Protein AF-A0A937NV45-F1 (afdb_monomer)

Solvent-accessible surface area (backbone atoms only — not comparable to full-atom values): 35050 Å² total; per-residue (Å²): 140,85,90,85,84,88,77,82,82,77,82,77,79,79,74,77,79,69,68,67,71,38,70,65,61,77,52,71,58,62,73,57,49,50,53,56,88,88,49,64,51,61,54,98,52,27,46,31,34,67,29,38,90,92,50,62,34,83,58,57,40,26,40,32,46,66,88,54,58,59,49,38,27,37,41,35,30,33,37,31,38,44,71,76,24,75,77,23,52,34,33,39,32,47,37,16,44,85,45,76,88,37,34,70,49,37,36,28,46,33,38,31,29,73,44,86,41,44,46,23,32,34,25,75,92,70,45,78,68,34,48,42,20,21,38,26,44,26,39,56,91,56,54,75,47,78,41,82,66,52,63,42,72,67,58,46,68,56,62,53,72,61,38,82,38,40,40,41,37,40,32,51,75,54,33,40,37,38,26,38,61,88,40,80,21,26,34,36,35,43,48,20,74,85,76,55,57,66,42,19,31,44,29,41,46,47,48,49,52,72,43,28,40,42,37,38,36,76,36,32,41,31,56,49,67,86,52,88,79,52,55,68,65,60,52,43,46,49,45,62,73,48,91,61,52,73,68,59,38,42,54,37,27,57,52,48,24,73,69,31,55,66,86,49,37,68,63,36,52,72,30,40,78,38,89,87,43,18,66,40,24,49,60,18,41,67,52,26,83,43,68,62,36,57,51,48,47,55,66,44,56,83,76,45,60,67,69,42,28,21,51,43,39,36,48,43,13,76,69,40,46,72,92,42,41,70,67,36,53,64,32,57,78,43,92,50,66,65,34,19,54,26,19,42,48,12,37,17,56,38,44,44,76,68,31,49,53,49,50,53,61,58,49,78,82,42,53,75,72,53,34,48,49,40,49,52,16,48,52,49,19,23,52,55,24,48,79,69,68,39,49,71,64,16,42,59,43,18,60,52,40,45,70,38,85,77,42,52,57,72,54,20,13,52,16,40,22,50,39,23,52,77,46,47,68,78,13,49,66,58,28,53,49,26,46,60,50,84,53,66,37,31,22,55,20,20,56,52,30,41,62,77,29,43,91,65,54,37,45,46,56,51,28,70,44,38,87,80,36,56,66,79,46,29,27,55,51,28,43,52,46,21,77,57,60,46,74,73,21,48,70,34,36,52,51,32,42,74,72,46,55,75,69,24,16,49,31,15,38,52,19,55,27,66,56,30,54,37,83,49,43,67,61,32,58,54,37,40,66,40,90,52,64,66,50,12,50,48,21,45,48,22,66,44,62,44,50,64,69,60,31,50,52,41,48,43,58,48,51,77,73,46,61,69,73,62,26,44,55,46,37,49,33,40,30,74,61,50,48,70,87,36,50,70,59,36,56,54,35,49,71,44,92,51,67,69,51,14,44,39,23,36,50,24,50,24,69,61,33,29,40,88,45,43,64,64,50,43,60,52,32,23,71,33,76,51,69,67,51,35,54,39,37,41,52,19,48,52,39,8,37,73,40,81,43,47,44,84,71,48,36,60,57,45,53,60,37,39,78,70,26,33,85,73,19,32,69,45,41,54,52,42,38,47,68,50,62,52,88,126

Secondary structure (DSSP, 8-state):
---------------------EES--SSS-TTEE--TTSEEEETTEEEEEE-SSS---S-EEEEETT---SSEEEEEEEEE-TT-TT-EEEEEEEEEEETTTEEEEEEEEEETTSTTTTEEEETTTEEEE-TTEEEEE-TT--EEEEE-S-HHHHHTT--TTS-EEEEEEEETTEEEEEETTEEEEEEEE--TTT--SS-EEEEEE-SSSSEEEEEEEEEEEE----TTS-HHHHHHHHHHSS--HHHHHHHHHHHHHH--GGGHHHHHTTTT-TTTHHHHHHHHHT--SHHHHHHHHHHTTT--HHHHHHHHHHHHHHT-GGGHHHHHGGGG-S-HHHHHHHHHHHHHH--HHHHHHHHHHHTT--HHHHHHHHHHHHHHHHHHHHTT-HHHHHHHHHHHHH-TTS-HHHHHHHHHHHHHHHGGGGHHHHHHHHHSS-HHHHHHHHHHHHHTTTTTHHHHHHHHGGGS-HHHHHHHHHHHHHTT-GGGHHHHHHHHHHS-HHHHHHHHHHHHHH--GGGHHHHHHHTT-SSHHHHHHHHHHHHH--SHHHHHHHHHHHHH--HHHHHHHHHHHHHHT-GGGHHHHHHHHTSS-HHHHHHHHHHHHTT--GGGHHHHHHHHHH---HHHHHHHHHHHHHHHHTT--HHHHHHHHHHHHHT--TTTHHHHHHHHHHHH---

Radius of gyration: 41.54 Å; Cα contacts (8 Å, |Δi|>4): 1283; chains: 1; bounding box: 93×58×132 Å

Structure (mmCIF, N/CA/C/O backbone):
data_AF-A0A937NV45-F1
#
_entry.id   AF-A0A937NV45-F1
#
loop_
_atom_site.group_PDB
_atom_site.id
_atom_site.type_symbol
_atom_site.label_atom_id
_atom_site.label_alt_id
_atom_site.label_comp_id
_atom_site.label_asym_id
_atom_site.label_entity_id
_atom_site.label_seq_id
_atom_site.pdbx_PDB_ins_code
_atom_site.Cartn_x
_atom_site.Cartn_y
_atom_site.Cartn_z
_atom_site.occupancy
_atom_site.B_iso_or_equiv
_atom_site.auth_seq_id
_atom_site.auth_comp_id
_atom_site.auth_asym_id
_atom_site.auth_atom_id
_atom_site.pdbx_PDB_model_num
ATOM 1 N N . MET A 1 1 ? 46.941 19.314 -79.290 1.00 38.50 1 MET A N 1
ATOM 2 C CA . MET A 1 1 ? 46.191 20.513 -79.716 1.00 38.50 1 MET A CA 1
ATOM 3 C C . MET A 1 1 ? 44.727 20.285 -79.404 1.00 38.50 1 MET A C 1
ATOM 5 O O . MET A 1 1 ? 44.080 19.471 -80.043 1.00 38.50 1 MET A O 1
ATOM 9 N N . THR A 1 2 ? 44.287 20.922 -78.331 1.00 39.81 2 THR A N 1
ATOM 10 C CA . THR A 1 2 ? 42.918 21.039 -77.816 1.00 39.81 2 THR A CA 1
ATOM 11 C C . THR A 1 2 ? 42.297 22.358 -78.305 1.00 39.81 2 THR A C 1
ATOM 13 O O . THR A 1 2 ? 43.050 23.188 -78.813 1.00 39.81 2 THR A O 1
ATOM 16 N N . ILE A 1 3 ? 40.977 22.536 -78.073 1.00 33.41 3 ILE A N 1
ATOM 17 C CA . ILE A 1 3 ? 40.109 23.755 -78.149 1.00 33.41 3 ILE A CA 1
ATOM 18 C C . ILE A 1 3 ? 38.933 23.569 -79.157 1.00 33.41 3 ILE A C 1
ATOM 20 O O . ILE A 1 3 ? 39.179 23.128 -80.275 1.00 33.41 3 ILE A O 1
ATOM 24 N N . PRO A 1 4 ? 37.656 23.880 -78.812 1.00 42.38 4 PRO A N 1
ATOM 25 C CA . PRO A 1 4 ? 36.816 23.183 -77.827 1.00 42.38 4 PRO A CA 1
ATOM 26 C C . PRO A 1 4 ? 35.386 22.893 -78.375 1.00 42.38 4 PRO A C 1
ATOM 28 O O . PRO A 1 4 ? 34.925 23.508 -79.333 1.00 42.38 4 PRO A O 1
ATOM 31 N N . ALA A 1 5 ? 34.625 22.000 -77.739 1.00 33.62 5 ALA A N 1
ATOM 32 C CA . ALA A 1 5 ? 33.181 21.897 -77.978 1.00 33.62 5 ALA A CA 1
ATOM 33 C C . ALA A 1 5 ? 32.435 22.617 -76.848 1.00 33.62 5 ALA A C 1
ATOM 35 O O . ALA A 1 5 ? 32.556 22.258 -75.678 1.00 33.62 5 ALA A O 1
ATOM 36 N N . LEU A 1 6 ? 31.708 23.666 -77.225 1.00 35.84 6 LEU A N 1
ATOM 37 C CA . LEU A 1 6 ? 30.815 24.458 -76.387 1.00 35.84 6 LEU A CA 1
ATOM 38 C C . LEU A 1 6 ? 29.710 23.539 -75.827 1.00 35.84 6 LEU A C 1
ATOM 40 O O . LEU A 1 6 ? 28.844 23.093 -76.577 1.00 35.84 6 LEU A O 1
ATOM 44 N N . ILE A 1 7 ? 29.732 23.242 -74.525 1.00 37.12 7 ILE A N 1
ATOM 45 C CA . ILE A 1 7 ? 28.600 22.611 -73.833 1.00 37.12 7 ILE A CA 1
ATOM 46 C C . ILE A 1 7 ? 27.781 23.727 -73.192 1.00 37.12 7 ILE A C 1
ATOM 48 O O . ILE A 1 7 ? 28.234 24.433 -72.293 1.00 37.12 7 ILE A O 1
ATOM 52 N N . LEU A 1 8 ? 26.572 23.890 -73.719 1.00 34.38 8 LEU A N 1
ATOM 53 C CA . LEU A 1 8 ? 25.529 24.769 -73.219 1.00 34.38 8 LEU A CA 1
ATOM 54 C C . LEU A 1 8 ? 25.114 24.287 -71.818 1.00 34.38 8 LEU A C 1
ATOM 56 O O . LEU A 1 8 ? 24.594 23.183 -71.664 1.00 34.38 8 LEU A O 1
ATOM 60 N N . ILE A 1 9 ? 25.360 25.103 -70.793 1.00 37.47 9 ILE A N 1
ATOM 61 C CA . ILE A 1 9 ? 24.863 24.867 -69.435 1.00 37.47 9 ILE A CA 1
ATOM 62 C C . ILE A 1 9 ? 23.345 25.080 -69.462 1.00 37.47 9 ILE A C 1
ATOM 64 O O . ILE A 1 9 ? 22.864 26.211 -69.435 1.00 37.47 9 ILE A O 1
ATOM 68 N N . ALA A 1 10 ? 22.584 23.988 -69.518 1.00 35.03 10 ALA A N 1
ATOM 69 C CA . ALA A 1 10 ? 21.172 23.997 -69.167 1.00 35.03 10 ALA A CA 1
ATOM 70 C C . ALA A 1 10 ? 21.068 23.918 -67.639 1.00 35.03 10 ALA A C 1
ATOM 72 O O . ALA A 1 10 ? 21.163 22.842 -67.049 1.00 35.03 10 ALA A O 1
ATOM 73 N N . ILE A 1 11 ? 20.896 25.072 -66.991 1.00 38.00 11 ILE A N 1
ATOM 74 C CA . ILE A 1 11 ? 20.454 25.142 -65.596 1.00 38.00 11 ILE A CA 1
ATOM 75 C C . ILE A 1 11 ? 19.027 24.587 -65.568 1.00 38.00 11 ILE A C 1
ATOM 77 O O . ILE A 1 11 ? 18.068 25.301 -65.851 1.00 38.00 11 ILE A O 1
ATOM 81 N N . SER A 1 12 ? 18.879 23.300 -65.257 1.00 34.56 12 SER A N 1
ATOM 82 C CA . SER A 1 12 ? 17.592 22.772 -64.810 1.00 34.56 12 SER A CA 1
ATOM 83 C C . SER A 1 12 ? 17.391 23.241 -63.376 1.00 34.56 12 SER A C 1
ATOM 85 O O . SER A 1 12 ? 17.920 22.646 -62.439 1.00 34.56 12 SER A O 1
ATOM 87 N N . LEU A 1 13 ? 16.656 24.344 -63.208 1.00 34.12 13 LEU A N 1
ATOM 88 C CA . LEU A 1 13 ? 16.006 24.641 -61.939 1.00 34.12 13 LEU A CA 1
ATOM 89 C C . LEU A 1 13 ? 15.092 23.457 -61.612 1.00 34.12 13 LEU A C 1
ATOM 91 O O . LEU A 1 13 ? 14.036 23.291 -62.218 1.00 34.12 13 LEU A O 1
ATOM 95 N N . VAL A 1 14 ? 15.493 22.638 -60.644 1.00 34.69 14 VAL A N 1
ATOM 96 C CA . VAL A 1 14 ? 14.555 21.772 -59.936 1.00 34.69 14 VAL A CA 1
ATOM 97 C C . VAL A 1 14 ? 13.762 22.696 -59.020 1.00 34.69 14 VAL A C 1
ATOM 99 O O . VAL A 1 14 ? 14.174 22.996 -57.904 1.00 34.69 14 VAL A O 1
ATOM 102 N N . THR A 1 15 ? 12.640 23.213 -59.513 1.00 33.22 15 THR A N 1
ATOM 103 C CA . THR A 1 15 ? 11.601 23.736 -58.629 1.00 33.22 15 THR A CA 1
ATOM 104 C C . THR A 1 15 ? 11.071 22.555 -57.834 1.00 33.22 15 THR A C 1
ATOM 106 O O . THR A 1 15 ? 10.410 21.678 -58.392 1.00 33.22 15 THR A O 1
ATOM 109 N N . SER A 1 16 ? 11.389 22.507 -56.542 1.00 36.28 16 SER A N 1
ATOM 110 C CA . SER A 1 16 ? 10.660 21.671 -55.602 1.00 36.28 16 SER A CA 1
ATOM 111 C C . SER A 1 16 ? 9.192 22.090 -55.668 1.00 36.28 16 SER A C 1
ATOM 113 O O . SER A 1 16 ? 8.834 23.224 -55.349 1.00 36.28 16 SER A O 1
ATOM 115 N N . ALA A 1 17 ? 8.330 21.197 -56.144 1.00 36.34 17 ALA A N 1
ATOM 116 C CA . ALA A 1 17 ? 6.901 21.379 -55.980 1.00 36.34 17 ALA A CA 1
ATOM 117 C C . ALA A 1 17 ? 6.625 21.299 -54.473 1.00 36.34 17 ALA A C 1
ATOM 119 O O . ALA A 1 17 ? 6.673 20.221 -53.885 1.00 36.34 17 ALA A O 1
ATOM 120 N N . MET A 1 18 ? 6.422 22.445 -53.821 1.00 40.16 18 MET A N 1
ATOM 121 C CA . MET A 1 18 ? 5.828 22.463 -52.488 1.00 40.16 18 MET A CA 1
ATOM 122 C C . MET A 1 18 ? 4.468 21.763 -52.595 1.00 40.16 18 MET A C 1
ATOM 124 O O . MET A 1 18 ? 3.689 22.129 -53.476 1.00 40.16 18 MET A O 1
ATOM 128 N N . ALA A 1 19 ? 4.178 20.765 -51.747 1.00 53.56 19 ALA A N 1
ATOM 129 C CA . ALA A 1 19 ? 2.813 20.252 -51.628 1.00 53.56 19 ALA A CA 1
ATOM 130 C C . ALA A 1 19 ? 1.886 21.436 -51.370 1.00 53.56 19 ALA A C 1
ATOM 132 O O . ALA A 1 19 ? 2.032 22.162 -50.385 1.00 53.56 19 ALA A O 1
ATOM 133 N N . GLN A 1 20 ? 0.997 21.673 -52.325 1.00 63.66 20 GLN A N 1
ATOM 134 C CA . GLN A 1 20 ? 0.189 22.873 -52.354 1.00 63.66 20 GLN A CA 1
ATOM 135 C C . GLN A 1 20 ? -0.978 22.695 -51.383 1.00 63.66 20 GLN A C 1
ATOM 137 O O . GLN A 1 20 ? -1.730 21.727 -51.480 1.00 63.66 20 GLN A O 1
ATOM 142 N N . GLU A 1 21 ? -1.105 23.615 -50.428 1.00 82.31 21 GLU A N 1
ATOM 143 C CA . GLU A 1 21 ? -2.266 23.692 -49.541 1.00 82.31 21 GLU A CA 1
ATOM 144 C C . GLU A 1 21 ? -3.544 23.826 -50.381 1.00 82.31 21 GLU A C 1
ATOM 146 O O . GLU A 1 21 ? -3.629 24.662 -51.286 1.00 82.31 21 GLU A O 1
ATOM 151 N N . GLN A 1 22 ? -4.533 22.978 -50.104 1.00 90.88 22 GLN A N 1
ATOM 152 C CA . GLN A 1 22 ? -5.785 22.917 -50.842 1.00 90.88 22 GLN A CA 1
ATOM 153 C C . GLN A 1 22 ? -6.931 23.444 -49.983 1.00 90.88 22 GLN A C 1
ATOM 155 O O . GLN A 1 22 ? -7.310 22.846 -48.980 1.00 90.88 22 GLN A O 1
ATOM 160 N N . HIS A 1 23 ? -7.553 24.534 -50.422 1.00 93.06 23 HIS A N 1
ATOM 161 C CA . HIS A 1 23 ? -8.817 24.985 -49.849 1.00 93.06 23 HIS A CA 1
ATOM 162 C C . HIS A 1 23 ? -9.949 24.064 -50.323 1.00 93.06 23 HIS A C 1
ATOM 164 O O . HIS A 1 23 ? -10.230 23.985 -51.520 1.00 93.06 23 HIS A O 1
ATOM 170 N N . LEU A 1 24 ? -10.599 23.360 -49.393 1.00 94.69 24 LEU A N 1
ATOM 171 C CA . LEU A 1 24 ? -11.646 22.384 -49.718 1.00 94.69 24 LEU A CA 1
ATOM 172 C C . LEU A 1 24 ? -13.003 23.036 -50.010 1.00 94.69 24 LEU A C 1
ATOM 174 O O . LEU A 1 24 ? -13.838 22.451 -50.697 1.00 94.69 24 LEU A O 1
ATOM 178 N N . PHE A 1 25 ? -13.243 24.239 -49.487 1.00 95.25 25 PHE A N 1
ATOM 179 C CA . PHE A 1 25 ? -14.480 24.987 -49.697 1.00 95.25 25 PHE A CA 1
ATOM 180 C C . PHE A 1 25 ? -14.220 26.259 -50.505 1.00 95.25 25 PHE A C 1
ATOM 182 O O . PHE A 1 25 ? -13.325 27.038 -50.185 1.00 95.25 25 PHE A O 1
ATOM 189 N N . ASN A 1 26 ? -15.024 26.477 -51.547 1.00 90.56 26 ASN A N 1
ATOM 190 C CA . ASN A 1 26 ? -14.837 27.571 -52.503 1.00 90.56 26 ASN A CA 1
ATOM 191 C C . ASN A 1 26 ? -15.436 28.920 -52.050 1.00 90.56 26 ASN A C 1
ATOM 193 O O . ASN A 1 26 ? -15.303 29.913 -52.766 1.00 90.56 26 ASN A O 1
ATOM 197 N N . GLY A 1 27 ? -16.122 28.960 -50.900 1.00 91.00 27 GLY A N 1
ATOM 198 C CA . GLY A 1 27 ? -16.747 30.169 -50.353 1.00 91.00 27 GLY A CA 1
ATOM 199 C C . GLY A 1 27 ? -18.042 30.611 -51.044 1.00 91.00 27 GLY A C 1
ATOM 200 O O . GLY A 1 27 ? -18.579 31.654 -50.684 1.00 91.00 27 GLY A O 1
ATOM 201 N N . LYS A 1 28 ? -18.544 29.870 -52.041 1.00 93.31 28 LYS A N 1
ATOM 202 C CA . LYS A 1 28 ? -19.675 30.281 -52.893 1.00 93.31 28 LYS A CA 1
ATOM 203 C C . LYS A 1 28 ? -20.815 29.270 -52.920 1.00 93.31 28 LYS A C 1
ATOM 205 O O . LYS A 1 28 ? -21.966 29.655 -52.751 1.00 93.31 28 LYS A O 1
ATOM 210 N N . ASP A 1 29 ? -20.511 27.996 -53.140 1.00 95.19 29 ASP A N 1
ATOM 211 C CA . ASP A 1 29 ? -21.501 26.932 -53.316 1.00 95.19 29 ASP A CA 1
ATOM 212 C C . ASP A 1 29 ? -20.945 25.568 -52.865 1.00 95.19 29 ASP A C 1
ATOM 214 O O . ASP A 1 29 ? -19.832 25.465 -52.356 1.00 95.19 29 ASP A O 1
ATOM 218 N N . LEU A 1 30 ? -21.737 24.505 -53.019 1.00 96.62 30 LEU A N 1
ATOM 219 C CA . LEU A 1 30 ? -21.356 23.148 -52.614 1.00 96.62 30 LEU A CA 1
ATOM 220 C C . LEU A 1 30 ? -20.551 22.392 -53.686 1.00 96.62 30 LEU A C 1
ATOM 222 O O . LEU A 1 30 ? -20.432 21.172 -53.609 1.00 96.62 30 LEU A O 1
ATOM 226 N N . THR A 1 31 ? -19.999 23.066 -54.700 1.00 94.75 31 THR A N 1
ATOM 227 C CA . THR A 1 31 ? -19.137 22.400 -55.687 1.00 94.75 31 THR A CA 1
ATOM 228 C C . THR A 1 31 ? -17.950 21.743 -54.980 1.00 94.75 31 THR A C 1
ATOM 230 O O . THR A 1 31 ? -17.253 22.381 -54.192 1.00 94.75 31 THR A O 1
ATOM 233 N N . GLY A 1 32 ? -17.714 20.459 -55.265 1.00 92.88 32 GLY A N 1
ATOM 234 C CA . GLY A 1 32 ? -16.701 19.649 -54.576 1.00 92.88 32 GLY A CA 1
ATOM 235 C C . GLY A 1 32 ? -17.196 18.968 -53.295 1.00 92.88 32 GLY A C 1
ATOM 236 O O . GLY A 1 32 ? -16.401 18.337 -52.598 1.00 92.88 32 GLY A O 1
ATOM 237 N N . TRP A 1 33 ? -18.491 19.073 -52.987 1.00 97.44 33 TRP A N 1
ATOM 238 C CA . TRP A 1 33 ? -19.125 18.451 -51.830 1.00 97.44 33 TRP A CA 1
ATOM 239 C C . TRP A 1 33 ? -20.386 17.686 -52.233 1.00 97.44 33 TRP A C 1
ATOM 241 O O . TRP A 1 33 ? -21.170 18.126 -53.071 1.00 97.44 33 TRP A O 1
ATOM 251 N N . ASP A 1 34 ? -20.597 16.538 -51.601 1.00 96.56 34 ASP A N 1
ATOM 252 C CA . ASP A 1 34 ? -21.749 15.669 -51.812 1.00 96.56 34 ASP A CA 1
ATOM 253 C C . ASP A 1 34 ? -22.461 15.428 -50.481 1.00 96.56 34 ASP A C 1
ATOM 255 O O . ASP A 1 34 ? -21.893 14.885 -49.531 1.00 96.56 34 ASP A O 1
ATOM 259 N N . GLY A 1 35 ? -23.710 15.870 -50.396 1.00 96.31 35 GLY A N 1
ATOM 260 C CA . GLY A 1 35 ? -24.512 15.826 -49.183 1.00 96.31 35 GLY A CA 1
ATOM 261 C C . GLY A 1 35 ? -25.981 15.634 -49.505 1.00 96.31 35 GLY A C 1
ATOM 262 O O . GLY A 1 35 ? -26.440 15.897 -50.620 1.00 96.31 35 GLY A O 1
ATOM 263 N N . LYS A 1 36 ? -26.740 15.193 -48.502 1.00 95.25 36 LYS A N 1
ATOM 264 C CA . LYS A 1 36 ? -28.177 14.970 -48.649 1.00 95.25 36 LYS A CA 1
ATOM 265 C C . LYS A 1 36 ? -28.872 16.252 -49.146 1.00 95.25 36 LYS A C 1
ATOM 267 O O . LYS A 1 36 ? -28.721 17.297 -48.499 1.00 95.25 36 LYS A O 1
ATOM 272 N N . PRO A 1 37 ? -29.668 16.194 -50.234 1.00 94.56 37 PRO A N 1
ATOM 273 C CA . PRO A 1 37 ? -30.315 17.373 -50.797 1.00 94.56 37 PRO A CA 1
ATOM 274 C C . PRO A 1 37 ? -31.094 18.181 -49.757 1.00 94.56 37 PRO A C 1
ATOM 276 O O . PRO A 1 37 ? -31.855 17.635 -48.953 1.00 94.56 37 PRO A O 1
ATOM 279 N N . GLY A 1 38 ? -30.879 19.496 -49.770 1.00 93.38 38 GLY A N 1
ATOM 280 C CA . GLY A 1 38 ? -31.544 20.446 -48.885 1.00 93.38 38 GLY A CA 1
ATOM 281 C C . GLY A 1 38 ? -31.000 20.512 -47.457 1.00 93.38 38 GLY A C 1
ATOM 282 O O . GLY A 1 38 ? -31.541 21.287 -46.679 1.00 93.38 38 GLY A O 1
ATOM 283 N N . TRP A 1 39 ? -29.979 19.741 -47.066 1.00 95.44 39 TRP A N 1
ATOM 284 C CA . TRP A 1 39 ? -29.427 19.780 -45.697 1.00 95.44 39 TRP A CA 1
ATOM 285 C C . TRP A 1 39 ? -28.239 20.718 -45.509 1.00 95.44 39 TRP A C 1
ATOM 287 O O . TRP A 1 39 ? -27.981 21.134 -44.383 1.00 95.44 39 TRP A O 1
ATOM 297 N N . TRP A 1 40 ? -27.561 21.080 -46.591 1.00 97.75 40 TRP A N 1
ATOM 298 C C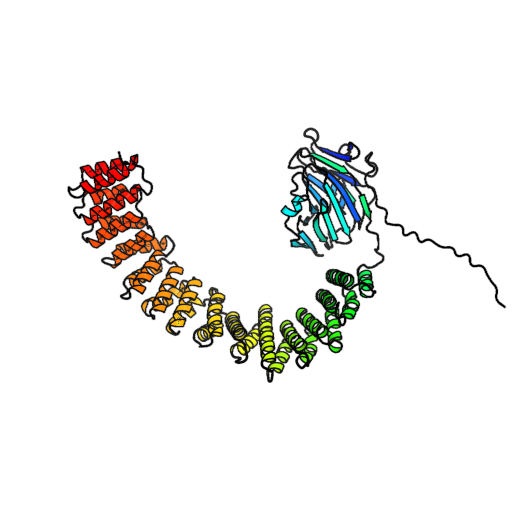A . TRP A 1 40 ? -26.395 21.955 -46.573 1.00 97.75 40 TRP A CA 1
ATOM 299 C C . TRP A 1 40 ? -26.607 23.118 -47.532 1.00 97.75 40 TRP A C 1
ATOM 301 O O . TRP A 1 40 ? -27.249 22.961 -48.571 1.00 97.75 40 TRP A O 1
ATOM 311 N N . TYR A 1 41 ? -26.093 24.285 -47.165 1.00 97.38 41 TYR A N 1
ATOM 312 C CA . TYR A 1 41 ? -26.162 25.504 -47.962 1.00 97.38 41 TYR A CA 1
ATOM 313 C C . TYR A 1 41 ? -25.007 26.439 -47.595 1.00 97.38 41 TYR A C 1
ATOM 315 O O . TYR A 1 41 ? -24.320 26.234 -46.594 1.00 97.38 41 TYR A O 1
ATOM 323 N N . VAL A 1 42 ? -24.779 27.459 -48.421 1.00 97.44 42 VAL A N 1
ATOM 324 C CA . VAL A 1 42 ? -23.800 28.514 -48.143 1.00 97.44 42 VAL A CA 1
ATOM 325 C C . VAL A 1 42 ? -24.545 29.758 -47.676 1.00 97.44 42 VAL A C 1
ATOM 327 O O . VAL A 1 42 ? -25.473 30.214 -48.339 1.00 97.44 42 VAL A O 1
ATOM 330 N N . GLU A 1 43 ? -24.146 30.292 -46.528 1.00 94.69 43 GLU A N 1
ATOM 331 C CA . GLU A 1 43 ? -24.681 31.512 -45.917 1.00 94.69 43 GLU A CA 1
ATOM 332 C C . GLU A 1 43 ? -23.491 32.429 -45.642 1.00 94.69 43 GLU A C 1
ATOM 334 O O . GLU A 1 43 ? -22.540 31.987 -45.014 1.00 94.69 43 GLU A O 1
ATOM 339 N N . ASP A 1 44 ? -23.482 33.660 -46.159 1.00 93.50 44 ASP A N 1
ATOM 340 C CA . ASP A 1 44 ? -22.391 34.633 -45.954 1.00 93.50 44 ASP A CA 1
ATOM 341 C C . ASP A 1 44 ? -20.972 34.085 -46.213 1.00 93.50 44 ASP A C 1
ATOM 343 O O . ASP A 1 44 ? -20.011 34.390 -45.505 1.00 93.50 44 ASP A O 1
ATOM 347 N N . GLY A 1 45 ? -20.837 33.235 -47.234 1.00 94.56 45 GLY A N 1
ATOM 348 C CA . GLY A 1 45 ? -19.565 32.601 -47.584 1.00 94.56 45 GLY A CA 1
ATOM 349 C C . GLY A 1 45 ? -19.089 31.547 -46.581 1.00 94.56 45 GLY A C 1
ATOM 350 O O . GLY A 1 45 ? -17.911 31.191 -46.597 1.00 94.56 45 GLY A O 1
ATOM 351 N N . VAL A 1 46 ? -19.977 31.035 -45.720 1.00 97.25 46 VAL A N 1
ATOM 352 C CA . VAL A 1 46 ? -19.717 29.920 -44.804 1.00 97.25 46 VAL A CA 1
ATOM 353 C C . VAL A 1 46 ? -20.637 28.736 -45.089 1.00 97.25 46 VAL A C 1
ATOM 355 O O . VAL A 1 46 ? -21.825 28.880 -45.388 1.00 97.25 46 VAL A O 1
ATOM 358 N N . LEU A 1 47 ? -20.079 27.537 -44.994 1.00 98.06 47 LEU A N 1
ATOM 359 C CA . LEU A 1 47 ? -20.790 26.291 -45.239 1.00 98.06 47 LEU A CA 1
ATOM 360 C C . LEU A 1 47 ? -21.619 25.945 -44.001 1.00 98.06 47 LEU A C 1
ATOM 362 O O . LEU A 1 47 ? -21.084 25.832 -42.901 1.00 98.06 47 LEU A O 1
ATOM 366 N N . THR A 1 48 ? -22.929 25.810 -44.179 1.00 97.69 48 THR A N 1
ATOM 367 C CA . THR A 1 48 ? -23.904 25.782 -43.086 1.00 97.69 48 THR A CA 1
ATOM 368 C C . THR A 1 48 ? -24.848 24.593 -43.213 1.00 97.69 48 THR A C 1
ATOM 370 O O . THR A 1 48 ? -25.296 24.241 -44.307 1.00 97.69 48 THR A O 1
ATOM 373 N N . SER A 1 49 ? -25.186 23.995 -42.072 1.00 97.31 49 SER A N 1
ATOM 374 C CA . SER A 1 49 ? -26.304 23.066 -41.943 1.00 97.31 49 SER A CA 1
ATOM 375 C C . SER A 1 49 ? -27.137 23.423 -40.720 1.00 97.31 49 SER A C 1
ATOM 377 O O . SER A 1 49 ? -26.599 23.763 -39.664 1.00 97.31 49 SER A O 1
ATOM 379 N N . GLU A 1 50 ? -28.458 23.338 -40.862 1.00 95.62 50 GLU A N 1
ATOM 380 C CA . GLU A 1 50 ? -29.411 23.687 -39.812 1.00 95.62 50 GLU A CA 1
ATOM 381 C C . GLU A 1 50 ? -30.563 22.678 -39.758 1.00 95.62 50 GLU A C 1
ATOM 383 O O . GLU A 1 50 ? -31.127 22.278 -40.785 1.00 95.62 50 GLU A O 1
ATOM 388 N N . SER A 1 51 ? -30.901 22.269 -38.538 1.00 94.62 51 SER A N 1
ATOM 389 C CA . SER A 1 51 ? -32.126 21.545 -38.217 1.00 94.62 51 SER A CA 1
ATOM 390 C C . SER A 1 51 ? -33.028 22.435 -37.370 1.00 94.62 51 SER A C 1
ATOM 392 O O . SER A 1 51 ? -32.562 23.128 -36.467 1.00 94.62 51 SER A O 1
ATOM 394 N N . THR A 1 52 ? -34.326 22.407 -37.658 1.00 93.44 52 THR A N 1
ATOM 395 C CA . THR A 1 52 ? -35.346 23.203 -36.960 1.00 93.44 52 THR A CA 1
ATOM 396 C C . THR A 1 52 ? -36.429 22.275 -36.403 1.00 93.44 52 THR A C 1
ATOM 398 O O . THR A 1 52 ? -36.461 21.095 -36.770 1.00 93.44 52 THR A O 1
ATOM 401 N N . PRO A 1 53 ? -37.340 22.749 -35.535 1.00 92.31 53 PRO A N 1
ATOM 402 C CA . PRO A 1 53 ? -38.488 21.945 -35.113 1.00 92.31 53 PRO A CA 1
ATOM 403 C C . PRO A 1 53 ? -39.323 21.413 -36.292 1.00 92.31 53 PRO A C 1
ATOM 405 O O . PRO A 1 53 ? -39.798 20.279 -36.254 1.00 92.31 53 PRO A O 1
ATOM 408 N N . GLU A 1 54 ? -39.454 22.202 -37.360 1.00 94.38 54 GLU A N 1
ATOM 409 C CA . GLU A 1 54 ? -40.205 21.875 -38.579 1.00 94.38 54 GLU A CA 1
ATOM 410 C C . GLU A 1 54 ? -39.421 20.938 -39.509 1.00 94.38 54 GLU A C 1
ATOM 412 O O . GLU A 1 54 ? -40.008 20.199 -40.301 1.00 94.38 54 GLU A O 1
ATOM 417 N N . LYS A 1 55 ? -38.088 20.934 -39.394 1.00 93.56 55 LYS A N 1
ATOM 418 C CA . LYS A 1 55 ? -37.172 20.081 -40.156 1.00 93.56 55 LYS A CA 1
ATOM 419 C C . LYS A 1 55 ? -36.170 19.381 -39.220 1.00 93.56 55 LYS A C 1
ATOM 421 O O . LYS A 1 55 ? -34.979 19.711 -39.221 1.00 93.56 55 LYS A O 1
ATOM 426 N N . PRO A 1 56 ? -36.628 18.404 -38.414 1.00 92.69 56 PRO A N 1
ATOM 427 C CA . PRO A 1 56 ? -35.778 17.747 -37.430 1.00 92.69 56 PRO A CA 1
ATOM 428 C C . PRO A 1 56 ? -34.795 16.775 -38.091 1.00 92.69 56 PRO A C 1
ATOM 430 O O . PRO A 1 56 ? -35.169 15.973 -38.955 1.00 92.69 56 PRO A O 1
ATOM 433 N N . CYS A 1 57 ? -33.540 16.787 -37.638 1.00 94.00 57 CYS A N 1
ATOM 434 C CA . CYS A 1 57 ? -32.552 15.784 -38.024 1.00 94.00 57 CYS A CA 1
ATOM 435 C C . CYS A 1 57 ? -32.778 14.504 -37.202 1.00 94.00 57 CYS A C 1
ATOM 437 O O . CYS A 1 57 ? -32.502 14.467 -36.006 1.00 94.00 57 CYS A O 1
ATOM 439 N N . ARG A 1 58 ? -33.332 13.455 -37.826 1.00 92.62 58 ARG A N 1
ATOM 440 C CA . ARG A 1 58 ? -33.628 12.168 -37.153 1.00 92.62 58 ARG A CA 1
ATOM 441 C C . ARG A 1 58 ? -32.527 11.120 -37.301 1.00 92.62 58 ARG A C 1
ATOM 443 O O . ARG A 1 58 ? -32.458 10.192 -36.506 1.00 92.62 58 ARG A O 1
ATOM 450 N N . ARG A 1 59 ? -31.691 11.256 -38.327 1.00 92.62 59 ARG A N 1
ATOM 451 C CA . ARG A 1 59 ? -30.531 10.403 -38.602 1.00 92.62 59 ARG A CA 1
ATOM 452 C C . ARG A 1 59 ? -29.387 11.314 -39.016 1.00 92.62 59 ARG A C 1
ATOM 454 O O . ARG A 1 59 ? -29.648 12.280 -39.728 1.00 92.62 59 ARG A O 1
ATOM 461 N N . ALA A 1 60 ? -28.170 10.996 -38.580 1.00 93.62 60 ALA A N 1
ATOM 462 C CA . ALA A 1 60 ? -26.985 11.735 -38.993 1.00 93.62 60 ALA A CA 1
ATOM 463 C C . ALA A 1 60 ? -26.891 11.780 -40.519 1.00 93.62 60 ALA A C 1
ATOM 465 O O . ALA A 1 60 ? -27.186 10.796 -41.199 1.00 93.62 60 ALA A O 1
ATOM 466 N N . THR A 1 61 ? -26.495 12.932 -41.042 1.00 95.81 61 THR A N 1
ATOM 467 C CA . THR A 1 61 ? -26.199 13.100 -42.465 1.00 95.81 61 THR A CA 1
ATOM 468 C C . THR A 1 61 ? -24.893 13.846 -42.595 1.00 95.81 61 THR A C 1
ATOM 470 O O . THR A 1 61 ? -24.678 14.828 -41.877 1.00 95.81 61 THR A O 1
ATOM 473 N N . TYR A 1 62 ? -24.056 13.421 -43.529 1.00 98.25 62 TYR A N 1
ATOM 474 C CA . TYR A 1 62 ? -22.738 13.996 -43.724 1.00 98.25 62 TYR A CA 1
ATOM 475 C C . TYR A 1 62 ? -22.638 14.702 -45.074 1.00 98.25 62 TYR A C 1
ATOM 477 O O . TYR A 1 62 ? -23.225 14.270 -46.068 1.00 98.25 62 TYR A O 1
ATOM 485 N N . LEU A 1 63 ? -21.892 15.801 -45.097 1.00 98.44 63 LEU A N 1
ATOM 486 C CA . LEU A 1 63 ? -21.428 16.442 -46.319 1.00 98.44 63 LEU A CA 1
ATOM 487 C C . LEU A 1 63 ? -20.006 15.963 -46.588 1.00 98.44 63 LEU A C 1
ATOM 489 O O . LEU A 1 63 ? -19.088 16.295 -45.841 1.00 98.44 63 LEU A O 1
ATOM 493 N N . VAL A 1 64 ? -19.839 15.146 -47.622 1.00 98.31 64 VAL A N 1
ATOM 494 C CA . VAL A 1 64 ? -18.581 14.477 -47.960 1.00 98.31 64 VAL A CA 1
ATOM 495 C C . VAL A 1 64 ? -17.846 15.288 -49.016 1.00 98.31 64 VAL A C 1
ATOM 497 O O . VAL A 1 64 ? -18.418 15.618 -50.054 1.00 98.31 64 VAL A O 1
ATOM 500 N N . TRP A 1 65 ? -16.575 15.593 -48.778 1.00 97.75 65 TRP A N 1
ATOM 501 C CA . TRP A 1 65 ? -15.731 16.218 -49.790 1.00 97.75 65 TRP A CA 1
ATOM 502 C C . TRP A 1 65 ? -15.414 15.216 -50.907 1.00 97.75 65 TRP A C 1
ATOM 504 O O . TRP A 1 65 ? -15.023 14.079 -50.643 1.00 97.75 65 TRP A O 1
ATOM 514 N N . THR A 1 66 ? -15.576 15.617 -52.168 1.00 94.00 66 THR A N 1
ATOM 515 C CA . THR A 1 66 ? -15.467 14.706 -53.322 1.00 94.00 66 THR A CA 1
ATOM 516 C C . THR A 1 66 ? -14.070 14.654 -53.937 1.00 94.00 66 THR A C 1
ATOM 518 O O . THR A 1 66 ? -13.885 13.993 -54.955 1.00 94.00 66 THR A O 1
ATOM 521 N N . GLY A 1 67 ? -13.091 15.366 -53.372 1.00 86.62 67 GLY A N 1
ATOM 522 C CA . GLY A 1 67 ? -11.744 15.460 -53.944 1.00 86.62 67 GLY A CA 1
ATOM 523 C C . GLY A 1 67 ? -10.803 14.296 -53.614 1.00 86.62 67 GLY A C 1
ATOM 524 O O . GLY A 1 67 ? -9.663 14.313 -54.068 1.00 86.62 67 GLY A O 1
ATOM 525 N N . GLY A 1 68 ? -11.267 13.275 -52.884 1.00 88.94 68 GLY A N 1
ATOM 526 C CA . GLY A 1 68 ? -10.560 12.002 -52.719 1.00 88.94 68 GLY A CA 1
ATOM 527 C C . GLY A 1 68 ? -10.482 11.498 -51.278 1.00 88.94 68 GLY A C 1
ATOM 528 O O . GLY A 1 68 ? -11.227 11.931 -50.401 1.00 88.94 68 GLY A O 1
ATOM 529 N N . GLU A 1 69 ? -9.564 10.557 -51.056 1.00 94.19 69 GLU A N 1
ATOM 530 C CA . GLU A 1 69 ? -9.299 9.915 -49.764 1.00 94.19 69 GLU A CA 1
ATOM 531 C C . GLU A 1 69 ? -7.858 10.212 -49.317 1.00 94.19 69 GLU A C 1
ATOM 533 O O . GLU A 1 69 ? -6.949 9.442 -49.649 1.00 94.19 69 GLU A O 1
ATOM 538 N N . PRO A 1 70 ? -7.607 11.331 -48.615 1.00 91.88 70 PRO A N 1
ATOM 539 C CA . PRO A 1 70 ? -6.259 11.675 -48.182 1.00 91.88 70 PRO A CA 1
ATOM 540 C C . PRO A 1 70 ? -5.725 10.676 -47.143 1.00 91.88 70 PRO A C 1
ATOM 542 O O . PRO A 1 70 ? -6.476 10.151 -46.313 1.00 91.88 70 PRO A O 1
ATOM 545 N N . SER A 1 71 ? -4.417 10.408 -47.211 1.00 90.69 71 SER A N 1
ATOM 546 C CA . SER A 1 71 ? -3.682 9.556 -46.270 1.00 90.69 71 SER A CA 1
ATOM 547 C C . SER A 1 71 ? -3.070 10.380 -45.139 1.00 90.69 71 SER A C 1
ATOM 549 O O . SER A 1 71 ? -3.678 10.507 -44.074 1.00 90.69 71 SER A O 1
ATOM 551 N N . ASP A 1 72 ? -1.908 10.982 -45.390 1.00 90.69 72 ASP A N 1
ATOM 552 C CA . ASP A 1 72 ? -1.162 11.817 -44.455 1.00 90.69 72 ASP A CA 1
ATOM 553 C C . ASP A 1 72 ? -1.372 13.291 -44.794 1.00 90.69 72 ASP A C 1
ATOM 555 O O . ASP A 1 72 ? -1.098 13.764 -45.900 1.00 90.69 72 ASP A O 1
ATOM 559 N N . PHE A 1 73 ? -1.942 14.024 -43.848 1.00 94.44 73 PHE A N 1
ATOM 560 C CA . PHE A 1 73 ? -2.387 15.390 -44.063 1.00 94.44 73 PHE A CA 1
ATOM 561 C C . PHE A 1 73 ? -2.514 16.153 -42.750 1.00 94.44 73 PHE A C 1
ATOM 563 O O . PHE A 1 73 ? -2.784 15.588 -41.693 1.00 94.44 73 PHE A O 1
ATOM 570 N N . GLU A 1 74 ? -2.380 17.468 -42.839 1.00 95.75 74 GLU A N 1
ATOM 571 C CA . GLU A 1 74 ? -2.911 18.392 -41.852 1.00 95.75 74 GLU A CA 1
ATOM 572 C C . GLU A 1 74 ? -4.215 18.979 -42.405 1.00 95.75 74 GLU A C 1
ATOM 574 O O . GLU A 1 74 ? -4.248 19.521 -43.509 1.00 95.75 74 GLU A O 1
ATOM 579 N N . LEU A 1 75 ? -5.305 18.830 -41.656 1.00 98.12 75 LEU A N 1
ATOM 580 C CA . LEU A 1 75 ? -6.597 19.443 -41.939 1.00 98.12 75 LEU A CA 1
ATOM 581 C C . LEU A 1 75 ? -6.831 20.556 -40.927 1.00 98.12 75 LEU A C 1
ATOM 583 O O . LEU A 1 75 ? -6.888 20.298 -39.724 1.00 98.12 75 LEU A O 1
ATOM 587 N N . THR A 1 76 ? -7.019 21.775 -41.416 1.00 98.06 76 THR A N 1
ATOM 588 C CA . THR A 1 76 ? -7.447 22.907 -40.598 1.00 98.06 76 THR A CA 1
ATOM 589 C C . THR A 1 76 ? -8.821 23.391 -41.031 1.00 98.06 76 THR A C 1
ATOM 591 O O . THR A 1 76 ? -9.190 23.287 -42.201 1.00 98.06 76 THR A O 1
ATOM 594 N N . LEU A 1 77 ? -9.624 23.854 -40.076 1.00 98.50 77 LEU A N 1
ATOM 595 C CA . LEU A 1 77 ? -10.941 24.435 -40.333 1.00 98.50 77 LEU A CA 1
ATOM 596 C C . LEU A 1 77 ? -11.408 25.270 -39.149 1.00 98.50 77 LEU A C 1
ATOM 598 O O . LEU A 1 77 ? -11.128 24.947 -37.997 1.00 98.50 77 LEU A O 1
ATOM 602 N N . ASP A 1 78 ? -12.207 26.289 -39.439 1.00 98.44 78 ASP A N 1
ATOM 603 C CA . ASP A 1 78 ? -12.936 27.022 -38.417 1.00 98.44 78 ASP A CA 1
ATOM 604 C C . ASP A 1 78 ? -14.370 26.512 -38.348 1.00 98.44 78 ASP A C 1
ATOM 606 O O . ASP A 1 78 ? -15.052 26.406 -39.372 1.00 98.44 78 ASP A O 1
ATOM 610 N N . PHE A 1 79 ? -14.853 26.255 -37.138 1.00 98.06 79 PHE A N 1
ATOM 611 C CA . PHE A 1 79 ? -16.221 25.821 -36.891 1.00 98.06 79 PHE A CA 1
ATOM 612 C C . PHE A 1 79 ? -16.917 26.712 -35.862 1.00 98.06 79 PHE A C 1
ATOM 614 O O . PHE A 1 79 ? -16.286 27.345 -35.010 1.00 98.06 79 PHE A O 1
ATOM 621 N N . LYS A 1 80 ? -18.247 26.751 -35.943 1.00 96.44 80 LYS A N 1
ATOM 622 C CA . LYS A 1 80 ? -19.115 27.411 -34.967 1.00 96.44 80 LYS A CA 1
ATOM 623 C C . LYS A 1 80 ? -20.425 26.639 -34.847 1.00 96.44 80 LYS A C 1
ATOM 625 O O . LYS A 1 80 ? -21.121 26.443 -35.843 1.00 96.44 80 LYS A O 1
ATOM 630 N N . LEU A 1 81 ? -20.785 26.246 -33.626 1.00 93.88 81 LEU A N 1
ATOM 631 C CA . LEU A 1 81 ? -22.130 25.763 -33.307 1.00 93.88 81 LEU A CA 1
ATOM 632 C C . LEU A 1 81 ? -22.938 26.909 -32.710 1.00 93.88 81 LEU A C 1
ATOM 634 O O . LEU A 1 81 ? -22.497 27.561 -31.765 1.00 93.88 81 LEU A O 1
ATOM 638 N N . SER A 1 82 ? -24.133 27.152 -33.242 1.00 81.62 82 SER A N 1
ATOM 639 C CA . SER A 1 82 ? -25.042 28.115 -32.632 1.00 81.62 82 SER A CA 1
ATOM 640 C C . SER A 1 82 ? -25.532 27.602 -31.272 1.00 81.62 82 SER A C 1
ATOM 642 O O . SER A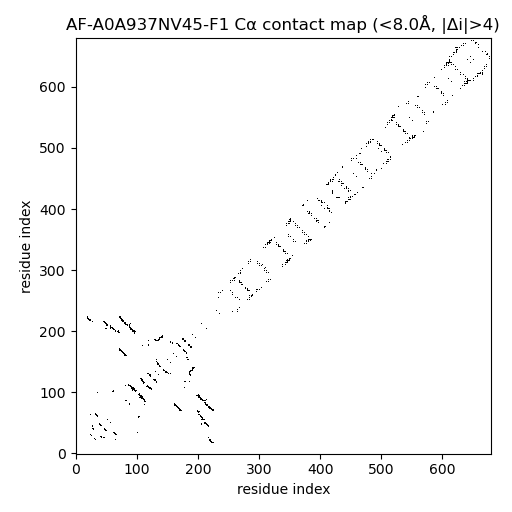 1 82 ? -25.868 26.422 -31.150 1.00 81.62 82 SER A O 1
ATOM 644 N N . PRO A 1 83 ? -25.670 28.472 -30.256 1.00 70.25 83 PRO A N 1
ATOM 645 C CA . PRO A 1 83 ? -26.090 28.080 -28.909 1.00 70.25 83 PRO A CA 1
ATOM 646 C C . PRO A 1 83 ? -27.603 27.793 -28.808 1.00 70.25 83 PRO A C 1
ATOM 648 O O . PRO A 1 83 ? -28.174 27.888 -27.727 1.00 70.25 83 PRO A O 1
ATOM 651 N N . GLN A 1 84 ? -28.264 27.442 -29.921 1.00 79.50 84 GLN A N 1
ATOM 652 C CA . GLN A 1 84 ? -29.708 27.167 -29.983 1.00 79.50 84 GLN A CA 1
ATOM 653 C C . GLN A 1 84 ? -30.114 26.046 -29.012 1.00 79.50 84 GLN A C 1
ATOM 655 O O . GLN A 1 84 ? -31.200 26.074 -28.437 1.00 79.50 84 GLN A O 1
ATOM 660 N N . SER A 1 85 ? -29.218 25.080 -28.789 1.00 83.31 85 SER A N 1
ATOM 661 C CA . SER A 1 85 ? -29.379 24.034 -27.784 1.00 83.31 85 SER A CA 1
ATOM 662 C C . SER A 1 85 ? -28.041 23.684 -27.127 1.00 83.31 85 SER A C 1
ATOM 664 O O . SER A 1 85 ? -27.053 23.496 -27.845 1.00 83.31 85 SER A O 1
ATOM 666 N N . PRO A 1 86 ? -27.990 23.464 -25.796 1.00 82.56 86 PRO A N 1
ATOM 667 C CA . PRO A 1 86 ? -26.806 22.900 -25.139 1.00 82.56 86 PRO A CA 1
ATOM 668 C C . PRO A 1 86 ? -26.507 21.463 -25.599 1.00 82.56 86 PRO A C 1
ATOM 670 O O . PRO A 1 86 ? -25.414 20.960 -25.368 1.00 82.56 86 PRO A O 1
ATOM 673 N N . LYS A 1 87 ? -27.460 20.797 -26.267 1.00 84.81 87 LYS A N 1
ATOM 674 C CA . LYS A 1 87 ? -27.296 19.454 -26.839 1.00 84.81 87 LYS A CA 1
ATOM 675 C C . LYS A 1 87 ? -26.838 19.464 -28.303 1.00 84.81 87 LYS A C 1
ATOM 677 O O . LYS A 1 87 ? -26.809 18.402 -28.916 1.00 84.81 87 LYS A O 1
ATOM 682 N N . SER A 1 88 ? -26.524 20.630 -28.876 1.00 91.62 88 SER A N 1
ATOM 683 C CA . SER A 1 88 ? -26.027 20.701 -30.255 1.00 91.62 88 SER A CA 1
ATOM 684 C C . SER A 1 88 ? -24.710 19.936 -30.363 1.00 91.62 88 SER A C 1
ATOM 686 O O . SER A 1 88 ? -23.801 20.164 -29.560 1.00 91.62 88 SER A O 1
ATOM 688 N N . ASN A 1 89 ? -24.625 19.049 -31.351 1.00 93.31 89 ASN A N 1
ATOM 689 C CA . ASN A 1 89 ? -23.495 18.157 -31.579 1.00 93.31 89 ASN A CA 1
ATOM 690 C C . ASN A 1 89 ? -23.165 18.113 -33.074 1.00 93.31 89 ASN A C 1
ATOM 692 O O . ASN A 1 89 ? -24.052 18.189 -33.915 1.00 93.31 89 ASN A O 1
ATOM 696 N N . SER A 1 90 ? -21.899 18.005 -33.422 1.00 96.19 90 SER A N 1
ATOM 697 C CA . SER A 1 90 ? -21.426 17.813 -34.786 1.00 96.19 90 SER A CA 1
ATOM 698 C C . SER A 1 90 ? -20.036 17.177 -34.718 1.00 96.19 90 SER A C 1
ATOM 700 O O . SER A 1 90 ? -19.526 16.859 -33.644 1.00 96.19 90 SER A O 1
ATOM 702 N N . GLY A 1 91 ? -19.397 17.010 -35.863 1.00 97.25 91 GLY A N 1
ATOM 703 C CA . GLY A 1 91 ? -18.053 16.485 -35.937 1.00 97.25 91 GLY A CA 1
ATOM 704 C C . GLY A 1 91 ? -17.504 16.508 -37.349 1.00 97.25 91 GLY A C 1
ATOM 705 O O . GLY A 1 91 ? -18.221 16.749 -38.329 1.00 97.25 91 GLY A O 1
ATOM 706 N N . VAL A 1 92 ? -16.207 16.244 -37.425 1.00 98.44 92 VAL A N 1
ATOM 707 C CA . VAL A 1 92 ? -15.452 16.136 -38.670 1.00 98.44 92 VAL A CA 1
ATOM 708 C C . VAL A 1 92 ? -14.944 14.710 -38.789 1.00 98.44 92 VAL A C 1
ATOM 710 O O . VAL A 1 92 ? -14.189 14.242 -37.938 1.00 98.44 92 VAL A O 1
ATOM 713 N N . GLN A 1 93 ? -15.368 14.016 -39.839 1.00 98.31 93 GLN A N 1
ATOM 714 C CA . GLN A 1 93 ? -14.845 12.703 -40.190 1.00 98.31 93 GLN A CA 1
ATOM 715 C C . GLN A 1 93 ? -13.449 12.841 -40.783 1.00 98.31 93 GLN A C 1
ATOM 717 O O . GLN A 1 93 ? -13.244 13.659 -41.683 1.00 98.31 93 GLN A O 1
ATOM 722 N N . ILE A 1 94 ? -12.523 12.003 -40.324 1.00 97.06 94 ILE A N 1
ATOM 723 C CA . ILE A 1 94 ? -11.155 11.915 -40.837 1.00 97.06 94 ILE A CA 1
ATOM 724 C C . ILE A 1 94 ? -10.808 10.454 -41.098 1.00 97.06 94 ILE A C 1
ATOM 726 O O . ILE A 1 94 ? -11.074 9.582 -40.275 1.00 97.06 94 ILE A O 1
ATOM 730 N N . ARG A 1 95 ? -10.236 10.163 -42.271 1.00 96.12 95 ARG A N 1
ATOM 731 C CA . ARG A 1 95 ? -9.908 8.791 -42.701 1.00 96.12 95 ARG A CA 1
ATOM 732 C C . ARG A 1 95 ? -11.081 7.800 -42.560 1.00 96.12 95 ARG A C 1
ATOM 734 O O . ARG A 1 95 ? -10.876 6.602 -42.366 1.00 96.12 95 ARG A O 1
ATOM 741 N N . SER A 1 96 ? -12.313 8.294 -42.669 1.00 96.25 96 SER A N 1
ATOM 742 C CA . SER A 1 96 ? -13.528 7.487 -42.524 1.00 96.25 96 SER A CA 1
ATOM 743 C C . SER A 1 96 ? -13.903 6.803 -43.837 1.00 96.25 96 SER A C 1
ATOM 745 O O . SER A 1 96 ? -13.413 7.145 -44.913 1.00 96.25 96 SER A O 1
ATOM 747 N N . GLU A 1 97 ? -14.781 5.813 -43.756 1.00 95.25 97 GLU A N 1
ATOM 748 C CA . GLU A 1 97 ? -15.411 5.174 -44.904 1.00 95.25 97 GLU A CA 1
ATOM 749 C C . GLU A 1 97 ? -16.713 5.887 -45.264 1.00 95.25 97 GLU A C 1
ATOM 751 O O . GLU A 1 97 ? -17.531 6.195 -44.392 1.00 95.25 97 GLU A O 1
ATOM 756 N N . ARG A 1 98 ? -16.944 6.084 -46.562 1.00 94.62 98 ARG A N 1
ATOM 757 C CA . ARG A 1 98 ? -18.244 6.513 -47.072 1.00 94.62 98 ARG A CA 1
ATOM 758 C C . ARG A 1 98 ? -19.243 5.351 -47.032 1.00 94.62 98 ARG A C 1
ATOM 760 O O . ARG A 1 98 ? -18.960 4.276 -47.551 1.00 94.62 98 ARG A O 1
ATOM 767 N N . ARG A 1 99 ? -20.436 5.575 -46.481 1.00 94.62 99 ARG A N 1
ATOM 768 C CA . ARG A 1 99 ? -21.551 4.613 -46.485 1.00 94.62 99 ARG A CA 1
ATOM 769 C C . ARG A 1 99 ? -22.723 5.140 -47.339 1.00 94.62 99 ARG A C 1
ATOM 771 O O . ARG A 1 99 ? -22.742 6.321 -47.699 1.00 94.62 99 ARG A O 1
ATOM 778 N N . PRO A 1 100 ? -23.689 4.277 -47.715 1.00 93.38 100 PRO A N 1
ATOM 779 C CA . PRO A 1 100 ? -24.926 4.710 -48.370 1.00 93.38 100 PRO A CA 1
ATOM 780 C C . PRO A 1 100 ? -25.703 5.750 -47.547 1.00 93.38 100 PRO A C 1
ATOM 782 O O . PRO A 1 100 ? -25.451 5.926 -46.359 1.00 93.38 100 PRO A O 1
ATOM 785 N N . ASP A 1 101 ? -26.667 6.425 -48.177 1.00 92.81 101 ASP A N 1
ATOM 786 C CA . ASP A 1 101 ? -27.554 7.414 -47.538 1.00 92.81 101 ASP A CA 1
ATOM 787 C C . ASP A 1 101 ? -26.845 8.612 -46.878 1.00 92.81 101 ASP A C 1
ATOM 789 O O . ASP A 1 101 ? -27.350 9.175 -45.904 1.00 92.81 101 ASP A O 1
ATOM 793 N N . TRP A 1 102 ? -25.702 9.034 -47.435 1.00 95.38 102 TRP A N 1
ATOM 794 C CA . TRP A 1 102 ? -24.849 10.100 -46.879 1.00 95.38 102 TRP A CA 1
ATOM 795 C C . TRP A 1 102 ? -24.453 9.835 -45.428 1.00 95.38 102 TRP A C 1
ATOM 797 O O . TRP A 1 102 ? -24.403 10.763 -44.623 1.00 95.38 102 TRP A O 1
ATOM 807 N N . ASP A 1 103 ? -24.203 8.566 -45.115 1.00 95.88 103 ASP A N 1
ATOM 808 C CA . ASP A 1 103 ? -23.683 8.095 -43.840 1.00 95.88 103 ASP A CA 1
ATOM 809 C C . ASP A 1 103 ? -22.166 7.847 -43.943 1.00 95.88 103 ASP A C 1
ATOM 811 O O . ASP A 1 103 ? -21.598 7.757 -45.040 1.00 95.88 103 ASP A O 1
ATOM 815 N N . THR A 1 104 ? -21.488 7.719 -42.807 1.00 96.62 104 THR A N 1
ATOM 816 C CA . THR A 1 104 ? -20.041 7.464 -42.748 1.00 96.62 104 THR A CA 1
ATOM 817 C C . THR A 1 104 ? -19.693 6.515 -41.613 1.00 96.62 104 THR A C 1
ATOM 819 O O . THR A 1 104 ? -20.430 6.403 -40.639 1.00 96.62 104 THR A O 1
ATOM 822 N N . PHE A 1 105 ? -18.547 5.844 -41.708 1.00 96.06 105 PHE A N 1
ATOM 823 C CA . PHE A 1 105 ? -18.065 4.952 -40.658 1.00 96.06 105 PHE A CA 1
ATOM 824 C C . PHE A 1 105 ? -16.556 5.103 -40.469 1.00 96.06 105 PHE A C 1
ATOM 826 O O . PHE A 1 105 ? -15.787 4.781 -41.370 1.00 96.06 105 PHE A O 1
ATOM 833 N N . GLY A 1 106 ? -16.122 5.581 -39.308 1.00 96.50 106 GLY A N 1
ATOM 834 C CA . GLY A 1 106 ? -14.700 5.764 -39.015 1.00 96.50 106 GLY A CA 1
ATOM 835 C C . GLY A 1 106 ? -14.458 6.778 -37.905 1.00 96.50 106 GLY A C 1
ATOM 836 O O . GLY A 1 106 ? -15.317 6.915 -37.024 1.00 96.50 106 GLY A O 1
ATOM 837 N N . TYR A 1 107 ? -13.292 7.432 -37.939 1.00 98.06 107 TYR A N 1
ATOM 838 C CA . TYR A 1 107 ? -12.872 8.409 -36.937 1.00 98.06 107 TYR A CA 1
ATOM 839 C C . TYR A 1 107 ? -13.592 9.745 -37.102 1.00 98.06 107 TYR A C 1
ATOM 841 O O . TYR A 1 107 ? -13.614 10.318 -38.190 1.00 98.06 107 TYR A O 1
ATOM 849 N N . GLN A 1 108 ? -14.086 10.281 -35.993 1.00 98.31 108 GLN A N 1
ATOM 850 C CA . GLN A 1 108 ? -14.720 11.586 -35.915 1.00 98.31 108 GLN A CA 1
ATOM 851 C C . GLN A 1 108 ? -14.056 12.423 -34.821 1.00 98.31 108 GLN A C 1
ATOM 853 O O . GLN A 1 108 ? -13.964 11.978 -33.678 1.00 98.31 108 GLN A O 1
ATOM 858 N N . ALA A 1 109 ? -13.613 13.631 -35.171 1.00 98.12 109 ALA A N 1
ATOM 859 C CA . ALA A 1 109 ? -13.294 14.674 -34.203 1.00 98.12 109 ALA A CA 1
ATOM 860 C C . ALA A 1 109 ? -14.598 15.384 -33.810 1.00 98.12 109 ALA A C 1
ATOM 862 O O . ALA A 1 109 ? -15.239 16.014 -34.659 1.00 98.12 109 ALA A O 1
ATOM 863 N N . ASP A 1 110 ? -15.002 15.238 -32.550 1.00 95.44 110 ASP A N 1
ATOM 864 C CA . ASP A 1 110 ? -16.319 15.655 -32.060 1.00 95.44 110 ASP A CA 1
ATOM 865 C C . ASP A 1 110 ? -16.351 17.100 -31.573 1.00 95.44 110 ASP A C 1
ATOM 867 O O . ASP A 1 110 ? -15.399 17.602 -30.978 1.00 95.44 110 ASP A O 1
ATOM 871 N N . MET A 1 111 ? -17.502 17.751 -31.756 1.00 94.62 111 MET A N 1
ATOM 872 C CA . MET A 1 111 ? -17.765 19.103 -31.271 1.00 94.62 111 MET A CA 1
ATOM 873 C C . MET A 1 111 ? -19.185 19.239 -30.718 1.00 94.62 111 MET A C 1
ATOM 875 O O . MET A 1 111 ? -20.172 18.921 -31.369 1.00 94.62 111 MET A O 1
ATOM 879 N N . THR A 1 112 ? -19.305 19.804 -29.520 1.00 93.88 112 THR A N 1
ATOM 880 C CA . THR A 1 112 ? -20.595 20.071 -28.864 1.00 93.88 112 THR A CA 1
ATOM 881 C C . THR A 1 112 ? -20.682 21.518 -28.419 1.00 93.88 112 THR A C 1
ATOM 883 O O . THR A 1 112 ? -19.673 22.069 -27.982 1.00 93.88 112 THR A O 1
ATOM 886 N N . ALA A 1 113 ? -21.882 22.105 -28.418 1.00 91.50 113 ALA A N 1
ATOM 887 C CA . ALA A 1 113 ? -22.076 23.503 -28.018 1.00 91.50 113 ALA A CA 1
ATOM 888 C C . ALA A 1 113 ? -21.487 23.828 -26.632 1.00 91.50 113 ALA A C 1
ATOM 890 O O . ALA A 1 113 ? -20.865 24.876 -26.478 1.00 91.50 113 ALA A O 1
ATOM 891 N N . THR A 1 114 ? -21.611 22.924 -25.652 1.00 89.50 114 THR A N 1
ATOM 892 C CA . THR A 1 114 ? -21.091 23.109 -24.282 1.00 89.50 114 THR A CA 1
ATOM 893 C C . THR A 1 114 ? -19.603 22.796 -24.111 1.00 89.50 114 THR A C 1
ATOM 895 O O . THR A 1 114 ? -19.066 23.006 -23.030 1.00 89.50 114 THR A O 1
ATOM 898 N N . GLY A 1 115 ? -18.925 22.280 -25.141 1.00 90.69 115 GLY A N 1
ATOM 899 C CA . GLY A 1 115 ? -17.507 21.902 -25.068 1.00 90.69 115 GLY A CA 1
ATOM 900 C C . GLY A 1 115 ? -17.220 20.514 -24.483 1.00 90.69 115 GLY A C 1
ATOM 901 O O . GLY A 1 115 ? -16.079 20.065 -24.525 1.00 90.69 115 GLY A O 1
ATOM 902 N N . ASN A 1 116 ? -18.229 19.787 -23.989 1.00 88.88 116 ASN A N 1
ATOM 903 C CA . ASN A 1 116 ? -18.024 18.503 -23.302 1.00 88.88 116 ASN A CA 1
ATOM 904 C C . ASN A 1 116 ? -17.324 17.435 -24.159 1.00 88.88 116 ASN A C 1
ATOM 906 O O . ASN A 1 116 ? -16.567 16.645 -23.606 1.00 88.88 116 ASN A O 1
ATOM 910 N N . LEU A 1 117 ? -17.544 17.427 -25.480 1.00 93.25 117 LEU A N 1
ATOM 911 C CA . LEU A 1 117 ? -16.863 16.517 -26.415 1.00 93.25 117 LEU A CA 1
ATOM 912 C C . LEU A 1 117 ? -15.848 17.219 -27.328 1.00 93.25 117 LEU A C 1
ATOM 914 O O . LEU A 1 117 ? -15.206 16.565 -28.141 1.00 93.25 117 LEU A O 1
ATOM 918 N N . VAL A 1 118 ? -15.663 18.537 -27.199 1.00 95.88 118 VAL A N 1
ATOM 919 C CA . VAL A 1 118 ? -14.676 19.259 -28.016 1.00 95.88 118 VAL A CA 1
ATOM 920 C C . VAL A 1 118 ? -13.273 18.773 -27.657 1.00 95.88 118 VAL A C 1
ATOM 922 O O . VAL A 1 118 ? -12.880 18.806 -26.490 1.00 95.88 118 VAL A O 1
ATOM 925 N N . GLY A 1 119 ? -12.510 18.337 -28.660 1.00 95.25 119 GLY A N 1
ATOM 926 C CA . GLY A 1 119 ? -11.179 17.766 -28.442 1.00 95.25 119 GLY A CA 1
ATOM 927 C C . GLY A 1 119 ? -11.178 16.257 -28.176 1.00 95.25 119 GLY A C 1
ATOM 928 O O . GLY A 1 119 ? -10.156 15.732 -27.750 1.00 95.25 119 GLY A O 1
ATOM 929 N N . TYR A 1 120 ? -12.303 15.572 -28.402 1.00 97.81 120 TYR A N 1
ATOM 930 C CA . TYR A 1 120 ? -12.404 14.114 -28.346 1.00 97.81 120 TYR A CA 1
ATOM 931 C C . TYR A 1 120 ? -12.377 13.531 -29.758 1.00 97.81 120 TYR A C 1
ATOM 933 O O . TYR A 1 120 ? -12.886 14.137 -30.706 1.00 97.81 120 TYR A O 1
ATOM 941 N N . VAL A 1 121 ? -11.834 12.321 -29.881 1.00 98.25 121 VAL A N 1
ATOM 942 C CA . VAL A 1 121 ? -11.904 11.523 -31.105 1.00 98.25 121 VAL A CA 1
ATOM 943 C C . VAL A 1 121 ? -12.627 10.212 -30.826 1.00 98.25 121 VAL A C 1
ATOM 945 O O . VAL A 1 121 ? -12.219 9.425 -29.967 1.00 98.25 121 VAL A O 1
ATOM 948 N N . TYR A 1 122 ? -13.693 9.968 -31.583 1.00 96.38 122 TYR A N 1
ATOM 949 C CA . TYR A 1 122 ? -14.500 8.751 -31.545 1.00 96.38 122 TYR A CA 1
ATOM 950 C C . TYR A 1 122 ? -14.341 7.945 -32.827 1.00 96.38 122 TYR A C 1
ATOM 952 O O . TYR A 1 122 ? -13.963 8.468 -33.869 1.00 96.38 122 TYR A O 1
ATOM 960 N N . HIS A 1 123 ? -14.671 6.659 -32.767 1.00 96.69 123 HIS A N 1
ATOM 961 C CA . HIS A 1 123 ? -14.775 5.786 -33.924 1.00 96.69 123 HIS A CA 1
ATOM 962 C C . HIS A 1 123 ? -16.090 5.008 -33.881 1.00 96.69 123 HIS A C 1
ATOM 964 O O . HIS A 1 123 ? -16.400 4.358 -32.883 1.00 96.69 123 HIS A O 1
ATOM 970 N N . HIS A 1 124 ? -16.840 5.000 -34.983 1.00 93.25 124 HIS A N 1
ATOM 971 C CA . HIS A 1 124 ? -18.201 4.441 -35.046 1.00 93.25 124 HIS A CA 1
ATOM 972 C C . HIS A 1 124 ? -18.310 2.975 -34.587 1.00 93.25 124 HIS A C 1
ATOM 974 O O . HIS A 1 124 ? -19.311 2.590 -33.992 1.00 93.25 124 HIS A O 1
ATOM 980 N N . GLY A 1 125 ? -17.280 2.159 -34.834 1.00 91.12 125 GLY A N 1
ATOM 981 C CA . GLY A 1 125 ? -17.232 0.758 -34.392 1.00 91.12 125 GLY A CA 1
ATOM 982 C C . GLY A 1 125 ? -16.555 0.508 -33.042 1.00 91.12 125 GLY A C 1
ATOM 983 O O . GLY A 1 125 ? -16.647 -0.601 -32.526 1.00 91.12 125 GLY A O 1
ATOM 984 N N . ARG A 1 126 ? -15.837 1.495 -32.487 1.00 93.94 126 ARG A N 1
ATOM 985 C CA . ARG A 1 126 ? -14.957 1.300 -31.313 1.00 93.94 126 ARG A CA 1
ATOM 986 C C . ARG A 1 126 ? -15.281 2.214 -30.130 1.00 93.94 126 ARG A C 1
ATOM 988 O O . ARG A 1 126 ? -14.756 1.998 -29.045 1.00 93.94 126 ARG A O 1
ATOM 995 N N . GLY A 1 127 ? -16.157 3.201 -30.307 1.00 95.19 127 GLY A N 1
ATOM 996 C CA . GLY A 1 127 ? -16.436 4.205 -29.286 1.00 95.19 127 GLY A CA 1
ATOM 997 C C . GLY A 1 127 ? -15.285 5.201 -29.155 1.00 95.19 127 GLY A C 1
ATOM 998 O O . GLY A 1 127 ? -14.716 5.628 -30.159 1.00 95.19 127 GLY A O 1
ATOM 999 N N . LEU A 1 128 ? -14.973 5.600 -27.924 1.00 96.56 128 LEU A N 1
ATOM 1000 C CA . LEU A 1 128 ? -13.942 6.594 -27.632 1.00 96.56 128 LEU A CA 1
ATOM 1001 C C . LEU A 1 128 ? -12.545 6.079 -28.014 1.00 96.56 128 LEU A C 1
ATOM 1003 O O . LEU A 1 128 ? -12.074 5.085 -27.461 1.00 96.56 128 LEU A O 1
ATOM 1007 N N . ILE A 1 129 ? -11.858 6.791 -28.910 1.00 97.75 129 ILE A N 1
ATOM 1008 C CA . ILE A 1 129 ? -10.452 6.531 -29.246 1.00 97.75 129 ILE A CA 1
ATOM 1009 C C . ILE A 1 129 ? -9.553 7.331 -28.310 1.00 97.75 129 ILE A C 1
ATOM 1011 O O . ILE A 1 129 ? -8.745 6.735 -27.600 1.00 97.75 129 ILE A O 1
ATOM 1015 N N . ALA A 1 130 ? -9.732 8.648 -28.235 1.00 97.69 130 ALA A N 1
ATOM 1016 C CA . ALA A 1 130 ? -8.949 9.522 -27.367 1.00 97.69 130 ALA A CA 1
ATOM 1017 C C . ALA A 1 130 ? -9.829 10.631 -26.788 1.00 97.69 130 ALA A C 1
ATOM 1019 O O . ALA A 1 130 ? -10.546 11.308 -27.528 1.00 97.69 130 ALA A O 1
ATOM 1020 N N . ALA A 1 131 ? -9.794 10.796 -25.467 1.00 97.81 131 ALA A N 1
ATOM 1021 C CA . ALA A 1 131 ? -10.404 11.938 -24.804 1.00 97.81 131 ALA A CA 1
ATOM 1022 C C . ALA A 1 131 ? -9.448 13.132 -24.785 1.00 97.81 131 ALA A C 1
ATOM 1024 O O . ALA A 1 131 ? -8.226 12.989 -24.866 1.00 97.81 131 ALA A O 1
ATOM 1025 N N . ARG A 1 132 ? -10.017 14.325 -24.601 1.00 96.50 132 ARG A N 1
ATOM 1026 C CA . ARG A 1 132 ? -9.242 15.524 -24.283 1.00 96.50 132 ARG A CA 1
ATOM 1027 C C . ARG A 1 132 ? -8.385 15.278 -23.034 1.00 96.50 132 ARG A C 1
ATOM 1029 O O . ARG A 1 132 ? -8.904 14.854 -22.005 1.00 96.50 132 ARG A O 1
ATOM 1036 N N . GLY A 1 133 ? -7.097 15.590 -23.111 1.00 96.19 133 GLY A N 1
ATOM 1037 C CA . GLY A 1 133 ? -6.123 15.350 -22.049 1.00 96.19 133 GLY A CA 1
ATOM 1038 C C . GLY A 1 133 ? -5.522 13.945 -22.056 1.00 96.19 133 GLY A C 1
ATOM 1039 O O . GLY A 1 133 ? -4.915 13.568 -21.055 1.00 96.19 133 GLY A O 1
ATOM 1040 N N . GLU A 1 134 ? -5.649 13.181 -23.146 1.00 97.44 134 GLU A N 1
ATOM 1041 C CA . GLU A 1 134 ? -5.041 11.852 -23.282 1.00 97.44 134 GLU A CA 1
ATOM 1042 C C . GLU A 1 134 ? -4.006 11.753 -24.415 1.00 97.44 134 GLU A C 1
ATOM 1044 O O . GLU A 1 134 ? -4.175 12.317 -25.499 1.00 97.44 134 GLU A O 1
ATOM 1049 N N . THR A 1 135 ? -2.983 10.934 -24.159 1.00 95.12 135 THR A N 1
ATOM 1050 C CA . THR A 1 135 ? -2.144 10.275 -25.168 1.00 95.12 135 THR A CA 1
ATOM 1051 C C . THR A 1 135 ? -2.532 8.798 -25.206 1.00 95.12 135 THR A C 1
ATOM 1053 O O . THR A 1 135 ? -2.509 8.132 -24.167 1.00 95.12 135 THR A O 1
ATOM 1056 N N . VAL A 1 136 ? -2.886 8.260 -26.374 1.00 96.81 136 VAL A N 1
ATOM 1057 C CA . VAL A 1 136 ? -3.379 6.876 -26.504 1.00 96.81 136 VAL A CA 1
ATOM 1058 C C . VAL A 1 136 ? -2.518 6.051 -27.459 1.00 96.81 136 VAL A C 1
ATOM 1060 O O . VAL A 1 136 ? -2.101 6.516 -28.514 1.00 96.81 136 VAL A O 1
ATOM 1063 N N . THR A 1 137 ? -2.266 4.791 -27.120 1.00 95.19 137 THR A N 1
ATOM 1064 C CA . THR A 1 137 ? -1.713 3.792 -28.043 1.00 95.19 137 THR A CA 1
ATOM 1065 C C . THR A 1 137 ? -2.705 2.647 -28.181 1.00 95.19 137 THR A C 1
ATOM 1067 O O . THR A 1 137 ? -3.160 2.092 -27.181 1.00 95.19 137 THR A O 1
ATOM 1070 N N . ILE A 1 138 ? -3.063 2.304 -29.416 1.00 93.56 138 ILE A N 1
ATOM 1071 C CA . ILE A 1 138 ? -3.890 1.138 -29.730 1.00 93.56 138 ILE A CA 1
ATOM 1072 C C . ILE A 1 138 ? -2.987 0.119 -30.420 1.00 93.56 138 ILE A C 1
ATOM 1074 O O . ILE A 1 138 ? -2.418 0.403 -31.473 1.00 93.56 138 ILE A O 1
ATOM 1078 N N . ALA A 1 139 ? -2.816 -1.045 -29.797 1.00 90.31 139 ALA A N 1
ATOM 1079 C CA . ALA A 1 139 ? -1.972 -2.119 -30.308 1.00 90.31 139 ALA A CA 1
ATOM 1080 C C . ALA A 1 139 ? -2.617 -2.842 -31.505 1.00 90.31 139 ALA A C 1
ATOM 1082 O O . ALA A 1 139 ? -3.801 -2.673 -31.798 1.00 90.31 139 ALA A O 1
ATOM 1083 N N . ALA A 1 140 ? -1.842 -3.693 -32.185 1.00 86.62 140 ALA A N 1
ATOM 1084 C CA . ALA A 1 140 ? -2.292 -4.420 -33.377 1.00 86.62 140 ALA A CA 1
ATOM 1085 C C . ALA A 1 140 ? -3.518 -5.322 -33.147 1.00 86.62 140 ALA A C 1
ATOM 1087 O O . ALA A 1 140 ? -4.312 -5.535 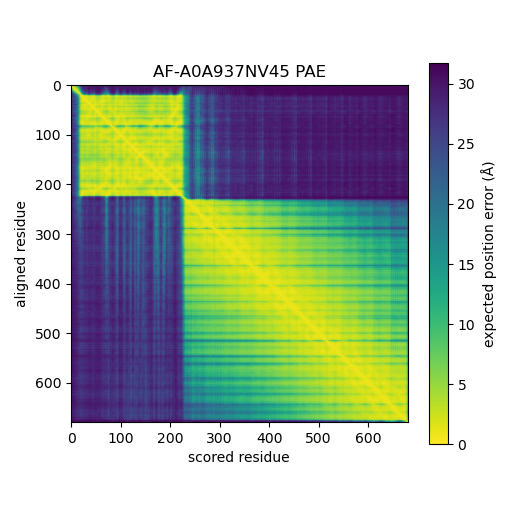-34.064 1.00 86.62 140 ALA A O 1
ATOM 1088 N N . ASP A 1 141 ? -3.700 -5.815 -31.921 1.00 89.62 141 ASP A N 1
ATOM 1089 C CA . ASP A 1 141 ? -4.855 -6.609 -31.490 1.00 89.62 141 ASP A CA 1
ATOM 1090 C C . ASP A 1 141 ? -6.080 -5.758 -31.092 1.00 89.62 141 ASP A C 1
ATOM 1092 O O . ASP A 1 141 ? -7.136 -6.305 -30.761 1.00 89.62 141 ASP A O 1
ATOM 1096 N N . GLY A 1 142 ? -5.970 -4.428 -31.163 1.00 88.88 142 GLY A N 1
ATOM 1097 C CA . GLY A 1 142 ? -7.002 -3.464 -30.786 1.00 88.88 142 GLY A CA 1
ATOM 1098 C C . GLY A 1 142 ? -7.002 -3.082 -29.303 1.00 88.88 142 GLY A C 1
ATOM 1099 O O . GLY A 1 142 ? -7.889 -2.339 -28.874 1.00 88.88 142 GLY A O 1
ATOM 1100 N N . LYS A 1 143 ? -6.044 -3.560 -28.494 1.00 93.81 143 LYS A N 1
ATOM 1101 C CA . LYS A 1 143 ? -5.942 -3.177 -27.081 1.00 93.81 143 LYS A CA 1
ATOM 1102 C C . LYS A 1 143 ? -5.572 -1.696 -26.959 1.00 93.81 143 LYS A C 1
ATOM 1104 O 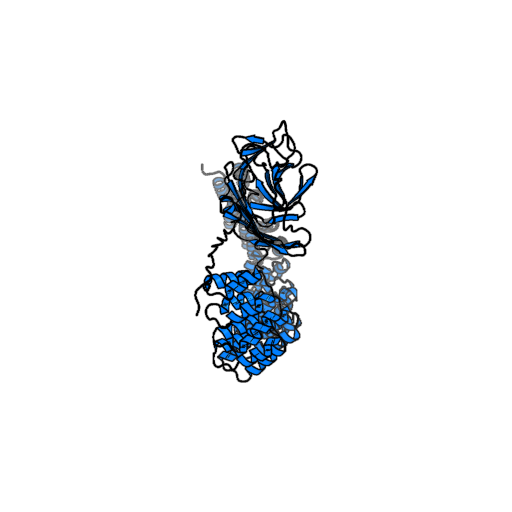O . LYS A 1 143 ? -4.537 -1.262 -27.458 1.00 93.81 143 LYS A O 1
ATOM 1109 N N . ARG A 1 144 ? -6.421 -0.934 -26.267 1.00 95.12 144 ARG A N 1
ATOM 1110 C CA . ARG A 1 144 ? -6.271 0.507 -26.025 1.00 95.12 144 ARG A CA 1
ATOM 1111 C C . ARG A 1 144 ? -5.570 0.772 -24.695 1.00 95.12 144 ARG A C 1
ATOM 1113 O O . ARG A 1 144 ? -6.054 0.341 -23.651 1.00 95.12 144 ARG A O 1
ATOM 1120 N N . GLU A 1 145 ? -4.507 1.564 -24.724 1.00 95.25 145 GLU A N 1
ATOM 1121 C CA . GLU A 1 145 ? -3.805 2.060 -23.540 1.00 95.25 145 GLU A CA 1
ATOM 1122 C C . GLU A 1 145 ? -3.770 3.588 -23.563 1.00 95.25 145 GLU A C 1
ATOM 1124 O O . GLU A 1 145 ? -3.223 4.191 -24.484 1.00 95.25 145 GLU A O 1
ATOM 1129 N N . ALA A 1 146 ? -4.371 4.218 -22.554 1.00 94.88 146 ALA A N 1
ATOM 1130 C CA . ALA A 1 146 ? -4.428 5.669 -22.427 1.00 94.88 146 ALA A CA 1
ATOM 1131 C C . ALA A 1 146 ? -3.530 6.150 -21.288 1.00 94.88 146 ALA A C 1
ATOM 1133 O O . ALA A 1 146 ? -3.450 5.530 -20.226 1.00 94.88 146 ALA A O 1
ATOM 1134 N N . ARG A 1 147 ? -2.872 7.283 -21.513 1.00 93.75 147 ARG A N 1
ATOM 1135 C CA . ARG A 1 147 ? -2.074 8.009 -20.530 1.00 93.75 147 ARG A CA 1
ATOM 1136 C C . ARG A 1 147 ? -2.583 9.432 -20.443 1.00 93.75 147 ARG A C 1
ATOM 1138 O O . ARG A 1 147 ? -3.023 10.003 -21.437 1.00 93.75 147 ARG A O 1
ATOM 1145 N N . LYS A 1 148 ? -2.490 10.012 -19.253 1.00 95.56 148 LYS A N 1
ATOM 1146 C CA . LYS A 1 148 ? -2.829 11.416 -19.048 1.00 95.56 148 LYS A CA 1
ATOM 1147 C C . LYS A 1 148 ? -1.773 12.296 -19.720 1.00 95.56 148 LYS A C 1
ATOM 1149 O O . LYS A 1 148 ? -0.599 12.193 -19.377 1.00 95.56 148 LYS A O 1
ATOM 1154 N N . LEU A 1 149 ? -2.218 13.141 -20.641 1.00 83.38 149 LEU A N 1
ATOM 1155 C CA . LEU A 1 149 ? -1.445 14.226 -21.234 1.00 83.38 149 LEU A CA 1
ATOM 1156 C C . LEU A 1 149 ? -1.516 15.463 -20.334 1.00 83.38 149 LEU A C 1
ATOM 1158 O O . LEU A 1 149 ? -0.484 15.952 -19.906 1.00 83.38 149 LEU A O 1
ATOM 1162 N N . GLU A 1 150 ? -2.729 15.930 -20.013 1.00 89.94 150 GLU A N 1
ATOM 1163 C CA . GLU A 1 150 ? -2.952 17.128 -19.193 1.00 89.94 150 GLU A CA 1
ATOM 1164 C C . GLU A 1 150 ? -4.353 17.109 -18.550 1.00 89.94 150 GLU A C 1
ATOM 1166 O O . GLU A 1 150 ? -5.141 16.182 -18.761 1.00 89.94 150 GLU A O 1
ATOM 1171 N N . ASN A 1 151 ? -4.691 18.095 -17.715 1.00 93.56 151 ASN A N 1
ATOM 1172 C CA . ASN A 1 151 ? -6.038 18.202 -17.151 1.00 93.56 151 ASN A CA 1
ATOM 1173 C C . ASN A 1 151 ? -7.086 18.582 -18.225 1.00 93.56 151 ASN A C 1
ATOM 1175 O O . ASN A 1 151 ? -7.025 19.652 -18.828 1.00 93.56 151 ASN A O 1
ATOM 1179 N N . ALA A 1 152 ? -8.094 17.725 -18.417 1.00 91.00 152 ALA A N 1
ATOM 1180 C CA . ALA A 1 152 ? -9.125 17.913 -19.436 1.00 91.00 152 ALA A CA 1
ATOM 1181 C C . ALA A 1 152 ? -9.959 19.197 -19.259 1.00 91.00 152 ALA A C 1
ATOM 1183 O O . ALA A 1 152 ? -10.359 19.792 -20.259 1.00 91.00 152 ALA A O 1
ATOM 1184 N N . ASP A 1 153 ? -10.227 19.644 -18.032 1.00 89.19 153 ASP A N 1
ATOM 1185 C CA . ASP A 1 153 ? -10.997 20.870 -17.783 1.00 89.19 153 ASP A CA 1
ATOM 1186 C C . ASP A 1 153 ? -10.176 22.119 -18.111 1.00 89.19 153 ASP A C 1
ATOM 1188 O O . ASP A 1 153 ? -10.699 23.067 -18.696 1.00 89.19 153 ASP A O 1
ATOM 1192 N N . GLN A 1 154 ? -8.873 22.096 -17.815 1.00 90.06 154 GLN A N 1
ATOM 1193 C CA . GLN A 1 154 ? -7.955 23.173 -18.191 1.00 90.06 154 GLN A CA 1
ATOM 1194 C C . GLN A 1 154 ? -7.835 23.300 -19.710 1.00 90.06 154 GLN A C 1
ATOM 1196 O O . GLN A 1 154 ? -7.932 24.404 -20.241 1.00 90.06 154 GLN A O 1
ATOM 1201 N N . LEU A 1 155 ? -7.705 22.179 -20.425 1.00 91.88 155 LEU A N 1
ATOM 1202 C CA . LEU A 1 155 ? -7.675 22.186 -21.890 1.00 91.88 155 LEU A CA 1
ATOM 1203 C C . LEU A 1 155 ? -8.996 22.688 -22.496 1.00 91.88 155 LEU A C 1
ATOM 1205 O O . LEU A 1 155 ? -8.989 23.365 -23.523 1.00 91.88 155 LEU A O 1
ATOM 1209 N N . ASN A 1 156 ? -10.136 22.421 -21.846 1.00 93.88 156 ASN A N 1
ATOM 1210 C CA . ASN A 1 156 ? -11.436 22.915 -22.307 1.00 93.88 156 ASN A CA 1
ATOM 1211 C C . ASN A 1 156 ? -11.529 24.446 -22.309 1.00 93.88 156 ASN A C 1
ATOM 1213 O O . ASN A 1 156 ? -12.322 24.996 -23.069 1.00 93.88 156 ASN A O 1
ATOM 1217 N N . ALA A 1 157 ? -10.723 25.142 -21.500 1.00 93.19 157 ALA A N 1
ATOM 1218 C CA . ALA A 1 157 ? -10.694 26.604 -21.472 1.00 93.19 157 ALA A CA 1
ATOM 1219 C C . ALA A 1 157 ? -10.256 27.221 -22.814 1.00 93.19 157 ALA A C 1
ATOM 1221 O O . ALA A 1 157 ? -10.531 28.392 -23.067 1.00 93.19 157 ALA A O 1
ATOM 1222 N N . ALA A 1 158 ? -9.607 26.443 -23.689 1.00 92.88 158 ALA A N 1
ATOM 1223 C CA . ALA A 1 158 ? -9.273 26.882 -25.037 1.00 92.88 158 ALA A CA 1
ATOM 1224 C C . ALA A 1 158 ? -10.505 26.984 -25.951 1.00 92.88 158 ALA A C 1
ATOM 1226 O O . ALA A 1 158 ? -10.474 27.742 -26.917 1.00 92.88 158 ALA A O 1
ATOM 1227 N N . TYR A 1 159 ? -11.584 26.242 -25.684 1.00 96.31 159 TYR A N 1
ATOM 1228 C CA . TYR A 1 159 ? -12.813 26.291 -26.475 1.00 96.31 159 TYR A CA 1
ATOM 1229 C C . TYR A 1 159 ? -13.646 27.532 -26.126 1.00 96.31 159 TYR A C 1
ATOM 1231 O O . TYR A 1 159 ? -13.844 27.856 -24.958 1.00 96.31 159 TYR A O 1
ATOM 1239 N N . ARG A 1 160 ? -14.175 28.208 -27.152 1.00 95.81 160 ARG A N 1
ATOM 1240 C CA . ARG A 1 160 ? -15.008 29.414 -27.033 1.00 95.81 160 ARG A CA 1
ATOM 1241 C C . ARG A 1 160 ? -16.454 29.111 -27.464 1.00 95.81 160 ARG A C 1
ATOM 1243 O O . ARG A 1 160 ? -16.740 29.138 -28.665 1.00 95.81 160 ARG A O 1
ATOM 1250 N N . PRO A 1 161 ? -17.376 28.781 -26.537 1.00 94.06 161 PRO A N 1
ATOM 1251 C CA . PRO A 1 161 ? -18.756 28.428 -26.875 1.00 94.06 161 PRO A CA 1
ATOM 1252 C C . PRO A 1 161 ? -19.483 29.520 -27.670 1.00 94.06 161 PRO A C 1
ATOM 1254 O O . PRO A 1 161 ? -19.464 30.686 -27.293 1.00 94.06 161 PRO A O 1
ATOM 1257 N N . GLY A 1 162 ? -20.161 29.140 -28.758 1.00 93.00 162 GLY A N 1
ATOM 1258 C CA . GLY A 1 162 ? -20.927 30.066 -29.606 1.00 93.00 162 GLY A CA 1
ATOM 1259 C C . GLY A 1 162 ? -20.086 30.955 -30.533 1.00 93.00 162 GLY A C 1
ATOM 1260 O O . GLY A 1 162 ? -20.648 31.642 -31.389 1.00 93.00 162 GLY A O 1
ATOM 1261 N N . GLU A 1 163 ? -18.758 30.911 -30.415 1.00 95.88 163 GLU A N 1
ATOM 1262 C CA . GLU A 1 163 ? -17.817 31.658 -31.249 1.00 95.88 163 GLU A CA 1
ATOM 1263 C C . GLU A 1 163 ? -17.135 30.764 -32.296 1.00 95.88 163 GLU A C 1
ATOM 1265 O O . GLU A 1 163 ? -17.304 29.542 -32.328 1.00 95.88 163 GLU A O 1
ATOM 1270 N N . TRP A 1 164 ? -16.351 31.387 -33.179 1.00 97.50 164 TRP A N 1
ATOM 1271 C CA . TRP A 1 164 ? -15.485 30.659 -34.101 1.00 97.50 164 TRP A CA 1
ATOM 1272 C C . TRP A 1 164 ? -14.307 30.029 -33.354 1.00 97.50 164 TRP A C 1
ATOM 1274 O O . TRP A 1 164 ? -13.565 30.697 -32.623 1.00 97.50 164 TRP A O 1
ATOM 1284 N N . ASN A 1 165 ? -14.129 28.734 -33.580 1.00 98.25 165 ASN A N 1
ATOM 1285 C CA . ASN A 1 165 ? -13.050 27.932 -33.027 1.00 98.25 165 ASN A CA 1
ATOM 1286 C C . ASN A 1 165 ? -12.273 27.273 -34.159 1.00 98.25 165 ASN A C 1
ATOM 1288 O O . ASN A 1 165 ? -12.868 26.854 -35.148 1.00 98.25 165 ASN A O 1
ATOM 1292 N N . HIS A 1 166 ? -10.961 27.170 -33.984 1.00 98.44 166 HIS A N 1
ATOM 1293 C CA . HIS A 1 166 ? -10.055 26.598 -34.965 1.00 98.44 166 HIS A CA 1
ATOM 1294 C C . HIS A 1 166 ? -9.740 25.145 -34.612 1.00 98.44 166 HIS A C 1
ATOM 1296 O O . HIS A 1 166 ? -9.250 24.877 -33.515 1.00 98.44 166 HIS A O 1
ATOM 1302 N N . TYR A 1 167 ? -10.011 24.213 -35.523 1.00 98.38 167 TYR A N 1
ATOM 1303 C CA . TYR A 1 167 ? -9.499 22.845 -35.473 1.00 98.38 167 TYR A CA 1
ATOM 1304 C C . TYR A 1 167 ? -8.262 22.729 -36.342 1.00 98.38 167 TYR A C 1
ATOM 1306 O O . TYR A 1 167 ? -8.278 23.144 -37.498 1.00 98.38 167 TYR A O 1
ATOM 1314 N N . ARG A 1 168 ? -7.236 22.075 -35.796 1.00 98.31 168 ARG A N 1
ATOM 1315 C CA . ARG A 1 168 ? -6.102 21.550 -36.555 1.00 98.31 168 ARG A CA 1
ATOM 1316 C C . ARG A 1 168 ? -5.955 20.071 -36.235 1.00 98.31 168 ARG A C 1
ATOM 1318 O O . ARG A 1 168 ? -5.779 19.696 -35.079 1.00 98.31 168 ARG A O 1
ATOM 1325 N N . ILE A 1 169 ? -6.073 19.239 -37.259 1.00 98.31 169 ILE A N 1
ATOM 1326 C CA . ILE A 1 169 ? -6.029 17.783 -37.169 1.00 98.31 169 ILE A CA 1
ATOM 1327 C C . ILE A 1 169 ? -4.862 17.305 -38.017 1.00 98.31 169 ILE A C 1
ATOM 1329 O O . ILE A 1 169 ? -4.859 17.497 -39.229 1.00 98.31 169 ILE A O 1
ATOM 1333 N N . VAL A 1 170 ? -3.882 16.668 -37.388 1.00 95.94 170 VAL A N 1
ATOM 1334 C CA . VAL A 1 170 ? -2.695 16.141 -38.063 1.00 95.94 170 VAL A CA 1
ATOM 1335 C C . VAL A 1 170 ? -2.820 14.628 -38.126 1.00 95.94 170 VAL A C 1
ATOM 1337 O O . VAL A 1 170 ? -2.890 13.976 -37.092 1.00 95.94 170 VAL A O 1
ATOM 1340 N N . CYS A 1 171 ? -2.861 14.080 -39.332 1.00 94.31 171 CYS A N 1
ATOM 1341 C CA . CYS A 1 171 ? -2.876 12.651 -39.617 1.00 94.31 171 CYS A CA 1
ATOM 1342 C C . CYS A 1 171 ? -1.537 12.282 -40.270 1.00 94.31 171 CYS A C 1
ATOM 1344 O O . CYS A 1 171 ? -1.276 12.722 -41.385 1.00 94.31 171 CYS A O 1
ATOM 1346 N N . ASN A 1 172 ? -0.683 11.512 -39.591 1.00 88.94 172 ASN A N 1
ATOM 1347 C CA . ASN A 1 172 ? 0.663 11.166 -40.062 1.00 88.94 172 ASN A CA 1
ATOM 1348 C C . ASN A 1 172 ? 0.992 9.703 -39.730 1.00 88.94 172 ASN A C 1
ATOM 1350 O O . ASN A 1 172 ? 1.223 9.354 -38.569 1.00 88.94 172 ASN A O 1
ATOM 1354 N N . GLY A 1 173 ? 0.976 8.829 -40.736 1.00 88.19 173 GLY A N 1
ATOM 1355 C CA . GLY A 1 173 ? 1.067 7.389 -40.526 1.00 88.19 173 GLY A CA 1
ATOM 1356 C C . GLY A 1 173 ? -0.041 6.910 -39.572 1.00 88.19 173 GLY A C 1
ATOM 1357 O O . GLY A 1 173 ? -1.188 7.331 -39.726 1.00 88.19 173 GLY A O 1
ATOM 1358 N N . PRO A 1 174 ? 0.248 6.055 -38.574 1.00 88.19 174 PRO A N 1
ATOM 1359 C CA . PRO A 1 174 ? -0.739 5.623 -37.579 1.00 88.19 174 PRO A CA 1
ATOM 1360 C C . PRO A 1 174 ? -1.053 6.686 -36.510 1.00 88.19 174 PRO A C 1
ATOM 1362 O O . PRO A 1 174 ? -1.956 6.470 -35.702 1.00 88.19 174 PRO A O 1
ATOM 1365 N N . ALA A 1 175 ? -0.320 7.805 -36.472 1.00 91.56 175 ALA A N 1
ATOM 1366 C CA . ALA A 1 175 ? -0.498 8.852 -35.474 1.00 91.56 175 ALA A CA 1
ATOM 1367 C C . ALA A 1 175 ? -1.520 9.904 -35.929 1.00 91.56 175 ALA A C 1
ATOM 1369 O O . ALA A 1 175 ? -1.487 10.381 -37.068 1.00 91.56 175 ALA A O 1
ATOM 1370 N N . ILE A 1 176 ? -2.417 10.285 -35.021 1.00 96.88 176 ILE A N 1
ATOM 1371 C CA . ILE A 1 176 ? -3.400 11.349 -35.216 1.00 96.88 176 ILE A CA 1
ATOM 1372 C C . ILE A 1 176 ? -3.373 12.283 -34.005 1.00 96.88 176 ILE A C 1
ATOM 1374 O O . ILE A 1 176 ? -3.457 11.847 -32.855 1.00 96.88 176 ILE A O 1
ATOM 1378 N N . THR A 1 177 ? -3.296 13.582 -34.272 1.00 96.06 177 THR A N 1
ATOM 1379 C CA . THR A 1 177 ? -3.224 14.632 -33.254 1.00 96.06 177 THR A CA 1
ATOM 1380 C C . THR A 1 177 ? -4.298 15.681 -33.506 1.00 96.06 177 THR A C 1
ATOM 1382 O O . THR A 1 177 ? -4.465 16.140 -34.636 1.00 96.06 177 THR A O 1
ATOM 1385 N N . LEU A 1 178 ? -5.016 16.083 -32.456 1.00 98.12 178 LEU A N 1
ATOM 1386 C CA . LEU A 1 178 ? -6.093 17.070 -32.526 1.00 98.12 178 LEU A CA 1
ATOM 1387 C C . LEU A 1 178 ? -5.766 18.287 -31.658 1.00 98.12 178 LEU A C 1
ATOM 1389 O O . LEU A 1 178 ? -5.493 18.159 -30.464 1.00 98.12 178 LEU A O 1
ATOM 1393 N N . TYR A 1 179 ? -5.866 19.471 -32.257 1.00 97.88 179 TYR A N 1
ATOM 1394 C CA . TYR A 1 179 ? -5.716 20.764 -31.600 1.00 97.88 179 TYR A CA 1
ATOM 1395 C C . TYR A 1 179 ? -6.999 21.581 -31.725 1.00 97.88 179 TYR A C 1
ATOM 1397 O O . TYR A 1 179 ? -7.679 21.535 -32.755 1.00 97.88 179 TYR A O 1
ATOM 1405 N N . VAL A 1 180 ? -7.283 22.384 -30.701 1.00 98.00 180 VAL A N 1
ATOM 1406 C CA . VAL A 1 180 ? -8.365 23.374 -30.718 1.00 98.00 180 VAL A CA 1
ATOM 1407 C C . VAL A 1 180 ? -7.814 24.716 -30.263 1.00 98.00 180 VAL A C 1
ATOM 1409 O O . VAL A 1 180 ? -7.279 24.809 -29.162 1.00 98.00 180 VAL A O 1
ATOM 1412 N N . ASN A 1 181 ? -7.940 25.745 -31.107 1.00 95.56 181 ASN A N 1
ATOM 1413 C CA . ASN A 1 181 ? -7.355 27.075 -30.884 1.00 95.56 181 ASN A CA 1
ATOM 1414 C C . ASN A 1 181 ? -5.873 26.984 -30.461 1.00 95.56 181 ASN A C 1
ATOM 1416 O O . ASN A 1 181 ? -5.479 27.527 -29.433 1.00 95.56 181 ASN A O 1
ATOM 1420 N N . ASP A 1 182 ? -5.093 26.224 -31.237 1.00 91.12 182 ASP A N 1
ATOM 1421 C CA . ASP A 1 182 ? -3.657 25.942 -31.055 1.00 91.12 182 ASP A CA 1
ATOM 1422 C C . ASP A 1 182 ? -3.263 25.158 -29.792 1.00 91.12 182 ASP A C 1
ATOM 1424 O O . ASP A 1 182 ? -2.095 24.807 -29.618 1.00 91.12 182 ASP A O 1
ATOM 1428 N N . VAL A 1 183 ? -4.226 24.779 -28.948 1.00 93.00 183 VAL A N 1
ATOM 1429 C CA . VAL A 1 183 ? -3.993 23.935 -27.771 1.00 93.00 183 VAL A CA 1
ATOM 1430 C C . VAL A 1 183 ? -4.148 22.460 -28.142 1.00 93.00 183 VAL A C 1
ATOM 1432 O O . VAL A 1 183 ? -5.168 22.058 -28.704 1.00 93.00 183 VAL A O 1
ATOM 1435 N N . LEU A 1 184 ? -3.133 21.649 -27.822 1.00 95.69 184 LEU A N 1
ATOM 1436 C CA . LEU A 1 184 ? -3.153 20.196 -28.012 1.00 95.69 184 LEU A CA 1
ATOM 1437 C C . LEU A 1 184 ? -4.229 19.568 -27.121 1.00 95.69 184 LEU A C 1
ATOM 1439 O O . LEU A 1 184 ? -4.143 19.647 -25.897 1.00 95.69 184 LEU A O 1
ATOM 1443 N N . MET A 1 185 ? -5.229 18.937 -27.735 1.00 96.62 185 MET A N 1
ATOM 1444 C CA . MET A 1 185 ? -6.327 18.302 -27.007 1.00 96.62 185 MET A CA 1
ATOM 1445 C C . MET A 1 185 ? -6.054 16.837 -26.736 1.00 96.62 185 MET A C 1
ATOM 1447 O O . MET A 1 185 ? -6.211 16.390 -25.605 1.00 96.62 185 MET A O 1
ATOM 1451 N N . CYS A 1 186 ? -5.654 16.091 -27.758 1.00 97.19 186 CYS A N 1
ATOM 1452 C CA . CYS A 1 186 ? -5.306 14.688 -27.617 1.00 97.19 186 CYS A CA 1
ATOM 1453 C C . CYS A 1 186 ? -4.385 14.247 -28.750 1.00 97.19 186 CYS A C 1
ATOM 1455 O O . CYS A 1 186 ? -4.389 14.818 -29.847 1.00 97.19 186 CYS A O 1
ATOM 1457 N N . GLU A 1 187 ? -3.656 13.170 -28.500 1.00 95.25 187 GLU A N 1
ATOM 1458 C CA . GLU A 1 187 ? -2.879 12.467 -29.511 1.00 95.25 187 GLU A CA 1
ATOM 1459 C C . GLU A 1 187 ? -3.071 10.962 -29.358 1.00 95.25 187 GLU A C 1
ATOM 1461 O O . GLU A 1 187 ? -3.223 10.439 -28.252 1.00 95.25 187 GLU A O 1
ATOM 1466 N N . PHE A 1 188 ? -3.083 10.241 -30.471 1.00 96.25 188 PHE A N 1
ATOM 1467 C CA . PHE A 1 188 ? -3.116 8.792 -30.421 1.00 96.25 188 PHE A CA 1
ATOM 1468 C C . PHE A 1 188 ? -2.369 8.159 -31.581 1.00 96.25 188 PHE A C 1
ATOM 1470 O O . PHE A 1 188 ? -2.301 8.720 -32.669 1.00 96.25 188 PHE A O 1
ATOM 1477 N N . THR A 1 189 ? -1.827 6.969 -31.338 1.00 94.75 189 THR A N 1
ATOM 1478 C CA . THR A 1 189 ? -1.250 6.108 -32.373 1.00 94.75 189 THR A CA 1
ATOM 1479 C C . THR A 1 189 ? -2.065 4.828 -32.455 1.00 94.75 189 THR A C 1
ATOM 1481 O O . THR A 1 189 ? -2.222 4.131 -31.452 1.00 94.75 189 THR A O 1
ATOM 1484 N N . ASP A 1 190 ? -2.611 4.533 -33.632 1.00 93.75 190 ASP A N 1
ATOM 1485 C CA . ASP A 1 190 ? -3.518 3.409 -33.843 1.00 93.75 190 ASP A CA 1
ATOM 1486 C C . ASP A 1 190 ? -2.919 2.373 -34.792 1.00 93.75 190 ASP A C 1
ATOM 1488 O O . ASP A 1 190 ? -2.846 2.579 -36.004 1.00 93.75 190 ASP A O 1
ATOM 1492 N N . HIS A 1 191 ? -2.479 1.255 -34.218 1.00 91.25 191 HIS A N 1
ATOM 1493 C CA . HIS A 1 191 ? -1.906 0.132 -34.949 1.00 91.25 191 HIS A CA 1
ATOM 1494 C C . HIS A 1 191 ? -2.904 -1.010 -35.175 1.00 91.25 191 HIS A C 1
ATOM 1496 O O . HIS A 1 191 ? -2.484 -2.049 -35.682 1.00 91.25 191 HIS A O 1
ATOM 1502 N N . ASP A 1 192 ? -4.185 -0.860 -34.804 1.00 92.38 192 ASP A N 1
ATOM 1503 C CA . ASP A 1 192 ? -5.194 -1.923 -34.924 1.00 92.38 192 ASP A CA 1
ATOM 1504 C C . ASP A 1 192 ? -5.227 -2.484 -36.352 1.00 92.38 192 ASP A C 1
ATOM 1506 O O . ASP A 1 192 ? -5.632 -1.807 -37.300 1.00 92.38 192 ASP A O 1
ATOM 1510 N N . ALA A 1 193 ? -4.840 -3.752 -36.506 1.00 84.75 193 ALA A N 1
ATOM 1511 C CA . ALA A 1 193 ? -4.646 -4.362 -37.818 1.00 84.75 193 ALA A CA 1
ATOM 1512 C C . ALA A 1 193 ? -5.956 -4.562 -38.606 1.00 84.75 193 ALA A C 1
ATOM 1514 O O . ALA A 1 193 ? -5.922 -4.910 -39.785 1.00 84.75 193 ALA A O 1
ATOM 1515 N N . ARG A 1 194 ? -7.114 -4.399 -37.955 1.00 88.75 194 ARG A N 1
ATOM 1516 C CA . ARG A 1 194 ? -8.442 -4.664 -38.526 1.00 88.75 194 ARG A CA 1
ATOM 1517 C C . ARG A 1 194 ? -9.216 -3.386 -38.807 1.00 88.75 194 ARG A C 1
ATOM 1519 O O . ARG A 1 194 ? -9.959 -3.337 -39.783 1.00 88.75 194 ARG A O 1
ATOM 1526 N N . GLN A 1 195 ? -9.110 -2.400 -37.919 1.00 89.31 195 GLN A N 1
ATOM 1527 C CA . GLN A 1 195 ? -9.966 -1.212 -37.944 1.00 89.31 195 GLN A CA 1
ATOM 1528 C C . GLN A 1 195 ? -9.212 0.095 -38.182 1.00 89.31 195 GLN A C 1
ATOM 1530 O O . GLN A 1 195 ? -9.858 1.074 -38.562 1.00 89.31 195 GLN A O 1
ATOM 1535 N N . ALA A 1 196 ? -7.887 0.138 -37.992 1.00 92.12 196 ALA A N 1
ATOM 1536 C CA . ALA A 1 196 ? -7.130 1.342 -38.300 1.00 92.12 196 ALA A CA 1
ATOM 1537 C C . ALA A 1 196 ? -7.134 1.603 -39.811 1.00 92.12 196 ALA A C 1
ATOM 1539 O O . ALA A 1 196 ? -6.961 0.697 -40.630 1.00 92.12 196 ALA A O 1
ATOM 1540 N N . ARG A 1 197 ? -7.338 2.865 -40.189 1.00 90.44 197 ARG A N 1
ATOM 1541 C CA . ARG A 1 197 ? -7.330 3.301 -41.589 1.00 90.44 197 ARG A CA 1
ATOM 1542 C C . ARG A 1 197 ? -6.186 4.275 -41.819 1.00 90.44 197 ARG A C 1
ATOM 1544 O O . ARG A 1 197 ? -6.058 5.267 -41.108 1.00 90.44 197 ARG A O 1
ATOM 1551 N N . SER A 1 198 ? -5.385 4.005 -42.848 1.00 88.69 198 SER A N 1
ATOM 1552 C CA . SER A 1 198 ? -4.290 4.879 -43.289 1.00 88.69 198 SER A CA 1
ATOM 1553 C C . SER A 1 198 ? -4.749 6.001 -44.223 1.00 88.69 198 SER A C 1
ATOM 1555 O O . SER A 1 198 ? -4.020 6.966 -44.411 1.00 88.69 198 SER A O 1
ATOM 1557 N N . LYS A 1 199 ? -5.957 5.893 -44.794 1.00 94.50 199 LYS A N 1
ATOM 1558 C CA . LYS A 1 199 ? -6.605 6.910 -45.635 1.00 94.50 199 LYS A CA 1
ATOM 1559 C C . LYS A 1 199 ? -8.128 6.778 -45.603 1.00 94.50 199 LYS A C 1
ATOM 1561 O O . LYS A 1 199 ? -8.657 5.721 -45.248 1.00 94.50 199 LYS A O 1
ATOM 1566 N N . GLY A 1 200 ? -8.835 7.823 -46.016 1.00 95.56 200 GLY A N 1
ATOM 1567 C CA . GLY A 1 200 ? -10.293 7.802 -46.160 1.00 95.56 200 GLY A CA 1
ATOM 1568 C C . GLY A 1 200 ? -10.866 9.197 -46.370 1.00 95.56 200 GLY A C 1
ATOM 1569 O O . GLY A 1 200 ? -10.116 10.153 -46.528 1.00 95.56 200 GLY A O 1
ATOM 1570 N N . ILE A 1 201 ? -12.189 9.318 -46.376 1.00 97.56 201 ILE A N 1
ATOM 1571 C CA . ILE A 1 201 ? -12.871 10.575 -46.699 1.00 97.56 201 ILE A CA 1
ATOM 1572 C C . ILE A 1 201 ? -12.766 11.619 -45.579 1.00 97.56 201 ILE A C 1
ATOM 1574 O O . ILE A 1 201 ? -12.601 11.284 -44.401 1.00 97.56 201 ILE A O 1
ATOM 1578 N N . ILE A 1 202 ? -12.952 12.883 -45.969 1.00 98.50 202 ILE A N 1
ATOM 1579 C CA . ILE A 1 202 ? -13.250 14.005 -45.072 1.00 98.50 202 ILE A CA 1
ATOM 1580 C C . ILE A 1 202 ? -14.733 14.342 -45.214 1.00 98.50 202 ILE A C 1
ATOM 1582 O O . ILE A 1 202 ? -15.232 14.507 -46.332 1.00 98.50 202 ILE A O 1
ATOM 1586 N N . ALA A 1 203 ? -15.446 14.445 -44.094 1.00 98.38 203 ALA A N 1
ATOM 1587 C CA . ALA A 1 203 ? -16.863 14.795 -44.110 1.00 98.38 203 ALA A CA 1
ATOM 1588 C C . ALA A 1 203 ? -17.295 15.598 -42.883 1.00 98.38 203 ALA A C 1
ATOM 1590 O O . ALA A 1 203 ? -16.742 15.441 -41.799 1.00 98.38 203 ALA A O 1
ATOM 1591 N N . LEU A 1 204 ? -18.312 16.439 -43.052 1.00 98.50 204 LEU A N 1
ATOM 1592 C CA . LEU A 1 204 ? -18.856 17.308 -42.008 1.00 98.50 204 LEU A CA 1
ATOM 1593 C C . LEU A 1 204 ? -20.230 16.801 -41.575 1.00 98.50 204 LEU A C 1
ATOM 1595 O O . LEU A 1 204 ? -21.045 16.439 -42.424 1.00 98.50 204 LEU A O 1
ATOM 1599 N N . GLN A 1 205 ? -20.498 16.759 -40.271 1.00 98.00 205 GLN A N 1
ATOM 1600 C CA . GLN A 1 205 ? -21.710 16.139 -39.731 1.00 98.00 205 GLN A CA 1
ATOM 1601 C C . GLN A 1 205 ? -22.832 17.148 -39.442 1.00 98.00 205 GLN A C 1
ATOM 1603 O O . GLN A 1 205 ? -22.632 18.145 -38.751 1.00 98.00 205 GLN A O 1
ATOM 1608 N N . MET A 1 206 ? -24.056 16.809 -39.847 1.00 96.56 206 MET A N 1
ATOM 1609 C CA . MET A 1 206 ? -25.282 17.264 -39.185 1.00 96.56 206 MET A CA 1
ATOM 1610 C C . MET A 1 206 ? -25.802 16.116 -38.307 1.00 96.56 206 MET A C 1
ATOM 1612 O O . MET A 1 206 ? -26.208 15.069 -38.819 1.00 96.56 206 MET A O 1
ATOM 1616 N N . HIS A 1 207 ? -25.726 16.288 -36.985 1.00 94.88 207 HIS A N 1
ATOM 1617 C CA . HIS A 1 207 ? -26.050 15.255 -35.997 1.00 94.88 207 HIS A CA 1
ATOM 1618 C C . HIS A 1 207 ? -27.569 15.174 -35.753 1.00 94.88 207 HIS A C 1
ATOM 1620 O O . HIS A 1 207 ? -28.259 16.194 -35.819 1.00 94.88 207 HIS A O 1
ATOM 1626 N N . PRO A 1 208 ? -28.127 13.988 -35.448 1.00 93.12 208 PRO A N 1
ATOM 1627 C CA . PRO A 1 208 ? -29.529 13.870 -35.072 1.00 93.12 208 PRO A CA 1
ATOM 1628 C C . PRO A 1 208 ? -29.776 14.424 -33.666 1.00 93.12 208 PRO A C 1
ATOM 1630 O O . PRO A 1 208 ? -29.036 14.123 -32.732 1.00 93.12 208 PRO A O 1
ATOM 1633 N N . GLY A 1 209 ? -30.831 15.205 -33.461 1.00 89.94 209 GLY A N 1
ATOM 1634 C CA . GLY A 1 209 ? -31.082 15.774 -32.139 1.00 89.94 209 GLY A CA 1
ATOM 1635 C C . GLY A 1 209 ? -31.984 17.001 -32.139 1.00 89.94 209 GLY A C 1
ATOM 1636 O O . GLY A 1 209 ? -32.714 17.232 -33.106 1.00 89.94 209 GLY A O 1
ATOM 1637 N N . PRO A 1 210 ? -31.972 17.765 -31.030 1.00 90.44 210 PRO A N 1
ATOM 1638 C CA . PRO A 1 210 ? -32.657 19.048 -30.947 1.00 90.44 210 PRO A CA 1
ATOM 1639 C C . PRO A 1 210 ? -32.202 20.013 -32.051 1.00 90.44 210 PRO A C 1
ATOM 1641 O O . PRO A 1 210 ? -31.086 19.862 -32.549 1.00 90.44 210 PRO A O 1
ATOM 1644 N N . PRO A 1 211 ? -33.029 21.020 -32.389 1.00 93.50 211 PRO A N 1
ATOM 1645 C CA . PRO A 1 211 ? -32.671 22.058 -33.347 1.00 93.50 211 PRO A CA 1
ATOM 1646 C C . PRO A 1 211 ? -31.282 22.633 -33.085 1.00 93.50 211 PRO A C 1
ATOM 1648 O O . PRO A 1 211 ? -30.934 22.973 -31.948 1.00 93.50 211 PRO A O 1
ATOM 1651 N N . MET A 1 212 ? -30.492 22.703 -34.148 1.00 94.69 212 MET A N 1
ATOM 1652 C CA . MET A 1 212 ? -29.120 23.175 -34.099 1.00 94.69 212 MET A CA 1
ATOM 1653 C C . MET A 1 212 ? -28.675 23.686 -35.459 1.00 94.69 212 MET A C 1
ATOM 1655 O O . MET A 1 212 ? -29.102 23.184 -36.502 1.00 94.69 212 MET A O 1
ATOM 1659 N N . LYS A 1 213 ? -27.728 24.619 -35.421 1.00 95.62 213 LYS A N 1
ATOM 1660 C CA . LYS A 1 213 ? -27.034 25.151 -36.587 1.00 95.62 213 LYS A CA 1
ATOM 1661 C C . LYS A 1 213 ? -25.533 24.990 -36.396 1.00 95.62 213 LYS A C 1
ATOM 1663 O O . LYS A 1 213 ? -24.997 25.356 -35.347 1.00 95.62 213 LYS A O 1
ATOM 1668 N N . VAL A 1 214 ? -24.870 24.434 -37.404 1.00 97.19 214 VAL A N 1
ATOM 1669 C CA . VAL A 1 214 ? -23.414 24.277 -37.459 1.00 97.19 214 VAL A CA 1
ATOM 1670 C C . VAL A 1 214 ? -22.879 24.952 -38.714 1.00 97.19 214 VAL A C 1
ATOM 1672 O O . VAL A 1 214 ? -23.490 24.874 -39.782 1.00 97.19 214 VAL A O 1
ATOM 1675 N N . GLN A 1 215 ? -21.757 25.650 -38.565 1.00 98.00 215 GLN A N 1
ATOM 1676 C CA . GLN A 1 215 ? -21.117 26.405 -39.634 1.00 98.00 215 GLN A CA 1
ATOM 1677 C C . GLN A 1 215 ? -19.628 26.089 -39.696 1.00 98.00 215 GLN A C 1
ATOM 1679 O O . GLN A 1 215 ? -18.983 25.956 -38.655 1.00 98.00 215 GLN A O 1
ATOM 1684 N N . PHE A 1 216 ? -19.094 26.031 -40.914 1.00 98.50 216 PHE A N 1
ATOM 1685 C CA . PHE A 1 216 ? -17.695 25.750 -41.209 1.00 98.50 216 PHE A CA 1
ATOM 1686 C C . PHE A 1 216 ? -17.143 26.743 -42.235 1.00 98.50 216 PHE A C 1
ATOM 1688 O O . PHE A 1 216 ? -17.831 27.123 -43.187 1.00 98.50 216 PHE A O 1
ATOM 1695 N N . LYS A 1 217 ? -15.886 27.149 -42.067 1.00 97.06 217 LYS A N 1
ATOM 1696 C CA . LYS A 1 217 ? -15.136 27.950 -43.045 1.00 97.06 217 LYS A CA 1
ATOM 1697 C C . LYS A 1 217 ? -13.642 27.662 -42.935 1.00 97.06 217 LYS A C 1
ATOM 1699 O O . LYS A 1 217 ? -13.221 26.936 -42.041 1.00 97.06 217 LYS A O 1
ATOM 1704 N N . ASN A 1 218 ? -12.849 28.240 -43.838 1.00 97.00 218 ASN A N 1
ATOM 1705 C CA . ASN A 1 218 ? -11.388 28.110 -43.829 1.00 97.00 218 ASN A CA 1
ATOM 1706 C C . ASN A 1 218 ? -10.918 26.645 -43.785 1.00 97.00 218 ASN A C 1
ATOM 1708 O O . ASN A 1 218 ? -9.968 26.320 -43.088 1.00 97.00 218 ASN A O 1
ATOM 1712 N N . ILE A 1 219 ? -11.613 25.763 -44.515 1.00 98.06 219 ILE A N 1
ATOM 1713 C CA . ILE A 1 219 ? -11.294 24.334 -44.562 1.00 98.06 219 ILE A CA 1
ATOM 1714 C C . ILE A 1 219 ? -10.108 24.146 -45.506 1.00 98.06 219 ILE A C 1
ATOM 1716 O O . ILE A 1 219 ? -10.270 24.255 -46.726 1.00 98.06 219 ILE A O 1
ATOM 1720 N N . VAL A 1 220 ? -8.933 23.887 -44.947 1.00 97.19 220 VAL A N 1
ATOM 1721 C CA . VAL A 1 220 ? -7.679 23.726 -45.682 1.00 97.19 220 VAL A CA 1
ATOM 1722 C C . VAL A 1 220 ? -7.116 22.342 -45.415 1.00 97.19 220 VAL A C 1
ATOM 1724 O O . VAL A 1 220 ? -6.952 21.924 -44.273 1.00 97.19 220 VAL A O 1
ATOM 1727 N N . LEU A 1 221 ? -6.812 21.631 -46.493 1.00 96.00 221 LEU A N 1
ATOM 1728 C CA . LEU A 1 221 ? -6.106 20.366 -46.472 1.00 96.00 221 LEU A CA 1
ATOM 1729 C C . LEU A 1 221 ? -4.692 20.595 -46.983 1.00 96.00 221 LEU A C 1
ATOM 1731 O O . LEU A 1 221 ? -4.486 20.972 -48.136 1.00 96.00 221 LEU A O 1
ATOM 1735 N N . LYS A 1 222 ? -3.711 20.329 -46.135 1.00 93.06 222 LYS A N 1
ATOM 1736 C CA . LYS A 1 222 ? -2.305 20.321 -46.501 1.00 93.06 222 LYS A CA 1
ATOM 1737 C C . LYS A 1 222 ? -1.827 18.877 -46.536 1.00 93.06 222 LYS A C 1
ATOM 1739 O O . LYS A 1 222 ? -1.699 18.274 -45.469 1.00 93.06 222 LYS A O 1
ATOM 1744 N N . PRO A 1 223 ? -1.555 18.303 -47.719 1.00 86.25 223 PRO A N 1
ATOM 1745 C CA . PRO A 1 223 ? -0.873 17.021 -47.789 1.00 86.25 223 PRO A CA 1
ATOM 1746 C C . PRO A 1 223 ? 0.441 17.126 -47.015 1.00 86.25 223 PRO A C 1
ATOM 1748 O O . PRO A 1 223 ? 1.256 18.017 -47.276 1.00 86.25 223 PRO A O 1
ATOM 1751 N N . LEU A 1 224 ? 0.641 16.244 -46.041 1.00 78.38 224 LEU A N 1
ATOM 1752 C CA . LEU A 1 224 ? 1.963 16.073 -45.463 1.00 78.38 224 LEU A CA 1
ATOM 1753 C C . LEU A 1 224 ? 2.696 15.262 -46.517 1.00 78.38 224 LEU A C 1
ATOM 1755 O O . LEU A 1 224 ? 2.285 14.135 -46.771 1.00 78.38 224 LEU A O 1
ATOM 1759 N N . ASN A 1 225 ? 3.634 15.912 -47.225 1.00 55.72 225 ASN A N 1
ATOM 1760 C CA . ASN A 1 225 ? 4.334 15.368 -48.392 1.00 55.72 225 ASN A CA 1
ATOM 1761 C C . ASN A 1 225 ? 4.457 13.851 -48.303 1.00 55.72 225 ASN A C 1
ATOM 1763 O O . ASN A 1 225 ? 4.933 13.336 -47.292 1.00 55.72 225 ASN A O 1
ATOM 1767 N N . ASP A 1 226 ? 4.094 13.184 -49.396 1.00 45.69 226 ASP A N 1
ATOM 1768 C CA . ASP A 1 226 ? 4.364 11.776 -49.645 1.00 45.69 226 ASP A CA 1
ATOM 1769 C C . ASP A 1 226 ? 5.892 11.589 -49.770 1.00 45.69 226 ASP A C 1
ATOM 1771 O O . ASP A 1 226 ? 6.445 11.280 -50.818 1.00 45.69 226 ASP A O 1
ATOM 1775 N N . THR A 1 227 ? 6.622 11.820 -48.677 1.00 43.19 227 THR A N 1
ATOM 1776 C CA . THR A 1 227 ? 7.973 11.314 -48.452 1.00 43.19 227 THR A CA 1
ATOM 1777 C C . THR A 1 227 ? 7.904 9.852 -48.019 1.00 43.19 227 THR A C 1
ATOM 1779 O O . THR A 1 227 ? 8.813 9.357 -47.360 1.00 43.19 227 THR A O 1
ATOM 1782 N N . ALA A 1 228 ? 6.896 9.111 -48.489 1.00 41.91 228 ALA A N 1
ATOM 1783 C CA . ALA A 1 228 ? 6.919 7.660 -48.605 1.00 41.91 228 ALA A CA 1
ATOM 1784 C C . ALA A 1 228 ? 7.896 7.181 -49.709 1.00 41.91 228 ALA A C 1
ATOM 1786 O O . ALA A 1 228 ? 7.661 6.186 -50.388 1.00 41.91 228 ALA A O 1
ATOM 1787 N N . THR A 1 229 ? 9.034 7.868 -49.865 1.00 44.12 229 THR A N 1
ATOM 1788 C CA . THR A 1 229 ? 10.265 7.321 -50.457 1.00 44.12 229 THR A CA 1
ATOM 1789 C C . THR A 1 229 ? 11.502 7.547 -49.584 1.00 44.12 229 THR A C 1
ATOM 1791 O O . THR A 1 229 ? 12.596 7.141 -49.970 1.00 44.12 229 THR A O 1
ATOM 1794 N N . SER A 1 230 ? 11.381 8.136 -48.391 1.00 48.25 230 SER A N 1
ATOM 1795 C CA . SER A 1 230 ? 12.403 7.969 -47.358 1.00 48.25 230 SER A CA 1
ATOM 1796 C C . SER A 1 230 ? 11.740 7.345 -46.155 1.00 48.25 230 SER A C 1
ATOM 1798 O O . SER A 1 230 ? 11.069 8.029 -45.390 1.00 48.25 230 SER A O 1
ATOM 1800 N N . ASP A 1 231 ? 11.925 6.040 -46.031 1.00 66.44 231 ASP A N 1
ATOM 1801 C CA . ASP A 1 231 ? 11.808 5.320 -44.775 1.00 66.44 231 ASP A CA 1
ATOM 1802 C C . ASP A 1 231 ? 12.135 6.260 -43.582 1.00 66.44 231 ASP A C 1
ATOM 1804 O O . ASP A 1 231 ? 13.275 6.730 -43.478 1.00 66.44 231 ASP A O 1
ATOM 1808 N N . PRO A 1 232 ? 11.140 6.639 -42.750 1.00 65.94 232 PRO A N 1
ATOM 1809 C CA . PRO A 1 232 ? 11.339 7.545 -41.617 1.00 65.94 232 PRO A CA 1
ATOM 1810 C C . PRO A 1 232 ? 12.427 7.036 -40.669 1.00 65.94 232 PRO A C 1
ATOM 1812 O O . PRO A 1 232 ? 13.140 7.829 -40.053 1.00 65.94 232 PRO A O 1
ATOM 1815 N N . GLU A 1 233 ? 12.592 5.713 -40.614 1.00 74.12 233 GLU A N 1
ATOM 1816 C CA . GLU A 1 233 ? 13.690 5.041 -39.941 1.00 74.12 233 GLU A CA 1
ATOM 1817 C C . GLU A 1 233 ? 15.033 5.431 -40.578 1.00 74.12 233 GLU A C 1
ATOM 1819 O O . GLU A 1 233 ? 15.901 5.993 -39.908 1.00 74.12 233 GLU A O 1
ATOM 1824 N N . ALA A 1 234 ? 15.177 5.254 -41.895 1.00 76.69 234 ALA A N 1
ATOM 1825 C CA . ALA A 1 234 ? 16.366 5.660 -42.643 1.00 76.69 234 ALA A CA 1
ATOM 1826 C C . ALA A 1 234 ? 16.665 7.168 -42.554 1.00 76.69 234 ALA A C 1
ATOM 1828 O O . ALA A 1 234 ? 17.833 7.559 -42.559 1.00 76.69 234 ALA A O 1
ATOM 1829 N N . ALA A 1 235 ? 15.651 8.032 -42.469 1.00 76.56 235 ALA A N 1
ATOM 1830 C CA . ALA A 1 235 ? 15.848 9.473 -42.300 1.00 76.56 235 ALA A CA 1
ATOM 1831 C C . ALA A 1 235 ? 16.442 9.810 -40.923 1.00 76.56 235 ALA A C 1
ATOM 1833 O O . ALA A 1 235 ? 17.388 10.594 -40.833 1.00 76.56 235 ALA A O 1
ATOM 1834 N N . LEU A 1 236 ? 15.938 9.179 -39.859 1.00 83.62 236 LEU A N 1
ATOM 1835 C CA . LEU A 1 236 ? 16.479 9.337 -38.508 1.00 83.62 236 LEU A CA 1
ATOM 1836 C C . LEU A 1 236 ? 17.878 8.718 -38.384 1.00 83.62 236 LEU A C 1
ATOM 1838 O O . LEU A 1 236 ? 18.748 9.317 -37.759 1.00 83.62 236 LEU A O 1
ATOM 1842 N N . VAL A 1 237 ? 18.138 7.584 -39.042 1.00 86.88 237 VAL A N 1
ATOM 1843 C CA . VAL A 1 237 ? 19.486 6.995 -39.127 1.00 86.88 237 VAL A CA 1
ATOM 1844 C C . VAL A 1 237 ? 20.461 7.949 -39.820 1.00 86.88 237 VAL A C 1
ATOM 1846 O O . VAL A 1 237 ? 21.544 8.197 -39.292 1.00 86.88 237 VAL A O 1
ATOM 1849 N N . ARG A 1 238 ? 20.075 8.549 -40.955 1.00 86.69 238 ARG A N 1
ATOM 1850 C CA . ARG A 1 238 ? 20.902 9.563 -41.636 1.00 86.69 238 ARG A CA 1
ATOM 1851 C C . ARG A 1 238 ? 21.149 10.786 -40.755 1.00 86.69 238 ARG A C 1
ATOM 1853 O O . ARG A 1 238 ? 22.251 11.318 -40.784 1.00 86.69 238 ARG A O 1
ATOM 1860 N N . LEU A 1 239 ? 20.161 11.205 -39.962 1.00 86.56 239 LEU A N 1
ATOM 1861 C CA . LEU A 1 239 ? 20.301 12.316 -39.017 1.00 86.56 239 LEU A CA 1
ATOM 1862 C C . LEU A 1 239 ? 21.287 11.990 -37.882 1.00 86.56 239 LEU A C 1
ATOM 1864 O O . LEU A 1 239 ? 22.081 12.841 -37.493 1.00 86.56 239 LEU A O 1
ATOM 1868 N N . LEU A 1 240 ? 21.296 10.754 -37.370 1.00 91.12 240 LEU A N 1
ATOM 1869 C CA . LEU A 1 240 ? 22.313 10.330 -36.400 1.00 91.12 240 LEU A CA 1
ATOM 1870 C C . LEU A 1 240 ? 23.726 10.333 -37.006 1.00 91.12 240 LEU A C 1
ATOM 1872 O O . LEU A 1 240 ? 24.690 10.682 -36.320 1.00 91.12 240 LEU A O 1
ATOM 1876 N N . GLN A 1 241 ? 23.834 9.975 -38.288 1.00 90.00 241 GLN A N 1
ATOM 1877 C CA . GLN A 1 241 ? 25.088 9.889 -39.042 1.00 90.00 241 GLN A CA 1
ATOM 1878 C C . GLN A 1 241 ? 25.580 11.233 -39.612 1.00 90.00 241 GLN A C 1
ATOM 1880 O O . GLN A 1 241 ? 26.700 11.290 -40.115 1.00 90.00 241 GLN A O 1
ATOM 1885 N N . SER A 1 242 ? 24.779 12.302 -39.556 1.00 89.69 242 SER A N 1
ATOM 1886 C CA . SER A 1 242 ? 25.158 13.622 -40.073 1.00 89.69 242 SER A CA 1
ATOM 1887 C C . SER A 1 242 ? 25.935 14.459 -39.047 1.00 89.69 242 SER A C 1
ATOM 1889 O O . SER A 1 242 ? 26.245 14.012 -37.942 1.00 89.69 242 SER A O 1
ATOM 1891 N N . ASP A 1 243 ? 26.240 15.703 -39.401 1.00 90.00 243 ASP A N 1
ATOM 1892 C CA . ASP A 1 243 ? 26.831 16.741 -38.550 1.00 90.00 243 ASP A CA 1
ATOM 1893 C C . ASP A 1 243 ? 25.798 17.497 -37.686 1.00 90.00 243 ASP A C 1
ATOM 1895 O O . ASP A 1 243 ? 26.112 18.543 -37.120 1.00 90.00 243 ASP A O 1
ATOM 1899 N N . ALA A 1 244 ? 24.577 16.963 -37.553 1.00 87.50 244 ALA A N 1
ATOM 1900 C CA . ALA A 1 244 ? 23.512 17.549 -36.740 1.00 87.50 244 ALA A CA 1
ATOM 1901 C C . ALA A 1 244 ? 23.912 17.726 -35.263 1.00 87.50 244 ALA A C 1
ATOM 1903 O O . ALA A 1 244 ? 24.711 16.962 -34.708 1.00 87.50 244 ALA A O 1
ATOM 1904 N N . GLY A 1 245 ? 23.313 18.722 -34.609 1.00 90.00 245 GLY A N 1
ATOM 1905 C CA . GLY A 1 245 ? 23.612 19.062 -33.223 1.00 90.00 245 GLY A CA 1
ATOM 1906 C C . GLY A 1 245 ? 23.181 17.980 -32.228 1.00 90.00 245 GLY A C 1
ATOM 1907 O O . GLY A 1 245 ? 22.290 17.170 -32.490 1.00 90.00 245 GLY A O 1
ATOM 1908 N N . VAL A 1 246 ? 23.774 18.003 -31.028 1.00 91.00 246 VAL A N 1
ATOM 1909 C CA . VAL A 1 246 ? 23.475 17.042 -29.944 1.00 91.00 246 VAL A CA 1
ATOM 1910 C C . VAL A 1 246 ? 21.977 16.975 -29.637 1.00 91.00 246 VAL A C 1
ATOM 1912 O O . VAL A 1 246 ? 21.441 15.886 -29.437 1.00 91.00 246 VAL A O 1
ATOM 1915 N N . GLN A 1 247 ? 21.283 18.118 -29.637 1.00 85.94 247 GLN A N 1
ATOM 1916 C CA . GLN A 1 247 ? 19.844 18.168 -29.376 1.00 85.94 247 GLN A CA 1
ATOM 1917 C C . GLN A 1 247 ? 19.036 17.460 -30.472 1.00 85.94 247 GLN A C 1
ATOM 1919 O O . GLN A 1 247 ? 18.176 16.642 -30.157 1.00 85.94 247 GLN A O 1
ATOM 1924 N N . GLU A 1 248 ? 19.348 17.709 -31.744 1.00 81.44 248 GLU A N 1
ATOM 1925 C CA . GLU A 1 248 ? 18.651 17.104 -32.885 1.00 81.44 248 GLU A CA 1
ATOM 1926 C C . GLU A 1 248 ? 18.854 15.585 -32.910 1.00 81.44 248 GLU A C 1
ATOM 1928 O O . GLU A 1 248 ? 17.902 14.823 -33.088 1.00 81.44 248 GLU A O 1
ATOM 1933 N N . LYS A 1 249 ? 20.084 15.128 -32.643 1.00 89.88 249 LYS A N 1
ATOM 1934 C CA . LYS A 1 249 ? 20.400 13.699 -32.512 1.00 89.88 249 LYS A CA 1
ATOM 1935 C C . LYS A 1 249 ? 19.742 13.069 -31.283 1.00 89.88 249 LYS A C 1
ATOM 1937 O O . LYS A 1 249 ? 19.274 11.935 -31.346 1.00 89.88 249 LYS A O 1
ATOM 1942 N N . SER A 1 250 ? 19.626 13.806 -30.180 1.00 86.44 250 SER A N 1
ATOM 1943 C CA . SER A 1 250 ? 18.899 13.353 -28.987 1.00 86.44 250 SER A CA 1
ATOM 1944 C C . SER A 1 250 ? 17.402 13.194 -29.261 1.00 86.44 250 SER A C 1
ATOM 1946 O O . SER A 1 250 ? 16.808 12.184 -28.880 1.00 86.44 250 SER A O 1
ATOM 1948 N N . ASP A 1 251 ? 16.788 14.153 -29.956 1.00 77.81 251 ASP A N 1
ATOM 1949 C CA . ASP A 1 251 ? 15.390 14.083 -30.393 1.00 77.81 251 ASP A CA 1
ATOM 1950 C C . ASP A 1 251 ? 15.172 12.903 -31.348 1.00 77.81 251 ASP A C 1
ATOM 1952 O O . ASP A 1 251 ? 14.181 12.175 -31.221 1.00 77.81 251 ASP A O 1
ATOM 1956 N N . ALA A 1 252 ? 16.137 12.650 -32.238 1.00 83.88 252 ALA A N 1
ATOM 1957 C CA . ALA A 1 252 ? 16.140 11.478 -33.100 1.00 83.88 252 ALA A CA 1
ATOM 1958 C C . ALA A 1 252 ? 16.158 10.178 -32.283 1.00 83.88 252 ALA A C 1
ATOM 1960 O O . ALA A 1 252 ? 15.279 9.344 -32.476 1.00 83.88 252 ALA A O 1
ATOM 1961 N N . CYS A 1 253 ? 17.056 10.027 -31.302 1.00 87.06 253 CYS A N 1
ATOM 1962 C CA . CYS A 1 253 ? 17.085 8.861 -30.410 1.00 87.06 253 CYS A CA 1
ATOM 1963 C C . CYS A 1 253 ? 15.751 8.635 -29.671 1.00 87.06 253 CYS A C 1
ATOM 1965 O O . CYS A 1 253 ? 15.312 7.491 -29.537 1.00 87.06 253 CYS A O 1
ATOM 1967 N N . ARG A 1 254 ? 15.055 9.698 -29.229 1.00 85.31 254 ARG A N 1
ATOM 1968 C CA . ARG A 1 254 ? 13.723 9.563 -28.598 1.00 85.31 254 ARG A CA 1
ATOM 1969 C C . ARG A 1 254 ? 12.685 9.003 -29.569 1.00 85.31 254 ARG A C 1
ATOM 1971 O O . ARG A 1 254 ? 11.937 8.103 -29.195 1.00 85.31 254 ARG A O 1
ATOM 1978 N N . ARG A 1 255 ? 12.669 9.496 -30.810 1.00 81.44 255 ARG A N 1
ATOM 1979 C CA . ARG A 1 255 ? 11.782 8.991 -31.872 1.00 81.44 255 ARG A CA 1
ATOM 1980 C C . ARG A 1 255 ? 12.122 7.549 -32.245 1.00 81.44 255 ARG A C 1
ATOM 1982 O O . ARG A 1 255 ? 11.234 6.712 -32.336 1.00 81.44 255 ARG A O 1
ATOM 1989 N N . LEU A 1 256 ? 13.407 7.228 -32.372 1.00 82.88 256 LEU A N 1
ATOM 1990 C CA . LEU A 1 256 ? 13.880 5.877 -32.673 1.00 82.88 256 LEU A CA 1
ATOM 1991 C C . LEU A 1 256 ? 13.478 4.861 -31.596 1.00 82.88 256 LEU A C 1
ATOM 1993 O O . LEU A 1 256 ? 13.103 3.740 -31.931 1.00 82.88 256 LEU A O 1
ATOM 1997 N N . ARG A 1 257 ? 13.470 5.256 -30.315 1.00 84.31 257 ARG A N 1
ATOM 1998 C CA . ARG A 1 257 ? 12.942 4.412 -29.231 1.00 84.31 257 ARG A CA 1
ATOM 1999 C C . ARG A 1 257 ? 11.467 4.060 -29.436 1.00 84.31 257 ARG A C 1
ATOM 2001 O O . ARG A 1 257 ? 11.077 2.936 -29.145 1.00 84.31 257 ARG A O 1
ATOM 2008 N N . GLN A 1 258 ? 10.656 5.015 -29.895 1.00 78.88 258 GLN A N 1
ATOM 2009 C CA . GLN A 1 258 ? 9.233 4.787 -30.170 1.00 78.88 258 GLN A CA 1
ATOM 2010 C C . GLN A 1 258 ? 9.037 3.842 -31.360 1.00 78.88 258 GLN A C 1
ATOM 2012 O O . GLN A 1 258 ? 8.113 3.038 -31.344 1.00 78.88 258 GLN A O 1
ATOM 2017 N N . ILE A 1 259 ? 9.923 3.915 -32.362 1.00 81.00 259 ILE A N 1
ATOM 2018 C CA . ILE A 1 259 ? 9.912 3.009 -33.519 1.00 81.00 259 ILE A CA 1
ATOM 2019 C C . ILE A 1 259 ? 10.297 1.584 -33.097 1.00 81.00 259 ILE A C 1
ATOM 2021 O O . ILE A 1 259 ? 9.642 0.627 -33.496 1.00 81.00 259 ILE A O 1
ATOM 2025 N N . GLY A 1 260 ? 11.357 1.426 -32.297 1.00 78.62 260 GLY A N 1
ATOM 2026 C CA . GLY A 1 260 ? 11.731 0.134 -31.708 1.00 78.62 260 GLY A CA 1
ATOM 2027 C C . GLY A 1 260 ? 12.250 -0.920 -32.701 1.00 78.62 260 GLY A C 1
ATOM 2028 O O . GLY A 1 260 ? 12.312 -2.099 -32.354 1.00 78.62 260 GLY A O 1
ATOM 2029 N N . SER A 1 261 ? 12.622 -0.521 -33.924 1.00 81.88 261 SER A N 1
ATOM 2030 C CA . SER A 1 261 ? 13.112 -1.420 -34.981 1.00 81.88 261 SER A CA 1
ATOM 2031 C C . SER A 1 261 ? 14.526 -1.943 -34.706 1.00 81.88 261 SER A C 1
ATOM 2033 O O . SER A 1 261 ? 15.411 -1.211 -34.262 1.00 81.88 261 SER A O 1
ATOM 2035 N N . ALA A 1 262 ? 14.767 -3.217 -35.028 1.00 84.06 262 ALA A N 1
ATOM 2036 C CA . ALA A 1 262 ? 16.086 -3.841 -34.919 1.00 84.06 262 ALA A CA 1
ATOM 2037 C C . ALA A 1 262 ? 17.108 -3.269 -35.920 1.00 84.06 262 ALA A C 1
ATOM 2039 O O . ALA A 1 262 ? 18.307 -3.282 -35.641 1.00 84.06 262 ALA A O 1
ATOM 2040 N N . ALA A 1 263 ? 16.657 -2.745 -37.065 1.00 82.88 263 ALA A N 1
ATOM 2041 C CA . ALA A 1 263 ? 17.545 -2.190 -38.089 1.00 82.88 263 ALA A CA 1
ATOM 2042 C C . ALA A 1 263 ? 18.215 -0.868 -37.655 1.00 82.88 263 ALA A C 1
ATOM 2044 O O . ALA A 1 263 ? 19.233 -0.472 -38.223 1.00 82.88 263 ALA A O 1
ATOM 2045 N N . LEU A 1 264 ? 17.735 -0.255 -36.569 1.00 88.56 264 LEU A N 1
ATOM 2046 C CA . LEU A 1 264 ? 18.311 0.934 -35.935 1.00 88.56 264 LEU A CA 1
ATOM 2047 C C . LEU A 1 264 ? 19.548 0.660 -35.087 1.00 88.56 264 LEU A C 1
ATOM 2049 O O . LEU A 1 264 ? 20.318 1.580 -34.796 1.00 88.56 264 LEU A O 1
ATOM 2053 N N . VAL A 1 265 ? 19.729 -0.590 -34.660 1.00 92.75 265 VAL A N 1
ATOM 2054 C CA . VAL A 1 265 ? 20.754 -0.963 -33.684 1.00 92.75 265 VAL A CA 1
ATOM 2055 C C . VAL A 1 265 ? 22.159 -0.526 -34.114 1.00 92.75 265 VAL A C 1
ATOM 2057 O O . VAL A 1 265 ? 22.826 0.092 -33.287 1.00 92.75 265 VAL A O 1
ATOM 2060 N N . PRO A 1 266 ? 22.621 -0.738 -35.366 1.00 94.38 266 PRO A N 1
ATOM 2061 C CA . PRO A 1 266 ? 23.964 -0.316 -35.767 1.00 94.38 266 PRO A CA 1
ATOM 2062 C C . PRO A 1 266 ? 24.188 1.198 -35.658 1.00 94.38 266 PRO A C 1
ATOM 2064 O O . PRO A 1 266 ? 25.246 1.635 -35.211 1.00 94.38 266 PRO A O 1
ATOM 2067 N N . ALA A 1 267 ? 23.188 2.006 -36.027 1.00 93.25 267 ALA A N 1
ATOM 2068 C CA . ALA A 1 267 ? 23.288 3.464 -35.986 1.00 93.25 267 ALA A CA 1
ATOM 2069 C C . ALA A 1 267 ? 23.332 3.997 -34.548 1.00 93.25 267 ALA A C 1
ATOM 2071 O O . ALA A 1 267 ? 24.096 4.910 -34.251 1.00 93.25 267 ALA A O 1
ATOM 2072 N N . LEU A 1 268 ? 22.545 3.401 -33.649 1.00 95.75 268 LEU A N 1
ATOM 2073 C CA . LEU A 1 268 ? 22.561 3.739 -32.227 1.00 95.75 268 LEU A CA 1
ATOM 2074 C C . LEU A 1 268 ? 23.839 3.243 -31.539 1.00 95.75 268 LEU A C 1
ATOM 2076 O O . LEU A 1 268 ? 24.410 3.958 -30.721 1.00 95.75 268 LEU A O 1
ATOM 2080 N N . ALA A 1 269 ? 24.321 2.048 -31.889 1.00 96.06 269 ALA A N 1
ATOM 2081 C CA . ALA A 1 269 ? 25.546 1.477 -31.335 1.00 96.06 269 ALA A CA 1
ATOM 2082 C C . ALA A 1 269 ? 26.783 2.339 -31.638 1.00 96.06 269 ALA A C 1
ATOM 2084 O O . ALA A 1 269 ? 27.651 2.488 -30.782 1.00 96.06 269 ALA A O 1
ATOM 2085 N N . ALA A 1 270 ? 26.829 2.970 -32.816 1.00 96.00 270 ALA A N 1
ATOM 2086 C CA . ALA A 1 270 ? 27.907 3.881 -33.203 1.00 96.00 270 ALA A CA 1
ATOM 2087 C C . ALA A 1 270 ? 28.024 5.129 -32.303 1.00 96.00 270 ALA A C 1
ATOM 2089 O O . ALA A 1 270 ? 29.067 5.774 -32.294 1.00 96.00 270 ALA A O 1
ATOM 2090 N N . LEU A 1 271 ? 26.979 5.465 -31.540 1.00 96.69 271 LEU A N 1
ATOM 2091 C CA . LEU A 1 271 ? 26.955 6.613 -30.628 1.00 96.69 271 LEU A CA 1
ATOM 2092 C C . LEU A 1 271 ? 27.323 6.247 -29.182 1.00 96.69 271 LEU A C 1
ATOM 2094 O O . LEU A 1 271 ? 27.309 7.117 -28.315 1.00 96.69 271 LEU A O 1
ATOM 2098 N N . LEU A 1 272 ? 27.619 4.977 -28.885 1.00 97.44 272 LEU A N 1
ATOM 2099 C CA . LEU A 1 272 ? 27.854 4.523 -27.508 1.00 97.44 272 LEU A CA 1
ATOM 2100 C C . LEU A 1 272 ? 29.136 5.083 -26.879 1.00 97.44 272 LEU A C 1
ATOM 2102 O O . LEU A 1 272 ? 29.174 5.219 -25.657 1.00 97.44 272 LEU A O 1
ATOM 2106 N N . ASP A 1 273 ? 30.139 5.423 -27.691 1.00 96.56 273 ASP A N 1
ATOM 2107 C CA . ASP A 1 273 ? 31.404 6.030 -27.243 1.00 96.56 273 ASP A CA 1
ATOM 2108 C C . ASP A 1 273 ? 31.330 7.567 -27.141 1.00 96.56 273 ASP A C 1
ATOM 2110 O O . ASP A 1 273 ? 32.145 8.205 -26.478 1.00 96.56 273 ASP A O 1
ATOM 2114 N N . ASP A 1 274 ? 30.303 8.184 -27.734 1.00 95.75 274 ASP A N 1
ATOM 2115 C CA . ASP A 1 274 ? 30.129 9.638 -27.731 1.00 95.75 274 ASP A CA 1
ATOM 2116 C C . ASP A 1 274 ? 29.721 10.142 -26.327 1.00 95.75 274 ASP A C 1
ATOM 2118 O O . ASP A 1 274 ? 28.645 9.775 -25.841 1.00 95.75 274 ASP A O 1
ATOM 2122 N N . PRO A 1 275 ? 30.513 11.011 -25.665 1.00 94.06 275 PRO A N 1
ATOM 2123 C CA . PRO A 1 275 ? 30.206 11.483 -24.311 1.00 94.06 275 PRO A CA 1
ATOM 2124 C C . PRO A 1 275 ? 28.863 12.219 -24.184 1.00 94.06 275 PRO A C 1
ATOM 2126 O O . PRO A 1 275 ? 28.224 12.162 -23.136 1.00 94.06 275 PRO A O 1
ATOM 2129 N N . ALA A 1 276 ? 28.414 12.909 -25.236 1.00 94.75 276 ALA A N 1
ATOM 2130 C CA . ALA A 1 276 ? 27.177 13.686 -25.220 1.00 94.75 276 ALA A CA 1
ATOM 2131 C C . ALA A 1 276 ? 25.950 12.848 -25.616 1.00 94.75 276 ALA A C 1
ATOM 2133 O O . ALA A 1 276 ? 24.837 13.122 -25.161 1.00 94.75 276 ALA A O 1
ATOM 2134 N N . LEU A 1 277 ? 26.133 11.833 -26.466 1.00 95.69 277 LEU A N 1
ATOM 2135 C CA . LEU A 1 277 ? 25.034 11.068 -27.065 1.00 95.69 277 LEU A CA 1
ATOM 2136 C C . LEU A 1 277 ? 24.884 9.644 -26.522 1.00 95.69 277 LEU A C 1
ATOM 2138 O O . LEU A 1 277 ? 23.798 9.075 -26.664 1.00 95.69 277 LEU A O 1
ATOM 2142 N N . SER A 1 278 ? 25.895 9.086 -25.846 1.00 96.88 278 SER A N 1
ATOM 2143 C CA . SER A 1 278 ? 25.884 7.708 -25.329 1.00 96.88 278 SER A CA 1
ATOM 2144 C C . SER A 1 278 ? 24.657 7.416 -24.465 1.00 96.88 278 SER A C 1
ATOM 2146 O O . SER A 1 278 ? 23.978 6.405 -24.652 1.00 96.88 278 SER A O 1
ATOM 2148 N N . HIS A 1 279 ? 24.285 8.334 -23.567 1.00 95.31 279 HIS A N 1
ATOM 2149 C CA . HIS A 1 279 ? 23.073 8.183 -22.758 1.00 95.31 279 HIS A CA 1
ATOM 2150 C C . HIS A 1 279 ? 21.804 8.056 -23.617 1.00 95.31 279 HIS A C 1
ATOM 2152 O O . HIS A 1 279 ? 20.985 7.166 -23.385 1.00 95.31 279 HIS A O 1
ATOM 2158 N N . MET A 1 280 ? 21.645 8.909 -24.633 1.00 96.06 280 MET A N 1
ATOM 2159 C CA . MET A 1 280 ? 20.470 8.893 -25.508 1.00 96.06 280 MET A CA 1
ATOM 2160 C C . MET A 1 280 ? 20.440 7.669 -26.424 1.00 96.06 280 MET A C 1
ATOM 2162 O O . MET A 1 280 ? 19.368 7.110 -26.663 1.00 96.06 280 MET A O 1
ATOM 2166 N N . ALA A 1 281 ? 21.603 7.215 -26.885 1.00 96.88 281 ALA A N 1
ATOM 2167 C CA . ALA A 1 281 ? 21.739 5.983 -27.647 1.00 96.88 281 ALA A CA 1
ATOM 2168 C C . ALA A 1 281 ? 21.318 4.762 -26.819 1.00 96.88 281 ALA A C 1
ATOM 2170 O O . ALA A 1 281 ? 20.487 3.967 -27.258 1.00 96.88 281 ALA A O 1
ATOM 2171 N N . ARG A 1 282 ? 21.807 4.657 -25.577 1.00 97.25 282 ARG A N 1
ATOM 2172 C CA . ARG A 1 282 ? 21.410 3.604 -24.629 1.00 97.25 282 ARG A CA 1
ATOM 2173 C C . ARG A 1 282 ? 19.930 3.673 -24.272 1.00 97.25 282 ARG A C 1
ATOM 2175 O O . ARG A 1 282 ? 19.269 2.640 -24.252 1.00 97.25 282 ARG A O 1
ATOM 2182 N N . TYR A 1 283 ? 19.387 4.874 -24.061 1.00 93.88 283 TYR A N 1
ATOM 2183 C CA . TYR A 1 283 ? 17.956 5.088 -23.838 1.00 93.88 283 TYR A CA 1
ATOM 2184 C C . TYR A 1 283 ? 17.106 4.544 -24.995 1.00 93.88 283 TYR A C 1
ATOM 2186 O O . TYR A 1 283 ? 16.057 3.947 -24.745 1.00 93.88 283 TYR A O 1
ATOM 2194 N N . ALA A 1 284 ? 17.545 4.726 -26.244 1.00 92.06 284 ALA A N 1
ATOM 2195 C CA . ALA A 1 284 ? 16.863 4.181 -27.414 1.00 92.06 284 ALA A CA 1
ATOM 2196 C C . ALA A 1 284 ? 17.024 2.658 -27.521 1.00 92.06 284 ALA A C 1
ATOM 2198 O O . ALA A 1 284 ? 16.022 1.953 -27.635 1.00 92.06 284 ALA A O 1
ATOM 2199 N N . LEU A 1 285 ? 18.255 2.146 -27.395 1.00 95.19 285 LEU A N 1
ATOM 2200 C CA . LEU A 1 285 ? 18.568 0.711 -27.432 1.00 95.19 285 LEU A CA 1
ATOM 2201 C C . LEU A 1 285 ? 17.818 -0.081 -26.356 1.00 95.19 285 LEU A C 1
ATOM 2203 O O . LEU A 1 285 ? 17.349 -1.183 -26.625 1.00 95.19 285 LEU A O 1
ATOM 2207 N N . LEU A 1 286 ? 17.649 0.484 -25.157 1.00 91.38 286 LEU A N 1
ATOM 2208 C CA . LEU A 1 286 ? 16.876 -0.121 -24.073 1.00 91.38 286 LEU A CA 1
ATOM 2209 C C . LEU A 1 286 ? 15.434 -0.436 -24.499 1.00 91.38 286 LEU A C 1
ATOM 2211 O O . LEU A 1 286 ? 14.910 -1.477 -24.118 1.00 91.38 286 LEU A O 1
ATOM 2215 N N . GLY A 1 287 ? 14.814 0.436 -25.301 1.00 85.25 287 GLY A N 1
ATOM 2216 C CA . GLY A 1 287 ? 13.440 0.268 -25.780 1.00 85.25 287 GLY A CA 1
ATOM 2217 C C . GLY A 1 287 ? 13.281 -0.662 -26.985 1.00 85.25 287 GLY A C 1
ATOM 2218 O O . GLY A 1 287 ? 12.147 -0.977 -27.330 1.00 85.25 287 GLY A O 1
ATOM 2219 N N . ILE A 1 288 ? 14.373 -1.111 -27.616 1.00 87.00 288 ILE A N 1
ATOM 2220 C CA . ILE A 1 288 ? 14.319 -2.023 -28.767 1.00 87.00 288 ILE A CA 1
ATOM 2221 C C . ILE A 1 288 ? 14.138 -3.468 -28.259 1.00 87.00 288 ILE A C 1
ATOM 2223 O O . ILE A 1 288 ? 15.026 -3.974 -27.560 1.00 87.00 288 ILE A O 1
ATOM 2227 N N . PRO A 1 289 ? 13.040 -4.172 -28.613 1.00 75.31 289 PRO A N 1
ATOM 2228 C CA . PRO A 1 289 ? 12.778 -5.534 -28.131 1.00 75.31 289 PRO A CA 1
ATOM 2229 C C . PRO A 1 289 ? 13.755 -6.594 -28.660 1.00 75.31 289 PRO A C 1
ATOM 2231 O O . PRO A 1 289 ? 13.831 -7.686 -28.112 1.00 75.31 289 PRO A O 1
ATOM 2234 N N . ALA A 1 290 ? 14.486 -6.296 -29.736 1.00 77.00 290 ALA A N 1
ATOM 2235 C CA . ALA A 1 290 ? 15.346 -7.257 -30.415 1.00 77.00 290 ALA A CA 1
ATOM 2236 C C . 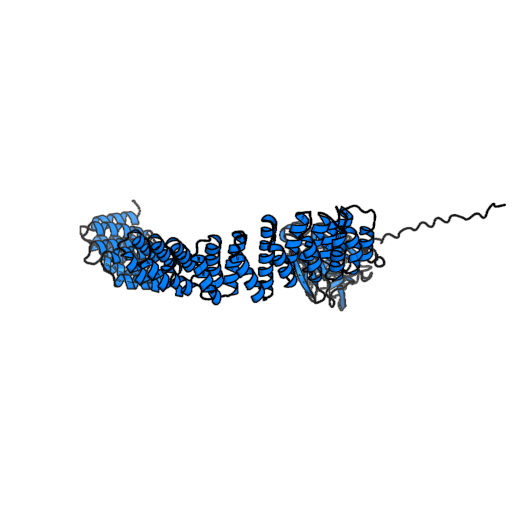ALA A 1 290 ? 16.617 -7.616 -29.622 1.00 77.00 290 ALA A C 1
ATOM 2238 O O . ALA A 1 290 ? 17.285 -6.740 -29.064 1.00 77.00 290 ALA A O 1
ATOM 2239 N N . ASP A 1 291 ? 17.015 -8.892 -29.693 1.00 87.88 291 ASP A N 1
ATOM 2240 C CA . ASP A 1 291 ? 18.284 -9.414 -29.154 1.00 87.88 291 ASP A CA 1
ATOM 2241 C C . ASP A 1 291 ? 19.508 -8.660 -29.693 1.00 87.88 291 ASP A C 1
ATOM 2243 O O . ASP A 1 291 ? 20.488 -8.471 -28.970 1.00 87.88 291 ASP A O 1
ATOM 2247 N N . ALA A 1 292 ? 19.416 -8.155 -30.928 1.00 90.38 292 ALA A N 1
ATOM 2248 C CA . ALA A 1 292 ? 20.456 -7.369 -31.584 1.00 90.38 292 ALA A CA 1
ATOM 2249 C C . ALA A 1 292 ? 20.900 -6.155 -30.747 1.00 90.38 292 ALA A C 1
ATOM 2251 O O . ALA A 1 292 ? 22.086 -5.835 -30.707 1.00 90.38 292 ALA A O 1
ATOM 2252 N N . ALA A 1 293 ? 19.981 -5.493 -30.031 1.00 93.75 293 ALA A N 1
ATOM 2253 C CA . ALA A 1 293 ? 20.338 -4.361 -29.176 1.00 93.75 293 ALA A CA 1
ATOM 2254 C C . ALA A 1 293 ? 21.216 -4.801 -27.992 1.00 93.75 293 ALA A C 1
ATOM 2256 O O . ALA A 1 293 ? 22.202 -4.136 -27.677 1.00 93.75 293 ALA A O 1
ATOM 2257 N N . SER A 1 294 ? 20.910 -5.949 -27.374 1.00 95.94 294 SER A N 1
ATOM 2258 C CA . SER A 1 294 ? 21.761 -6.530 -26.329 1.00 95.94 294 SER A CA 1
ATOM 2259 C C . SER A 1 294 ? 23.106 -6.997 -26.899 1.00 95.94 294 SER A C 1
ATOM 2261 O O . SER A 1 294 ? 24.135 -6.787 -26.268 1.00 95.94 294 SER A O 1
ATOM 2263 N N . GLU A 1 295 ? 23.127 -7.582 -28.102 1.00 96.06 295 GLU A N 1
ATOM 2264 C CA . GLU A 1 295 ? 24.364 -7.971 -28.799 1.00 96.06 295 GLU A CA 1
ATOM 2265 C C . GLU A 1 295 ? 25.294 -6.783 -29.044 1.00 96.06 295 GLU A C 1
ATOM 2267 O O . GLU A 1 295 ? 26.478 -6.860 -28.719 1.00 96.06 295 GLU A O 1
ATOM 2272 N N . ALA A 1 296 ? 24.758 -5.672 -29.551 1.00 96.12 296 ALA A N 1
ATOM 2273 C CA . ALA A 1 296 ? 25.535 -4.464 -29.797 1.00 96.12 296 ALA A CA 1
ATOM 2274 C C . ALA A 1 296 ? 26.080 -3.848 -28.499 1.00 96.12 296 ALA A C 1
ATOM 2276 O O . ALA A 1 296 ? 27.246 -3.460 -28.442 1.00 96.12 296 ALA A O 1
ATOM 2277 N N . LEU A 1 297 ? 25.266 -3.809 -27.438 1.00 97.69 297 LEU A N 1
ATOM 2278 C CA . LEU A 1 297 ? 25.705 -3.354 -26.117 1.00 97.69 297 LEU A CA 1
ATOM 2279 C C . LEU A 1 297 ? 26.817 -4.255 -25.551 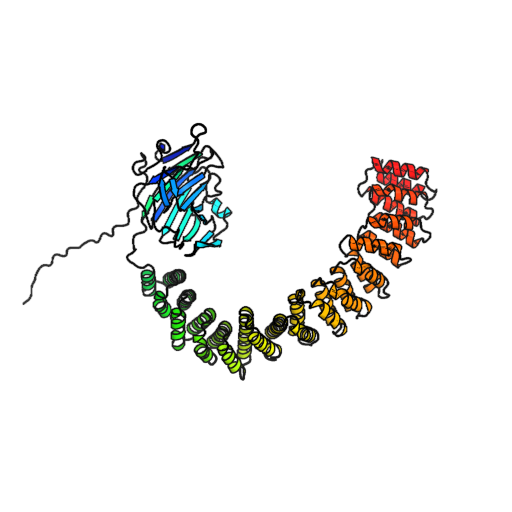1.00 97.69 297 LEU A C 1
ATOM 2281 O O . LEU A 1 297 ? 27.814 -3.741 -25.055 1.00 97.69 297 LEU A O 1
ATOM 2285 N N . ARG A 1 298 ? 26.699 -5.587 -25.671 1.00 97.25 298 ARG A N 1
ATOM 2286 C CA . ARG A 1 298 ? 27.756 -6.526 -25.250 1.00 97.25 298 ARG A CA 1
ATOM 2287 C C . ARG A 1 298 ? 29.054 -6.309 -26.022 1.00 97.25 298 ARG A C 1
ATOM 2289 O O . ARG A 1 298 ? 30.117 -6.281 -25.412 1.00 97.25 298 ARG A O 1
ATOM 2296 N N . ALA A 1 299 ? 28.970 -6.137 -27.341 1.00 96.38 299 ALA A N 1
ATOM 2297 C CA . ALA A 1 299 ? 30.139 -5.900 -28.184 1.00 96.38 299 ALA A CA 1
ATOM 2298 C C . ALA A 1 299 ? 30.886 -4.610 -27.798 1.00 96.38 299 ALA A C 1
ATOM 2300 O O . ALA A 1 299 ? 32.112 -4.571 -27.873 1.00 96.38 299 ALA A O 1
ATOM 2301 N N . ALA A 1 300 ? 30.164 -3.584 -27.337 1.00 96.69 300 ALA A N 1
ATOM 2302 C CA . ALA A 1 300 ? 30.746 -2.309 -26.929 1.00 96.69 300 ALA A CA 1
ATOM 2303 C C . ALA A 1 300 ? 31.478 -2.358 -25.571 1.00 96.69 300 ALA A C 1
ATOM 2305 O O . ALA A 1 300 ? 32.331 -1.512 -25.316 1.00 96.69 300 ALA A O 1
ATOM 2306 N N . LEU A 1 301 ? 31.203 -3.343 -24.701 1.00 95.50 301 LEU A N 1
ATOM 2307 C CA . LEU A 1 301 ? 31.828 -3.424 -23.369 1.00 95.50 301 LEU A CA 1
ATOM 2308 C C . LEU A 1 301 ? 33.363 -3.439 -23.422 1.00 95.50 301 LEU A C 1
ATOM 2310 O O . LEU A 1 301 ? 34.007 -2.863 -22.555 1.00 95.50 301 LEU A O 1
ATOM 2314 N N . GLY A 1 302 ? 33.953 -4.087 -24.431 1.00 91.62 302 GLY A N 1
ATOM 2315 C CA . GLY A 1 302 ? 35.409 -4.219 -24.544 1.00 91.62 302 GLY A CA 1
ATOM 2316 C C . GLY A 1 302 ? 36.130 -2.979 -25.081 1.00 91.62 302 GLY A C 1
ATOM 2317 O O . GLY A 1 302 ? 37.350 -2.901 -24.964 1.00 91.62 302 GLY A O 1
ATOM 2318 N N . SER A 1 303 ? 35.409 -2.031 -25.689 1.00 93.31 303 SER A N 1
ATOM 2319 C CA . SER A 1 303 ? 36.001 -0.842 -26.321 1.00 93.31 303 SER A CA 1
ATOM 2320 C C . SER A 1 303 ? 35.782 0.452 -25.540 1.00 93.31 303 SER A C 1
ATOM 2322 O O . SER A 1 303 ? 36.496 1.420 -25.777 1.00 93.31 303 SER A O 1
ATOM 2324 N N . LEU A 1 304 ? 34.796 0.487 -24.642 1.00 96.44 304 LEU A N 1
ATOM 2325 C CA . LEU A 1 304 ? 34.426 1.684 -23.885 1.00 96.44 304 LEU A CA 1
ATOM 2326 C C . LEU A 1 304 ? 35.211 1.802 -22.574 1.00 96.44 304 LEU A C 1
ATOM 2328 O O . LEU A 1 304 ? 35.743 0.820 -22.062 1.00 96.44 304 LEU A O 1
ATOM 2332 N N . GLN A 1 305 ? 35.243 3.010 -22.008 1.00 94.81 305 GLN A N 1
ATOM 2333 C CA . GLN A 1 305 ? 35.848 3.322 -20.708 1.00 94.81 305 GLN A CA 1
ATOM 2334 C C . GLN A 1 305 ? 34.941 4.273 -19.905 1.00 94.81 305 GLN A C 1
ATOM 2336 O O . GLN A 1 305 ? 33.998 4.846 -20.454 1.00 94.81 305 GLN A O 1
ATOM 2341 N N . GLY A 1 306 ? 35.207 4.425 -18.604 1.00 95.06 306 GLY A N 1
ATOM 2342 C CA . GLY A 1 306 ? 34.565 5.426 -17.741 1.00 95.06 306 GLY A CA 1
ATOM 2343 C C . GLY A 1 306 ? 33.028 5.403 -17.743 1.00 95.06 306 GLY A C 1
ATOM 2344 O O . GLY A 1 306 ? 32.391 4.358 -17.557 1.00 95.06 306 GLY A O 1
ATOM 2345 N N . GLU A 1 307 ? 32.415 6.574 -17.944 1.00 95.56 307 GLU A N 1
ATOM 2346 C CA . GLU A 1 307 ? 30.958 6.762 -17.880 1.00 95.56 307 GLU A CA 1
ATOM 2347 C C . GLU A 1 307 ? 30.201 6.009 -18.984 1.00 95.56 307 GLU A C 1
ATOM 2349 O O . GLU A 1 307 ? 29.119 5.473 -18.731 1.00 95.56 307 GLU A O 1
ATOM 2354 N N . GLN A 1 308 ? 30.755 5.918 -20.196 1.00 96.75 308 GLN A N 1
ATOM 2355 C CA . GLN A 1 308 ? 30.142 5.195 -21.311 1.00 96.75 308 GLN A CA 1
ATOM 2356 C C . GLN A 1 308 ? 30.105 3.689 -21.038 1.00 96.75 308 GLN A C 1
ATOM 2358 O O . GLN A 1 308 ? 29.056 3.062 -21.216 1.00 96.75 308 GLN A O 1
ATOM 2363 N N . LEU A 1 309 ? 31.215 3.121 -20.545 1.00 98.12 309 LEU A N 1
ATOM 2364 C CA . LEU A 1 309 ? 31.283 1.712 -20.144 1.00 98.12 309 LEU A CA 1
ATOM 2365 C C . LEU A 1 309 ? 30.279 1.411 -19.028 1.00 98.12 309 LEU A C 1
ATOM 2367 O O . LEU A 1 309 ? 29.475 0.483 -19.151 1.00 98.12 309 LEU A O 1
ATOM 2371 N N . SER A 1 310 ? 30.268 2.244 -17.983 1.00 97.25 310 SER A N 1
ATOM 2372 C CA . SER A 1 310 ? 29.298 2.150 -16.886 1.00 97.25 310 SER A CA 1
ATOM 2373 C C . SER A 1 310 ? 27.866 2.198 -17.425 1.00 97.25 310 SER A C 1
ATOM 2375 O O . SER A 1 310 ? 27.047 1.322 -17.153 1.00 97.25 310 SER A O 1
ATOM 2377 N N . GLY A 1 311 ? 27.562 3.168 -18.286 1.00 97.12 311 GLY A N 1
ATOM 2378 C CA . GLY A 1 311 ? 26.252 3.311 -18.901 1.00 97.12 311 GLY A CA 1
ATOM 2379 C C . GLY A 1 311 ? 25.803 2.070 -19.677 1.00 97.12 311 GLY A C 1
ATOM 2380 O O . GLY A 1 311 ? 24.652 1.640 -19.538 1.00 97.12 311 GLY A O 1
ATOM 2381 N N . VAL A 1 312 ? 26.679 1.483 -20.496 1.00 98.06 312 VAL A N 1
ATOM 2382 C CA . VAL A 1 312 ? 26.373 0.263 -21.263 1.00 98.06 312 VAL A CA 1
ATOM 2383 C C . VAL A 1 312 ? 26.146 -0.928 -20.333 1.00 98.06 312 VAL A C 1
ATOM 2385 O O . VAL A 1 312 ? 25.140 -1.624 -20.495 1.00 98.06 312 VAL A O 1
ATOM 2388 N N . ALA A 1 313 ? 26.998 -1.115 -19.322 1.00 98.06 313 ALA A N 1
ATOM 2389 C CA . ALA A 1 313 ? 26.835 -2.164 -18.319 1.00 98.06 313 ALA A CA 1
ATOM 2390 C C . ALA A 1 313 ? 25.486 -2.050 -17.584 1.00 98.06 313 ALA A C 1
ATOM 2392 O O . ALA A 1 313 ? 24.748 -3.034 -17.487 1.00 98.06 313 ALA A O 1
ATOM 2393 N N . LEU A 1 314 ? 25.100 -0.838 -17.162 1.00 97.25 314 LEU A N 1
ATOM 2394 C CA . LEU A 1 314 ? 23.793 -0.580 -16.548 1.00 97.25 314 LEU A CA 1
ATOM 2395 C C . LEU A 1 314 ? 22.646 -0.977 -17.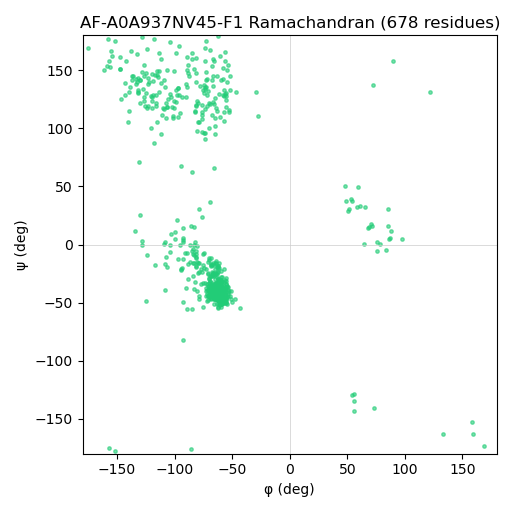481 1.00 97.25 314 LEU A C 1
ATOM 2397 O O . LEU A 1 314 ? 21.693 -1.625 -17.054 1.00 97.25 314 LEU A O 1
ATOM 2401 N N . THR A 1 315 ? 22.753 -0.610 -18.759 1.00 97.38 315 THR A N 1
ATOM 2402 C CA . THR A 1 315 ? 21.704 -0.849 -19.762 1.00 97.38 315 THR A CA 1
ATOM 2403 C C . THR A 1 315 ? 21.513 -2.345 -20.022 1.00 97.38 315 THR A C 1
ATOM 2405 O O . THR A 1 315 ? 20.379 -2.804 -20.132 1.00 97.38 315 THR A O 1
ATOM 2408 N N . LEU A 1 316 ? 22.595 -3.130 -20.063 1.00 97.69 316 LEU A N 1
ATOM 2409 C CA . LEU A 1 316 ? 22.522 -4.597 -20.132 1.00 97.69 316 LEU A CA 1
ATOM 2410 C C . LEU A 1 316 ? 21.841 -5.192 -18.891 1.00 97.69 316 LEU A C 1
ATOM 2412 O O . LEU A 1 316 ? 21.001 -6.087 -19.016 1.00 97.69 316 LEU A O 1
ATOM 2416 N N . GLY A 1 317 ? 22.142 -4.635 -17.714 1.00 96.19 317 GLY A N 1
ATOM 2417 C CA . GLY A 1 317 ? 21.476 -4.964 -16.457 1.00 96.19 317 GLY A CA 1
ATOM 2418 C C . GLY A 1 317 ? 19.964 -4.725 -16.492 1.00 96.19 317 GLY A C 1
ATOM 2419 O O . GLY A 1 317 ? 19.190 -5.614 -16.142 1.00 96.19 317 GLY A O 1
ATOM 2420 N N . GLU A 1 318 ? 19.528 -3.547 -16.950 1.00 94.88 318 GLU A N 1
ATOM 2421 C CA . GLU A 1 318 ? 18.102 -3.200 -17.078 1.00 94.88 318 GLU A CA 1
ATOM 2422 C C . GLU A 1 318 ? 17.366 -4.071 -18.098 1.00 94.88 318 GLU A C 1
ATOM 2424 O O . GLU A 1 318 ? 16.211 -4.437 -17.880 1.00 94.88 318 GLU A O 1
ATOM 2429 N N . ARG A 1 319 ? 18.047 -4.461 -19.180 1.00 93.88 319 ARG A N 1
ATOM 2430 C CA . ARG A 1 319 ? 17.514 -5.409 -20.167 1.00 93.88 319 ARG A CA 1
ATOM 2431 C C . ARG A 1 319 ? 17.430 -6.842 -19.636 1.00 93.88 319 ARG A C 1
ATOM 2433 O O . ARG A 1 319 ? 16.758 -7.665 -20.250 1.00 93.88 319 ARG A O 1
ATOM 2440 N N . GLY A 1 320 ? 18.089 -7.155 -18.517 1.00 93.38 320 GLY A N 1
ATOM 2441 C CA . GLY A 1 320 ? 18.134 -8.505 -17.955 1.00 93.38 320 GLY A CA 1
ATOM 2442 C C . GLY A 1 320 ? 18.858 -9.506 -18.860 1.00 93.38 320 GLY A C 1
ATOM 2443 O O . GLY A 1 320 ? 18.480 -10.675 -18.910 1.00 93.38 320 GLY A O 1
ATOM 2444 N N . ASP A 1 321 ? 19.863 -9.048 -19.609 1.00 95.81 321 ASP A N 1
ATOM 2445 C CA . ASP A 1 321 ? 20.536 -9.846 -20.632 1.00 95.81 321 ASP A CA 1
ATOM 2446 C C . ASP A 1 321 ? 21.463 -10.917 -20.029 1.00 95.81 321 ASP A C 1
ATOM 2448 O O . ASP A 1 321 ? 22.631 -10.661 -19.742 1.00 95.81 321 ASP A O 1
ATOM 2452 N N . ALA A 1 322 ? 20.967 -12.149 -19.891 1.00 95.38 322 ALA A N 1
ATOM 2453 C CA . ALA A 1 322 ? 21.720 -13.276 -19.324 1.00 95.38 322 ALA A CA 1
ATOM 2454 C C . ALA A 1 322 ? 23.051 -13.562 -20.051 1.00 95.38 322 ALA A C 1
ATOM 2456 O O . ALA A 1 322 ? 24.022 -13.980 -19.427 1.00 95.38 322 ALA A O 1
ATOM 2457 N N . LYS A 1 323 ? 23.133 -13.284 -21.360 1.00 97.12 323 LYS A N 1
ATOM 2458 C CA . LYS A 1 323 ? 24.352 -13.492 -22.165 1.00 97.12 323 LYS A CA 1
ATOM 2459 C C . LYS A 1 323 ? 25.483 -12.509 -21.820 1.00 97.12 323 LYS A C 1
ATOM 2461 O O . LYS A 1 323 ? 26.600 -12.698 -22.289 1.00 97.12 323 LYS A O 1
ATOM 2466 N N . SER A 1 324 ? 25.207 -11.455 -21.049 1.00 97.56 324 SER A N 1
ATOM 2467 C CA . SER A 1 324 ? 26.208 -10.470 -20.614 1.00 97.56 324 SER A CA 1
ATOM 2468 C C . SER A 1 324 ? 26.867 -10.798 -19.276 1.00 97.56 324 SER A C 1
ATOM 2470 O O . SER A 1 324 ? 27.825 -10.125 -18.909 1.00 97.56 324 SER A O 1
ATOM 2472 N N . VAL A 1 325 ? 26.397 -11.826 -18.561 1.00 98.19 325 VAL A N 1
ATOM 2473 C CA . VAL A 1 325 ? 26.823 -12.121 -17.184 1.00 98.19 325 VAL A CA 1
ATOM 2474 C C . VAL A 1 325 ? 28.339 -12.265 -17.054 1.00 98.19 325 VAL A C 1
ATOM 2476 O O . VAL A 1 325 ? 28.930 -11.563 -16.241 1.00 98.19 325 VAL A O 1
ATOM 2479 N N . ASP A 1 326 ? 28.989 -13.087 -17.879 1.00 97.62 326 ASP A N 1
ATOM 2480 C CA . ASP A 1 326 ? 30.443 -13.292 -17.776 1.00 97.62 326 ASP A CA 1
ATOM 2481 C C . ASP A 1 326 ? 31.237 -12.022 -18.114 1.00 97.62 326 ASP A C 1
ATOM 2483 O O . ASP A 1 326 ? 32.226 -11.701 -17.455 1.00 97.62 326 ASP A O 1
ATOM 2487 N N . ALA A 1 327 ? 30.776 -11.257 -19.109 1.00 97.62 327 ALA A N 1
ATOM 2488 C CA . ALA A 1 327 ? 31.411 -9.999 -19.488 1.00 97.62 327 ALA A CA 1
ATOM 2489 C C . ALA A 1 327 ? 31.292 -8.948 -18.372 1.00 97.62 327 ALA A C 1
ATOM 2491 O O . ALA A 1 327 ? 32.264 -8.265 -18.064 1.00 97.62 327 ALA A O 1
ATOM 2492 N N . LEU A 1 328 ? 30.123 -8.848 -17.731 1.00 98.31 328 LEU A N 1
ATOM 2493 C CA . LEU A 1 328 ? 29.896 -7.956 -16.593 1.00 98.31 328 LEU A CA 1
ATOM 2494 C C . LEU A 1 328 ? 30.662 -8.413 -15.345 1.00 98.31 328 LEU A C 1
ATOM 2496 O O . LEU A 1 328 ? 31.187 -7.573 -14.621 1.00 98.31 328 LEU A O 1
ATOM 2500 N N . ALA A 1 329 ? 30.779 -9.721 -15.105 1.00 97.69 329 ALA A N 1
ATOM 2501 C CA . ALA A 1 329 ? 31.580 -10.263 -14.008 1.00 97.69 329 ALA A CA 1
ATOM 2502 C C . ALA A 1 329 ? 33.062 -9.885 -14.144 1.00 97.69 329 ALA A C 1
ATOM 2504 O O . ALA A 1 329 ? 33.694 -9.510 -13.156 1.00 97.69 329 ALA A O 1
ATOM 2505 N N . GLY A 1 330 ? 33.591 -9.874 -15.373 1.00 96.69 330 GLY A N 1
ATOM 2506 C CA . GLY A 1 330 ? 34.944 -9.390 -15.660 1.00 96.69 330 GLY A CA 1
ATOM 2507 C C . GLY A 1 330 ? 35.191 -7.925 -15.271 1.00 96.69 330 GLY A C 1
ATOM 2508 O O . GLY A 1 330 ? 36.333 -7.553 -15.012 1.00 96.69 330 GLY A O 1
ATOM 2509 N N . LEU A 1 331 ? 34.141 -7.100 -15.163 1.00 97.38 331 LEU A N 1
ATOM 2510 C CA . LEU A 1 331 ? 34.246 -5.685 -14.784 1.00 97.38 331 LEU A CA 1
ATOM 2511 C C . LEU A 1 331 ? 34.293 -5.445 -13.266 1.00 97.38 331 LEU A C 1
ATOM 2513 O O . LEU A 1 331 ? 34.555 -4.322 -12.842 1.00 97.38 331 LEU A O 1
ATOM 2517 N N . ILE A 1 332 ? 34.069 -6.465 -12.430 1.00 96.06 332 ILE A N 1
ATOM 2518 C CA . ILE A 1 332 ? 34.125 -6.317 -10.962 1.00 96.06 332 ILE A CA 1
ATOM 2519 C C . ILE A 1 332 ? 35.551 -5.982 -10.483 1.00 96.06 332 ILE A C 1
ATOM 2521 O O . ILE A 1 332 ? 35.719 -5.325 -9.459 1.00 96.06 332 ILE A O 1
ATOM 2525 N N . GLY A 1 333 ? 36.576 -6.400 -11.231 1.00 91.38 333 GLY A N 1
ATOM 2526 C CA . GLY A 1 333 ? 37.986 -6.107 -10.949 1.00 91.38 333 GLY A CA 1
ATOM 2527 C C . GLY A 1 333 ? 38.532 -4.856 -11.643 1.00 91.38 333 GLY A C 1
ATOM 2528 O O . GLY A 1 333 ? 39.746 -4.721 -11.746 1.00 91.38 333 GLY A O 1
ATOM 2529 N N . HIS A 1 334 ? 37.671 -3.993 -12.186 1.00 95.94 334 HIS A N 1
ATOM 2530 C CA . HIS A 1 334 ? 38.094 -2.801 -12.918 1.00 95.94 334 HIS A CA 1
ATOM 2531 C C . HIS A 1 334 ? 38.660 -1.713 -11.981 1.00 95.94 334 HIS A C 1
ATOM 2533 O O . HIS A 1 334 ? 38.197 -1.561 -10.852 1.00 95.94 334 HIS A O 1
ATOM 2539 N N . ASP A 1 335 ? 39.622 -0.917 -12.464 1.00 94.06 335 ASP A N 1
ATOM 2540 C CA . ASP A 1 335 ? 40.281 0.132 -11.662 1.00 94.06 335 ASP A CA 1
ATOM 2541 C C . ASP A 1 335 ? 39.350 1.317 -11.334 1.00 94.06 335 ASP A C 1
ATOM 2543 O O . ASP A 1 335 ? 39.529 2.002 -10.328 1.00 94.06 335 ASP A O 1
ATOM 2547 N N . ASP A 1 336 ? 38.351 1.563 -12.186 1.00 94.88 336 ASP A N 1
ATOM 2548 C CA . ASP A 1 336 ? 37.321 2.596 -11.994 1.00 94.88 336 ASP A CA 1
ATOM 2549 C C . ASP A 1 336 ? 36.187 2.102 -11.065 1.00 94.88 336 ASP A C 1
ATOM 2551 O O . ASP A 1 336 ? 35.417 1.216 -11.462 1.00 94.88 336 ASP A O 1
ATOM 2555 N N . PRO A 1 337 ? 36.002 2.702 -9.870 1.00 93.44 337 PRO A N 1
ATOM 2556 C CA . PRO A 1 337 ? 34.946 2.313 -8.934 1.00 93.44 337 PRO A CA 1
ATOM 2557 C C . PRO A 1 337 ? 33.521 2.467 -9.485 1.00 93.44 337 PRO A C 1
ATOM 2559 O O . PRO A 1 337 ? 32.634 1.707 -9.090 1.00 93.44 337 PRO A O 1
ATOM 2562 N N . GLY A 1 338 ? 33.282 3.427 -10.386 1.00 94.25 338 GLY A N 1
ATOM 2563 C CA . GLY A 1 338 ? 31.974 3.636 -11.012 1.00 94.25 338 GLY A CA 1
ATOM 2564 C C . GLY A 1 338 ? 31.591 2.482 -11.939 1.00 94.25 338 GLY A C 1
ATOM 2565 O O . GLY A 1 338 ? 30.443 2.020 -11.928 1.00 94.25 338 GLY A O 1
ATOM 2566 N N . VAL A 1 339 ? 32.577 1.944 -12.663 1.00 97.12 339 VAL A N 1
ATOM 2567 C CA . VAL A 1 339 ? 32.412 0.751 -13.505 1.00 97.12 339 VAL A CA 1
ATOM 2568 C C . VAL A 1 339 ? 32.118 -0.469 -12.635 1.00 97.12 339 VAL A C 1
ATOM 2570 O O . VAL A 1 339 ? 31.146 -1.179 -12.901 1.00 97.12 339 VAL A O 1
ATOM 2573 N N . VAL A 1 340 ? 32.881 -0.672 -11.554 1.00 97.44 340 VAL A N 1
ATOM 2574 C CA . VAL A 1 340 ? 32.674 -1.788 -10.611 1.00 97.44 340 VAL A CA 1
ATOM 2575 C C . VAL A 1 340 ? 31.275 -1.742 -9.995 1.00 97.44 340 VAL A C 1
ATOM 2577 O O . VAL A 1 340 ? 30.547 -2.737 -10.031 1.00 97.44 340 VAL A O 1
ATOM 2580 N N . GLN A 1 341 ? 30.860 -0.581 -9.475 1.00 95.88 341 GLN A N 1
ATOM 2581 C CA . GLN A 1 341 ? 29.530 -0.392 -8.892 1.00 95.88 341 GLN A CA 1
ATOM 2582 C C . GLN A 1 341 ? 28.427 -0.748 -9.890 1.00 95.88 341 GLN A C 1
ATOM 2584 O O . GLN A 1 341 ? 27.458 -1.438 -9.555 1.00 95.88 341 GLN A O 1
ATOM 2589 N N . THR A 1 342 ? 28.580 -0.284 -11.127 1.00 96.75 342 THR A N 1
ATOM 2590 C CA . THR A 1 342 ? 27.579 -0.496 -12.163 1.00 96.75 342 THR A CA 1
ATOM 2591 C C . THR A 1 342 ? 27.527 -1.949 -12.618 1.00 96.75 342 THR A C 1
ATOM 2593 O O . THR A 1 342 ? 26.434 -2.485 -12.789 1.00 96.75 342 THR A O 1
ATOM 2596 N N . ALA A 1 343 ? 28.675 -2.615 -12.743 1.00 98.00 343 ALA A N 1
ATOM 2597 C CA . ALA A 1 343 ? 28.762 -4.032 -13.079 1.00 98.00 343 ALA A CA 1
ATOM 2598 C C . ALA A 1 343 ? 28.087 -4.915 -12.018 1.00 98.00 343 ALA A C 1
ATOM 2600 O O . ALA A 1 343 ? 27.225 -5.731 -12.349 1.00 98.00 343 ALA A O 1
ATOM 2601 N N . VAL A 1 344 ? 28.395 -4.691 -10.736 1.00 98.38 344 VAL A N 1
ATOM 2602 C CA . VAL A 1 344 ? 27.759 -5.393 -9.607 1.00 98.38 344 VAL A CA 1
ATOM 2603 C C . VAL A 1 344 ? 26.245 -5.160 -9.603 1.00 98.38 344 VAL A C 1
ATOM 2605 O O . VAL A 1 344 ? 25.459 -6.106 -9.514 1.00 98.38 344 VAL A O 1
ATOM 2608 N N . GLY A 1 345 ? 25.813 -3.907 -9.773 1.00 97.50 345 GLY A N 1
ATOM 2609 C CA . GLY A 1 345 ? 24.395 -3.564 -9.861 1.00 97.50 345 GLY A CA 1
ATOM 2610 C C . GLY A 1 345 ? 23.691 -4.156 -11.090 1.00 97.50 345 GLY A C 1
ATOM 2611 O O . GLY A 1 345 ? 22.504 -4.475 -11.017 1.00 97.50 345 GLY A O 1
ATOM 2612 N N . ALA A 1 346 ? 24.381 -4.299 -12.222 1.00 97.94 346 ALA A N 1
ATOM 2613 C CA . ALA A 1 346 ? 23.842 -4.904 -13.437 1.00 97.94 346 ALA A CA 1
ATOM 2614 C C . ALA A 1 346 ? 23.663 -6.418 -13.275 1.00 97.94 346 ALA A C 1
ATOM 2616 O O . ALA A 1 346 ? 22.592 -6.936 -13.590 1.00 97.94 346 ALA A O 1
ATOM 2617 N N . LEU A 1 347 ? 24.651 -7.109 -12.700 1.00 98.06 347 LEU A N 1
ATOM 2618 C CA . LEU A 1 347 ? 24.560 -8.532 -12.363 1.00 98.06 347 LEU A CA 1
ATOM 2619 C C . LEU A 1 347 ? 23.399 -8.814 -11.407 1.00 98.06 347 LEU A C 1
ATOM 2621 O O . LEU A 1 347 ? 22.612 -9.725 -11.661 1.00 98.06 347 LEU A O 1
ATOM 2625 N N . GLY A 1 348 ? 23.232 -7.985 -10.370 1.00 96.69 348 GLY A N 1
ATOM 2626 C CA . GLY A 1 348 ? 22.093 -8.096 -9.457 1.00 96.69 348 GLY A CA 1
ATOM 2627 C C . GLY A 1 348 ? 20.741 -7.917 -10.160 1.00 96.69 348 GLY A C 1
ATOM 2628 O O . GLY A 1 348 ? 19.792 -8.654 -9.899 1.00 96.69 348 GLY A O 1
ATOM 2629 N N . ARG A 1 349 ? 20.641 -6.968 -11.105 1.00 95.38 349 ARG A N 1
ATOM 2630 C CA . ARG A 1 349 ? 19.426 -6.768 -11.919 1.00 95.38 349 ARG A CA 1
ATOM 2631 C C . ARG A 1 349 ? 19.168 -7.919 -12.886 1.00 95.38 349 ARG A C 1
ATOM 2633 O O . ARG A 1 349 ? 18.005 -8.252 -13.105 1.00 95.38 349 ARG A O 1
ATOM 2640 N N . ILE A 1 350 ? 20.198 -8.539 -13.460 1.00 95.12 350 ILE A N 1
ATOM 2641 C CA . ILE A 1 350 ? 20.038 -9.728 -14.310 1.00 95.12 350 ILE A CA 1
ATOM 2642 C C . ILE A 1 350 ? 19.517 -10.893 -13.462 1.00 95.12 350 ILE A C 1
ATOM 2644 O O . ILE A 1 350 ? 18.474 -11.470 -13.785 1.00 95.12 350 ILE A O 1
ATOM 2648 N N . GLY A 1 351 ? 20.183 -11.167 -12.337 1.00 93.81 351 GLY A N 1
ATOM 2649 C CA . GLY A 1 351 ? 19.705 -12.071 -11.294 1.00 93.81 351 GLY A CA 1
ATOM 2650 C C . GLY A 1 351 ? 19.494 -13.516 -11.756 1.00 93.81 351 GLY A C 1
ATOM 2651 O O . GLY A 1 351 ? 18.544 -14.165 -11.308 1.00 93.81 351 GLY A O 1
ATOM 2652 N N . THR A 1 352 ? 20.311 -13.999 -12.697 1.00 93.06 352 THR A N 1
ATOM 2653 C CA . THR A 1 352 ? 20.364 -15.422 -13.072 1.00 93.06 352 THR A CA 1
ATOM 2654 C C . THR A 1 352 ? 21.228 -16.208 -12.077 1.00 93.06 352 THR A C 1
ATOM 2656 O O . THR A 1 352 ? 22.056 -15.602 -11.387 1.00 93.06 352 THR A O 1
ATOM 2659 N N . PRO A 1 353 ? 21.093 -17.546 -12.008 1.00 91.31 353 PRO A N 1
ATOM 2660 C CA . PRO A 1 353 ? 21.967 -18.385 -11.184 1.00 91.31 353 PRO A CA 1
ATOM 2661 C C . PRO A 1 353 ? 23.462 -18.134 -11.425 1.00 91.31 353 PRO A C 1
ATOM 2663 O O . PRO A 1 353 ? 24.237 -18.043 -10.476 1.00 91.31 353 PRO A O 1
ATOM 2666 N N . GLU A 1 354 ? 23.869 -17.935 -12.679 1.00 94.75 354 GLU A N 1
ATOM 2667 C CA . GLU A 1 354 ? 25.257 -17.642 -13.049 1.00 94.75 354 GLU A CA 1
ATOM 2668 C C . GLU A 1 354 ? 25.716 -16.285 -12.497 1.00 94.75 354 GLU A C 1
ATOM 2670 O O . GLU A 1 354 ? 26.825 -16.169 -11.976 1.00 94.75 354 GLU A O 1
ATOM 2675 N N . ALA A 1 355 ? 24.853 -15.262 -12.536 1.00 96.06 355 ALA A N 1
ATOM 2676 C CA . ALA A 1 355 ? 25.164 -13.955 -11.959 1.00 96.06 355 ALA A CA 1
ATOM 2677 C C . ALA A 1 355 ? 25.369 -14.047 -10.437 1.00 96.06 355 ALA A C 1
ATOM 2679 O O . ALA A 1 355 ? 26.280 -13.420 -9.899 1.00 96.06 355 ALA A O 1
ATOM 2680 N N . ILE A 1 356 ? 24.570 -14.868 -9.745 1.00 94.44 356 ILE A N 1
ATOM 2681 C CA . ILE A 1 356 ? 24.709 -15.103 -8.299 1.00 94.44 356 ILE A CA 1
ATOM 2682 C C . ILE A 1 356 ? 26.043 -15.774 -7.977 1.00 94.44 356 ILE A C 1
ATOM 2684 O O . ILE A 1 356 ? 26.691 -15.384 -7.005 1.00 94.44 356 ILE A O 1
ATOM 2688 N N . ILE A 1 357 ? 26.472 -16.753 -8.780 1.00 95.00 357 ILE A N 1
ATOM 2689 C CA . ILE A 1 357 ? 27.773 -17.416 -8.609 1.00 95.00 357 ILE A CA 1
ATOM 2690 C C . ILE A 1 357 ? 28.901 -16.382 -8.662 1.00 95.00 357 ILE A C 1
ATOM 2692 O O . ILE A 1 357 ? 29.739 -16.354 -7.761 1.00 95.00 357 ILE A O 1
ATOM 2696 N N . HIS A 1 358 ? 28.887 -15.489 -9.656 1.00 97.06 358 HIS A N 1
ATOM 2697 C CA . HIS A 1 358 ? 29.896 -14.433 -9.788 1.00 97.06 358 HIS A CA 1
ATOM 2698 C C . HIS A 1 358 ? 29.855 -13.421 -8.635 1.00 97.06 358 HIS A C 1
ATOM 2700 O O . HIS A 1 358 ? 30.900 -13.088 -8.078 1.00 97.06 358 HIS A O 1
ATOM 2706 N N . LEU A 1 359 ? 28.665 -12.975 -8.212 1.00 96.50 359 LEU A N 1
ATOM 2707 C CA . LEU A 1 359 ? 28.510 -12.063 -7.067 1.00 96.50 359 LEU A CA 1
ATOM 2708 C C . LEU A 1 359 ? 29.015 -12.684 -5.752 1.00 96.50 359 LEU A C 1
ATOM 2710 O O . LEU A 1 359 ? 29.658 -12.012 -4.942 1.00 96.50 359 LEU A O 1
ATOM 2714 N N . ARG A 1 360 ? 28.757 -13.979 -5.536 1.00 94.38 360 ARG A N 1
ATOM 2715 C CA . ARG A 1 360 ? 29.258 -14.713 -4.365 1.00 94.38 360 ARG A CA 1
ATOM 2716 C C . ARG A 1 360 ? 30.767 -14.909 -4.425 1.00 94.38 360 ARG A C 1
ATOM 2718 O O . ARG A 1 360 ? 31.437 -14.677 -3.425 1.00 94.38 360 ARG A O 1
ATOM 2725 N N . ALA A 1 361 ? 31.309 -15.272 -5.586 1.00 95.00 361 ALA A N 1
ATOM 2726 C CA . ALA A 1 361 ? 32.751 -15.416 -5.772 1.00 95.00 361 ALA A CA 1
ATOM 2727 C C . ALA A 1 361 ? 33.489 -14.098 -5.489 1.00 95.00 361 ALA A C 1
ATOM 2729 O O . ALA A 1 361 ? 34.487 -14.093 -4.772 1.00 95.00 361 ALA A O 1
ATOM 2730 N N . ALA A 1 362 ? 32.943 -12.973 -5.959 1.00 95.56 362 ALA A N 1
ATOM 2731 C CA . ALA A 1 362 ? 33.483 -11.644 -5.687 1.00 95.56 362 ALA A CA 1
ATOM 2732 C C . ALA A 1 362 ? 33.451 -11.253 -4.197 1.00 95.56 362 ALA A C 1
ATOM 2734 O O . ALA A 1 362 ? 34.196 -10.364 -3.799 1.00 95.56 362 ALA A O 1
ATOM 2735 N N . SER A 1 363 ? 32.625 -11.905 -3.368 1.00 92.94 363 SER A N 1
ATOM 2736 C CA . SER A 1 363 ? 32.475 -11.580 -1.940 1.00 92.94 363 SER A CA 1
ATOM 2737 C C . SER A 1 363 ? 33.561 -12.180 -1.036 1.00 92.94 363 SER A C 1
ATOM 2739 O O . SER A 1 363 ? 33.720 -11.712 0.088 1.00 92.94 363 SER A O 1
ATOM 2741 N N . ILE A 1 364 ? 34.306 -13.201 -1.485 1.00 89.56 364 ILE A N 1
ATOM 2742 C CA . ILE A 1 364 ? 35.221 -13.976 -0.617 1.00 89.56 364 ILE A CA 1
ATOM 2743 C C . ILE A 1 364 ? 36.303 -13.081 0.014 1.00 89.56 364 ILE A C 1
ATOM 2745 O O . ILE A 1 364 ? 36.532 -13.171 1.217 1.00 89.56 364 ILE A O 1
ATOM 2749 N N . ASP A 1 365 ? 36.874 -12.156 -0.764 1.00 86.31 365 ASP A N 1
ATOM 2750 C CA . ASP A 1 365 ? 37.951 -11.246 -0.336 1.00 86.31 365 ASP A CA 1
ATOM 2751 C C . ASP A 1 365 ? 37.651 -9.770 -0.677 1.00 86.31 365 ASP A C 1
ATOM 2753 O O . ASP A 1 365 ? 38.552 -8.945 -0.846 1.00 86.31 365 ASP A O 1
ATOM 2757 N N . ALA A 1 366 ? 36.370 -9.409 -0.807 1.00 92.81 366 ALA A N 1
ATOM 2758 C CA . ALA A 1 366 ? 35.975 -8.048 -1.166 1.00 92.81 366 ALA A CA 1
ATOM 2759 C C . ALA A 1 366 ? 36.407 -7.019 -0.111 1.00 92.81 366 ALA A C 1
ATOM 2761 O O . ALA A 1 366 ? 36.308 -7.262 1.097 1.00 92.81 366 ALA A O 1
ATOM 2762 N N . SER A 1 367 ? 36.766 -5.811 -0.557 1.00 93.12 367 SER A N 1
ATOM 2763 C CA . SER A 1 367 ? 36.856 -4.632 0.316 1.00 93.12 367 SER A CA 1
ATOM 2764 C C . SER A 1 367 ? 35.496 -4.314 0.954 1.00 93.12 367 SER A C 1
ATOM 2766 O O . SER A 1 367 ? 34.457 -4.778 0.493 1.00 93.12 367 SER A O 1
ATOM 2768 N N . GLU A 1 368 ? 35.462 -3.523 2.027 1.00 92.19 368 GLU A N 1
ATOM 2769 C CA . GLU A 1 368 ? 34.203 -3.155 2.701 1.00 92.19 368 GLU A CA 1
ATOM 2770 C C . GLU A 1 368 ? 33.214 -2.427 1.774 1.00 92.19 368 GLU A C 1
ATOM 2772 O O . GLU A 1 368 ? 32.023 -2.752 1.740 1.00 92.19 368 GLU A O 1
ATOM 2777 N N . SER A 1 369 ? 33.726 -1.508 0.949 1.00 91.75 369 SER A N 1
ATOM 2778 C CA . SER A 1 369 ? 32.936 -0.801 -0.064 1.00 91.75 369 SER A CA 1
ATOM 2779 C C . SER A 1 369 ? 32.347 -1.768 -1.098 1.00 91.75 369 SER A C 1
ATOM 2781 O O . SER A 1 369 ? 31.142 -1.748 -1.357 1.00 91.75 369 SER A O 1
ATOM 2783 N N . LEU A 1 370 ? 33.166 -2.684 -1.633 1.00 94.88 370 LEU A N 1
ATOM 2784 C CA . LEU A 1 370 ? 32.701 -3.677 -2.602 1.00 94.88 370 LEU A CA 1
ATOM 2785 C C . LEU A 1 370 ? 31.694 -4.652 -1.980 1.00 94.88 370 LEU A C 1
ATOM 2787 O O . LEU A 1 370 ? 30.658 -4.922 -2.583 1.00 94.88 370 LEU A O 1
ATOM 2791 N N . GLN A 1 371 ? 31.933 -5.110 -0.750 1.00 95.88 371 GLN A N 1
ATOM 2792 C CA . GLN A 1 371 ? 31.018 -6.010 -0.050 1.00 95.88 371 GLN A CA 1
ATOM 2793 C C . GLN A 1 371 ? 29.635 -5.380 0.149 1.00 95.88 371 GLN A C 1
ATOM 2795 O O . GLN A 1 371 ? 28.619 -6.052 -0.019 1.00 95.88 371 GLN A O 1
ATOM 2800 N N . THR A 1 372 ? 29.575 -4.081 0.446 1.00 94.44 372 THR A N 1
ATOM 2801 C CA . THR A 1 372 ? 28.305 -3.348 0.576 1.00 94.44 372 THR A CA 1
ATOM 2802 C C . THR A 1 372 ? 27.505 -3.367 -0.733 1.00 94.44 372 THR A C 1
ATOM 2804 O O . THR A 1 372 ? 26.289 -3.596 -0.729 1.00 94.44 372 THR A O 1
ATOM 2807 N N . MET A 1 373 ? 28.187 -3.186 -1.869 1.00 95.50 373 MET A N 1
ATOM 2808 C CA . MET A 1 373 ? 27.571 -3.252 -3.198 1.00 95.50 373 MET A CA 1
ATOM 2809 C C . MET A 1 373 ? 27.103 -4.671 -3.540 1.00 95.50 373 MET A C 1
ATOM 2811 O O . MET A 1 373 ? 25.975 -4.844 -4.006 1.00 95.50 373 MET A O 1
ATOM 2815 N N . LEU A 1 374 ? 27.926 -5.686 -3.257 1.00 97.56 374 LEU A N 1
ATOM 2816 C CA . LEU A 1 374 ? 27.605 -7.098 -3.497 1.00 97.56 374 LEU A CA 1
ATOM 2817 C C . LEU A 1 374 ? 26.389 -7.549 -2.680 1.00 97.56 374 LEU A C 1
ATOM 2819 O O . LEU A 1 374 ? 25.463 -8.139 -3.234 1.00 97.56 374 LEU A O 1
ATOM 2823 N N . ASN A 1 375 ? 26.334 -7.193 -1.395 1.00 97.31 375 ASN A N 1
ATOM 2824 C CA . ASN A 1 375 ? 25.201 -7.496 -0.519 1.00 97.31 375 ASN A CA 1
ATOM 2825 C C . ASN A 1 375 ? 23.894 -6.869 -1.038 1.00 97.31 375 ASN A C 1
ATOM 2827 O O . ASN A 1 375 ? 22.852 -7.522 -1.059 1.00 97.31 375 ASN A O 1
ATOM 2831 N N . SER A 1 376 ? 23.955 -5.624 -1.520 1.00 96.06 376 SER A N 1
ATOM 2832 C CA . SER A 1 376 ? 22.798 -4.936 -2.111 1.00 96.06 376 SER A CA 1
ATOM 2833 C C . SER A 1 376 ? 22.343 -5.591 -3.424 1.00 96.06 376 SER A C 1
ATOM 2835 O O . SER A 1 376 ? 21.143 -5.752 -3.658 1.00 96.06 376 SER A O 1
ATOM 2837 N N . ALA A 1 377 ? 23.287 -6.010 -4.274 1.00 97.44 377 ALA A N 1
ATOM 2838 C CA . ALA A 1 377 ? 22.997 -6.709 -5.526 1.00 97.44 377 ALA A CA 1
ATOM 2839 C C . ALA A 1 377 ? 22.387 -8.101 -5.293 1.00 97.44 377 ALA A C 1
ATOM 2841 O O . ALA A 1 377 ? 21.423 -8.472 -5.968 1.00 97.44 377 ALA A O 1
ATOM 2842 N N . LEU A 1 378 ? 22.897 -8.850 -4.311 1.00 98.06 378 LEU A N 1
ATOM 2843 C CA . LEU A 1 378 ? 22.335 -10.135 -3.892 1.00 98.06 378 LEU A CA 1
ATOM 2844 C C . LEU A 1 378 ? 20.918 -9.961 -3.333 1.00 98.06 378 LEU A C 1
ATOM 2846 O O . LEU A 1 378 ? 20.016 -10.687 -3.743 1.00 98.06 378 LEU A O 1
ATOM 2850 N N . LEU A 1 379 ? 20.679 -8.956 -2.484 1.00 97.81 379 LEU A N 1
ATOM 2851 C CA . LEU A 1 379 ? 19.340 -8.676 -1.958 1.00 97.81 379 LEU A CA 1
ATOM 2852 C C . LEU A 1 379 ? 18.341 -8.358 -3.080 1.00 97.81 379 LEU A C 1
ATOM 2854 O O . LEU A 1 379 ? 17.234 -8.898 -3.101 1.00 97.81 379 LEU A O 1
ATOM 2858 N N . HIS A 1 380 ? 18.736 -7.517 -4.040 1.00 95.31 380 HIS A N 1
ATOM 2859 C CA . HIS A 1 380 ? 17.910 -7.223 -5.212 1.00 95.31 380 HIS A CA 1
ATOM 2860 C C . HIS A 1 380 ? 17.619 -8.490 -6.033 1.00 95.31 380 HIS A C 1
ATOM 2862 O O . HIS A 1 380 ? 16.488 -8.702 -6.477 1.00 95.31 380 HIS A O 1
ATOM 2868 N N . THR A 1 381 ? 18.618 -9.365 -6.177 1.00 96.81 381 THR A N 1
ATOM 2869 C CA . THR A 1 381 ? 18.464 -10.657 -6.855 1.00 96.81 381 THR A CA 1
ATOM 2870 C C . THR A 1 381 ? 17.450 -11.553 -6.145 1.00 96.81 381 THR A C 1
ATOM 2872 O O . THR A 1 381 ? 16.589 -12.129 -6.809 1.00 96.81 381 THR A O 1
ATOM 2875 N N . ALA A 1 382 ? 17.492 -11.627 -4.811 1.00 97.56 382 ALA A N 1
ATOM 2876 C CA . ALA A 1 382 ? 16.537 -12.397 -4.014 1.00 97.56 382 ALA A CA 1
ATOM 2877 C C . ALA A 1 382 ? 15.093 -11.898 -4.200 1.00 97.56 382 ALA A C 1
ATOM 2879 O O . ALA A 1 382 ? 14.180 -12.705 -4.387 1.00 97.56 382 ALA A O 1
ATOM 2880 N N . GLY A 1 383 ? 14.896 -10.575 -4.255 1.00 95.50 383 GLY A N 1
ATOM 2881 C CA . GLY A 1 383 ? 13.600 -9.974 -4.589 1.00 95.50 383 GLY A CA 1
ATOM 2882 C C . GLY A 1 383 ? 13.100 -10.411 -5.970 1.00 95.50 383 GLY A C 1
ATOM 2883 O O . GLY A 1 383 ? 12.013 -10.968 -6.090 1.00 95.50 383 GLY A O 1
ATOM 2884 N N . LYS A 1 384 ? 13.935 -10.294 -7.012 1.00 92.12 384 LYS A N 1
ATOM 2885 C CA . LYS A 1 384 ? 13.567 -10.749 -8.368 1.00 92.12 384 LYS A CA 1
ATOM 2886 C C . LYS A 1 384 ? 13.335 -12.255 -8.468 1.00 92.12 384 LYS A C 1
ATOM 2888 O O . LYS A 1 384 ? 12.550 -12.703 -9.302 1.00 92.12 384 LYS A O 1
ATOM 2893 N N . ALA A 1 385 ? 14.077 -13.058 -7.709 1.00 94.38 385 ALA A N 1
ATOM 2894 C CA . ALA A 1 385 ? 13.865 -14.497 -7.642 1.00 94.38 385 ALA A CA 1
ATOM 2895 C C . ALA A 1 385 ? 12.496 -14.811 -7.020 1.00 94.38 385 ALA A C 1
ATOM 2897 O O . ALA A 1 385 ? 11.760 -15.609 -7.600 1.00 94.38 385 ALA A O 1
ATOM 2898 N N . THR A 1 386 ? 12.118 -14.098 -5.956 1.00 95.25 386 THR A N 1
ATOM 2899 C CA . THR A 1 386 ? 10.783 -14.165 -5.338 1.00 95.25 386 THR A CA 1
ATOM 2900 C C . THR A 1 386 ? 9.679 -13.807 -6.336 1.00 95.25 386 THR A C 1
ATOM 2902 O O . THR A 1 386 ? 8.772 -14.609 -6.547 1.00 95.25 386 THR A O 1
ATOM 2905 N N . ASP A 1 387 ? 9.801 -12.680 -7.047 1.00 92.25 387 ASP A N 1
ATOM 2906 C CA . ASP A 1 387 ? 8.809 -12.236 -8.046 1.00 92.25 387 ASP A CA 1
ATOM 2907 C C . ASP A 1 387 ? 8.604 -13.249 -9.188 1.00 92.25 387 ASP A C 1
ATOM 2909 O O . ASP A 1 387 ? 7.539 -13.318 -9.801 1.00 92.25 387 ASP A O 1
ATOM 2913 N N . LYS A 1 388 ? 9.637 -14.046 -9.491 1.00 90.56 388 LYS A N 1
ATOM 2914 C CA . LYS A 1 388 ? 9.614 -15.097 -10.520 1.00 90.56 388 LYS A CA 1
ATOM 2915 C C . LYS A 1 388 ? 9.230 -16.481 -9.979 1.00 90.56 388 LYS A C 1
ATOM 2917 O O . LYS A 1 388 ? 9.292 -17.447 -10.736 1.00 90.56 388 LYS A O 1
ATOM 2922 N N . GLY A 1 389 ? 8.889 -16.606 -8.695 1.00 94.06 389 GLY A N 1
ATOM 2923 C CA . GLY A 1 389 ? 8.556 -17.882 -8.050 1.00 94.06 389 GLY A CA 1
ATOM 2924 C C . GLY A 1 389 ? 9.747 -18.826 -7.839 1.00 94.06 389 GLY A C 1
ATOM 2925 O O . GLY A 1 389 ? 9.556 -20.015 -7.587 1.00 94.06 389 GLY A O 1
ATOM 2926 N N . ARG A 1 390 ? 10.987 -18.330 -7.942 1.00 93.88 390 ARG A N 1
ATOM 2927 C CA . ARG A 1 390 ? 12.220 -19.095 -7.675 1.00 93.88 390 ARG A CA 1
ATOM 2928 C C . ARG A 1 390 ? 12.543 -19.063 -6.180 1.00 93.88 390 ARG A C 1
ATOM 2930 O O . ARG A 1 390 ? 13.560 -18.515 -5.756 1.00 93.88 390 ARG A O 1
ATOM 2937 N N . ASN A 1 391 ? 11.642 -19.625 -5.380 1.00 95.81 391 ASN A N 1
ATOM 2938 C CA . ASN A 1 391 ? 11.645 -19.435 -3.930 1.00 95.81 391 ASN A CA 1
ATOM 2939 C C . ASN A 1 391 ? 12.870 -20.056 -3.244 1.00 95.81 391 ASN A C 1
ATOM 2941 O O . ASN A 1 391 ? 13.426 -19.438 -2.345 1.00 95.81 391 ASN A O 1
ATOM 2945 N N . GLU A 1 392 ? 13.333 -21.231 -3.681 1.00 96.00 392 GLU A N 1
ATOM 2946 C CA . GLU A 1 392 ? 14.524 -21.882 -3.105 1.00 96.00 392 GLU A CA 1
ATOM 2947 C C . GLU A 1 392 ? 15.786 -21.022 -3.266 1.00 96.00 392 GLU A C 1
ATOM 2949 O O . GLU A 1 392 ? 16.559 -20.848 -2.326 1.00 96.00 392 GLU A O 1
ATOM 2954 N N . GLU A 1 393 ? 15.960 -20.428 -4.448 1.00 94.94 393 GLU A N 1
ATOM 2955 C CA . GLU A 1 393 ? 17.079 -19.538 -4.765 1.00 94.94 393 GLU A CA 1
ATOM 2956 C C . GLU A 1 393 ? 17.014 -18.250 -3.931 1.00 94.94 393 GLU A C 1
ATOM 2958 O O . GLU A 1 393 ? 18.012 -17.844 -3.334 1.00 94.94 393 GLU A O 1
ATOM 2963 N N . ALA A 1 394 ? 15.830 -17.635 -3.843 1.00 97.56 394 ALA A N 1
ATOM 2964 C CA . ALA A 1 394 ? 15.611 -16.438 -3.038 1.00 97.56 394 ALA A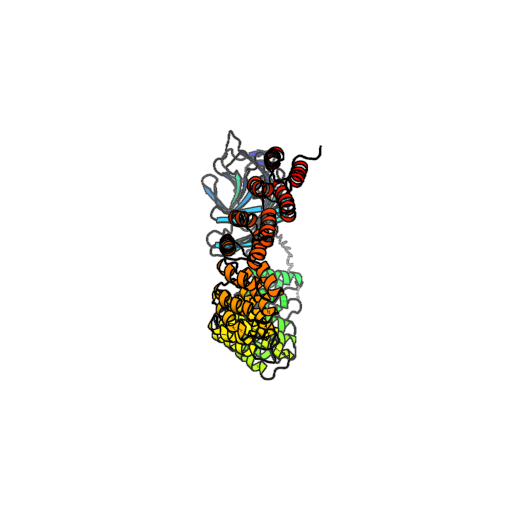 CA 1
ATOM 2965 C C . ALA A 1 394 ? 15.870 -16.694 -1.545 1.00 97.56 394 ALA A C 1
ATOM 2967 O O . ALA A 1 394 ? 16.593 -15.924 -0.911 1.00 97.56 394 ALA A O 1
ATOM 2968 N N . LEU A 1 395 ? 15.341 -17.794 -0.994 1.00 98.25 395 LEU A N 1
ATOM 2969 C CA . LEU A 1 395 ? 15.560 -18.189 0.400 1.00 98.25 395 LEU A CA 1
ATOM 2970 C C . LEU A 1 395 ? 17.042 -18.405 0.696 1.00 98.25 395 LEU A C 1
ATOM 2972 O O . LEU A 1 395 ? 17.539 -17.880 1.688 1.00 98.25 395 LEU A O 1
ATOM 2976 N N . ALA A 1 396 ? 17.768 -19.092 -0.191 1.00 96.94 396 ALA A N 1
ATOM 2977 C CA . ALA A 1 396 ? 19.200 -19.313 -0.024 1.00 96.94 396 ALA A CA 1
ATOM 2978 C C . ALA A 1 396 ? 20.006 -18.003 0.019 1.00 96.94 396 ALA A C 1
ATOM 2980 O O . ALA A 1 396 ? 21.049 -17.950 0.669 1.00 96.94 396 ALA A O 1
ATOM 2981 N N . ILE A 1 397 ? 19.559 -16.950 -0.673 1.00 97.94 397 ILE A N 1
ATOM 2982 C CA . ILE A 1 397 ? 20.196 -15.630 -0.603 1.00 97.94 397 ILE A CA 1
ATOM 2983 C C . ILE A 1 397 ? 19.786 -14.890 0.673 1.00 97.94 397 ILE A C 1
ATOM 2985 O O . ILE A 1 397 ? 20.646 -14.344 1.360 1.00 97.94 397 ILE A O 1
ATOM 2989 N N . TYR A 1 398 ? 18.495 -14.868 1.012 1.00 98.50 398 TYR A N 1
ATOM 2990 C CA . TYR A 1 398 ? 18.022 -14.204 2.226 1.00 98.50 398 TYR A CA 1
ATOM 2991 C C . TYR A 1 398 ? 18.644 -14.805 3.495 1.00 98.50 398 TYR A C 1
ATOM 2993 O O . TYR A 1 398 ? 19.046 -14.065 4.391 1.00 98.50 398 TYR A O 1
ATOM 3001 N N . ASP A 1 399 ? 18.782 -16.130 3.563 1.00 97.94 399 ASP A N 1
ATOM 3002 C CA . ASP A 1 399 ? 19.402 -16.801 4.707 1.00 97.94 399 ASP A CA 1
ATOM 3003 C C . ASP A 1 399 ? 20.898 -16.516 4.843 1.00 97.94 399 ASP A C 1
ATOM 3005 O O . ASP A 1 399 ? 21.399 -16.448 5.963 1.00 97.94 399 ASP A O 1
ATOM 3009 N N . ASP A 1 400 ? 21.600 -16.330 3.729 1.00 95.94 400 ASP A N 1
ATOM 3010 C CA . ASP A 1 400 ? 23.013 -15.949 3.722 1.00 95.94 400 ASP A CA 1
ATOM 3011 C C . ASP A 1 400 ? 23.176 -14.491 4.187 1.00 95.94 400 ASP A C 1
ATOM 3013 O O . ASP A 1 400 ? 23.933 -14.186 5.109 1.00 95.94 400 ASP A O 1
ATOM 3017 N N . LEU A 1 401 ? 22.373 -13.579 3.630 1.00 97.12 401 LEU A N 1
ATOM 3018 C CA . LEU A 1 401 ? 22.443 -12.152 3.950 1.00 97.12 401 LEU A CA 1
ATOM 3019 C C . LEU A 1 401 ? 22.009 -11.823 5.382 1.00 97.12 401 LEU A C 1
ATOM 3021 O O . LEU A 1 401 ? 22.587 -10.922 5.988 1.00 97.12 401 LEU A O 1
ATOM 3025 N N . ARG A 1 402 ? 21.024 -12.533 5.949 1.00 96.31 402 ARG A N 1
ATOM 3026 C CA . ARG A 1 402 ? 20.536 -12.243 7.311 1.00 96.31 402 ARG A CA 1
ATOM 3027 C C . ARG A 1 402 ? 21.569 -12.532 8.403 1.00 96.31 402 ARG A C 1
ATOM 3029 O O . ARG A 1 402 ? 21.485 -11.938 9.471 1.00 96.31 402 ARG A O 1
ATOM 3036 N N . VAL A 1 403 ? 22.522 -13.435 8.155 1.00 93.81 403 VAL A N 1
ATOM 3037 C CA . VAL A 1 403 ? 23.595 -13.783 9.111 1.00 93.81 403 VAL A CA 1
ATOM 3038 C C . VAL A 1 403 ? 24.947 -13.166 8.744 1.00 93.81 403 VAL A C 1
ATOM 3040 O O . VAL A 1 403 ? 25.932 -13.357 9.457 1.00 93.81 403 VAL A O 1
ATOM 3043 N N . GLN A 1 404 ? 25.017 -12.421 7.640 1.00 90.81 404 GLN A N 1
ATOM 3044 C CA . GLN A 1 404 ? 26.253 -11.824 7.153 1.00 90.81 404 GLN A CA 1
ATOM 3045 C C . GLN A 1 404 ? 26.633 -10.597 7.993 1.00 90.81 404 GLN A C 1
ATOM 3047 O O . GLN A 1 404 ? 26.000 -9.546 7.906 1.00 90.81 404 GLN A O 1
ATOM 3052 N N . SER A 1 405 ? 27.719 -10.692 8.763 1.00 88.06 405 SER A N 1
ATOM 3053 C CA . SER A 1 405 ? 28.186 -9.610 9.647 1.00 88.06 405 SER A CA 1
ATOM 3054 C C . SER A 1 405 ? 28.616 -8.349 8.894 1.00 88.06 405 SER A C 1
ATOM 3056 O O . SER A 1 405 ? 28.549 -7.252 9.439 1.00 88.06 405 SER A O 1
ATOM 3058 N N . ARG A 1 406 ? 29.030 -8.493 7.628 1.00 90.50 406 ARG A N 1
ATOM 3059 C CA . ARG A 1 406 ? 29.404 -7.377 6.743 1.00 90.50 406 ARG A CA 1
ATOM 3060 C C . ARG A 1 406 ? 28.214 -6.766 5.992 1.00 90.50 406 ARG A C 1
ATOM 3062 O O . ARG A 1 406 ? 28.410 -5.868 5.175 1.00 90.50 406 ARG A O 1
ATOM 3069 N N . ALA A 1 407 ? 26.995 -7.273 6.185 1.00 92.12 407 ALA A N 1
ATOM 3070 C CA . ALA A 1 407 ? 25.793 -6.676 5.612 1.00 92.12 407 ALA A CA 1
ATOM 3071 C C . ALA A 1 407 ? 25.327 -5.500 6.472 1.00 92.12 407 ALA A C 1
ATOM 3073 O O . ALA A 1 407 ? 25.355 -5.575 7.699 1.00 92.12 407 ALA A O 1
ATOM 3074 N N . SER A 1 408 ? 24.882 -4.420 5.827 1.00 93.62 408 SER A N 1
ATOM 3075 C CA . SER A 1 408 ? 24.295 -3.283 6.535 1.00 93.62 408 SER A CA 1
ATOM 3076 C C . SER A 1 408 ? 22.983 -3.681 7.209 1.00 93.62 408 SER A C 1
ATOM 3078 O O . SER A 1 408 ? 22.314 -4.622 6.779 1.00 93.62 408 SER A O 1
ATOM 3080 N N . ASP A 1 409 ? 22.581 -2.924 8.227 1.00 94.50 409 ASP A N 1
ATOM 3081 C CA . ASP A 1 409 ? 21.334 -3.150 8.966 1.00 94.50 409 ASP A CA 1
ATOM 3082 C C . ASP A 1 409 ? 20.120 -3.210 8.028 1.00 94.50 409 ASP A C 1
ATOM 3084 O O . ASP A 1 409 ? 19.306 -4.124 8.118 1.00 94.50 409 ASP A O 1
ATOM 3088 N N . ALA A 1 410 ? 20.057 -2.310 7.040 1.00 95.12 410 ALA A N 1
ATOM 3089 C CA . ALA A 1 410 ? 19.003 -2.311 6.028 1.00 95.12 410 ALA A CA 1
ATOM 3090 C C . ALA A 1 410 ? 18.969 -3.613 5.206 1.00 95.12 410 ALA A C 1
ATOM 3092 O O . ALA A 1 410 ? 17.892 -4.146 4.938 1.00 95.12 410 ALA A O 1
ATOM 3093 N N . VAL A 1 411 ? 20.136 -4.149 4.822 1.00 96.81 411 VAL A N 1
ATOM 3094 C CA . VAL A 1 411 ? 20.209 -5.408 4.069 1.00 96.81 411 VAL A CA 1
ATOM 3095 C C . VAL A 1 411 ? 19.837 -6.595 4.951 1.00 96.81 411 VAL A C 1
ATOM 3097 O O . VAL A 1 411 ? 19.051 -7.435 4.513 1.00 96.81 411 VAL A O 1
ATOM 3100 N N . ARG A 1 412 ? 20.343 -6.660 6.190 1.00 96.56 412 ARG A N 1
ATOM 3101 C CA . ARG A 1 412 ? 20.002 -7.742 7.125 1.00 96.56 412 ARG A CA 1
ATOM 3102 C C . ARG A 1 412 ? 18.512 -7.746 7.447 1.00 96.56 412 ARG A C 1
ATOM 3104 O O . ARG A 1 412 ? 17.884 -8.791 7.320 1.00 96.56 412 ARG A O 1
ATOM 3111 N N . GLY A 1 413 ? 17.925 -6.594 7.774 1.00 97.50 413 GLY A N 1
ATOM 3112 C CA . GLY A 1 413 ? 16.492 -6.474 8.055 1.00 97.50 413 GLY A CA 1
ATOM 3113 C C . GLY A 1 413 ? 15.626 -6.893 6.863 1.00 97.50 413 GLY A C 1
ATOM 3114 O O . GLY A 1 413 ? 14.716 -7.711 7.007 1.00 97.50 413 GLY A O 1
ATOM 3115 N N . ALA A 1 414 ? 15.953 -6.426 5.653 1.00 98.19 414 ALA A N 1
ATOM 3116 C CA . ALA A 1 414 ? 15.248 -6.845 4.440 1.00 98.19 414 ALA A CA 1
ATOM 3117 C C . ALA A 1 414 ? 15.382 -8.355 4.177 1.00 98.19 414 ALA A C 1
ATOM 3119 O O . ALA A 1 414 ? 14.409 -8.999 3.783 1.00 98.19 414 ALA A O 1
ATOM 3120 N N . ALA A 1 415 ? 16.560 -8.929 4.432 1.00 98.44 415 ALA A N 1
ATOM 3121 C CA . ALA A 1 415 ? 16.798 -10.356 4.287 1.00 98.44 415 ALA A CA 1
ATOM 3122 C C . ALA A 1 415 ? 16.038 -11.193 5.328 1.00 98.44 415 ALA A C 1
ATOM 3124 O O . ALA A 1 415 ? 15.431 -12.193 4.960 1.00 98.44 415 ALA A O 1
ATOM 3125 N N . VAL A 1 416 ? 15.992 -10.767 6.596 1.00 98.69 416 VAL A N 1
ATOM 3126 C CA . VAL A 1 416 ? 15.189 -11.410 7.652 1.00 98.69 416 VAL A CA 1
ATOM 3127 C C . VAL A 1 416 ? 13.712 -11.412 7.268 1.00 98.69 416 VAL A C 1
ATOM 3129 O O . VAL A 1 416 ? 13.076 -12.466 7.268 1.00 98.69 416 VAL A O 1
ATOM 3132 N N . ARG A 1 417 ? 13.171 -10.251 6.878 1.00 98.56 417 ARG A N 1
ATOM 3133 C CA . ARG A 1 417 ? 11.767 -10.128 6.468 1.00 98.56 417 ARG A CA 1
ATOM 3134 C C . ARG A 1 417 ? 11.466 -11.009 5.256 1.00 98.56 417 ARG A C 1
ATOM 3136 O O . ARG A 1 417 ? 10.515 -11.783 5.300 1.00 98.56 417 ARG A O 1
ATOM 3143 N N . GLY A 1 418 ? 12.302 -10.952 4.215 1.00 98.44 418 GLY A N 1
ATOM 3144 C CA . GLY A 1 418 ? 12.169 -11.792 3.021 1.00 98.44 418 GLY A CA 1
ATOM 3145 C C . GLY A 1 418 ? 12.206 -13.288 3.345 1.00 98.44 418 GLY A C 1
ATOM 3146 O O . GLY A 1 418 ? 11.336 -14.037 2.906 1.00 98.44 418 GLY A O 1
ATOM 3147 N N . ALA A 1 419 ? 13.149 -13.713 4.189 1.00 98.69 419 ALA A N 1
ATOM 3148 C CA . ALA A 1 419 ? 13.294 -15.091 4.654 1.00 98.69 419 ALA A CA 1
ATOM 3149 C C . ALA A 1 419 ? 12.073 -15.608 5.432 1.00 98.69 419 ALA A C 1
ATOM 3151 O O . ALA A 1 419 ? 11.739 -16.787 5.312 1.00 98.69 419 ALA A O 1
ATOM 3152 N N . ILE A 1 420 ? 11.438 -14.764 6.252 1.00 98.69 420 ILE A N 1
ATOM 3153 C CA . ILE A 1 420 ? 10.246 -15.126 7.031 1.00 98.69 420 ILE A CA 1
ATOM 3154 C C . ILE A 1 420 ? 9.017 -15.173 6.121 1.00 98.69 420 ILE A C 1
ATOM 3156 O O . ILE A 1 420 ? 8.330 -16.192 6.071 1.00 98.69 420 ILE A O 1
ATOM 3160 N N . VAL A 1 421 ? 8.754 -14.091 5.382 1.00 98.44 421 VAL A N 1
ATOM 3161 C CA . VAL A 1 421 ? 7.544 -13.944 4.559 1.00 98.44 421 VAL A CA 1
ATOM 3162 C C . VAL A 1 421 ? 7.488 -15.012 3.471 1.00 98.44 421 VAL A C 1
ATOM 3164 O O . VAL A 1 421 ? 6.447 -15.638 3.284 1.00 98.44 421 VAL A O 1
ATOM 3167 N N . LEU A 1 422 ? 8.612 -15.290 2.804 1.00 98.06 422 LEU A N 1
ATOM 3168 C CA . LEU A 1 422 ? 8.664 -16.276 1.725 1.00 98.06 422 LEU A CA 1
ATOM 3169 C C . LEU A 1 422 ? 8.429 -17.719 2.209 1.00 98.06 422 LEU A C 1
ATOM 3171 O O . LEU A 1 422 ? 7.945 -18.548 1.442 1.00 98.06 422 LEU A O 1
ATOM 3175 N N . ARG A 1 423 ? 8.721 -18.017 3.483 1.00 97.88 423 ARG A N 1
ATOM 3176 C CA . ARG A 1 423 ? 8.404 -19.307 4.123 1.00 97.88 423 ARG A CA 1
ATOM 3177 C C . ARG A 1 423 ? 6.952 -19.417 4.593 1.00 97.88 423 ARG A C 1
ATOM 3179 O O . ARG A 1 423 ? 6.501 -20.510 4.933 1.00 97.88 423 ARG A O 1
ATOM 3186 N N . GLY A 1 424 ? 6.220 -18.307 4.678 1.00 97.31 424 GLY A N 1
ATOM 3187 C CA . GLY A 1 424 ? 4.887 -18.284 5.272 1.00 97.31 424 GLY A CA 1
ATOM 3188 C C . GLY A 1 424 ? 4.894 -18.820 6.709 1.00 97.31 424 GLY A C 1
ATOM 3189 O O . GLY A 1 424 ? 5.705 -18.407 7.537 1.00 97.31 424 GLY A O 1
ATOM 3190 N N . ALA A 1 425 ? 4.012 -19.779 7.005 1.00 96.44 425 ALA A N 1
ATOM 3191 C CA . ALA A 1 425 ? 3.889 -20.366 8.343 1.00 96.44 425 ALA A CA 1
ATOM 3192 C C . ALA A 1 425 ? 5.161 -21.094 8.824 1.00 96.44 425 ALA A C 1
ATOM 3194 O O . ALA A 1 425 ? 5.447 -21.107 10.022 1.00 96.44 425 ALA A O 1
ATOM 3195 N N . GLU A 1 426 ? 5.970 -21.647 7.913 1.00 97.25 426 GLU A N 1
ATOM 3196 C CA . GLU A 1 426 ? 7.258 -22.266 8.266 1.00 97.25 426 GLU A CA 1
ATOM 3197 C C . GLU A 1 426 ? 8.292 -21.230 8.742 1.00 97.25 426 GLU A C 1
ATOM 3199 O O . GLU A 1 426 ? 9.277 -21.578 9.391 1.00 97.25 426 GLU A O 1
ATOM 3204 N N . GLY A 1 427 ? 8.060 -19.943 8.460 1.00 97.88 427 GLY A N 1
ATOM 3205 C CA . GLY A 1 427 ? 8.898 -18.827 8.893 1.00 97.88 427 GLY A CA 1
ATOM 3206 C C . GLY A 1 427 ? 8.632 -18.361 10.325 1.00 97.88 427 GLY A C 1
ATOM 3207 O O . GLY A 1 427 ? 9.420 -17.585 10.863 1.00 97.88 427 GLY A O 1
ATOM 3208 N N . PHE A 1 428 ? 7.562 -18.824 10.979 1.00 97.88 428 PHE A N 1
ATOM 3209 C CA . PHE A 1 428 ? 7.187 -18.338 12.310 1.00 97.88 428 PHE A CA 1
ATOM 3210 C C . PHE A 1 428 ? 8.251 -18.557 13.401 1.00 97.88 428 PHE A C 1
ATOM 3212 O O . PHE A 1 428 ? 8.456 -17.642 14.202 1.00 97.88 428 PHE A O 1
ATOM 3219 N N . PRO A 1 429 ? 8.980 -19.690 13.462 1.00 97.75 429 PRO A N 1
ATOM 3220 C CA . PRO A 1 429 ? 10.077 -19.837 14.418 1.00 97.75 429 PRO A CA 1
ATOM 3221 C C . PRO A 1 429 ? 11.168 -18.775 14.229 1.00 97.75 429 PRO A C 1
ATOM 3223 O O . PRO A 1 429 ? 11.595 -18.169 15.211 1.00 97.75 429 PRO A O 1
ATOM 3226 N N . LEU A 1 430 ? 11.548 -18.490 12.977 1.00 98.00 430 LEU A N 1
ATOM 3227 C CA . LEU A 1 430 ? 12.537 -17.459 12.644 1.00 98.00 430 LEU A CA 1
ATOM 3228 C C . LEU A 1 430 ? 12.019 -16.054 12.979 1.00 98.00 430 LEU A C 1
ATOM 3230 O O . LEU A 1 430 ? 12.780 -15.216 13.454 1.00 98.00 430 LEU A O 1
ATOM 3234 N N . MET A 1 431 ? 10.724 -15.799 12.786 1.00 98.25 431 MET A N 1
ATOM 3235 C CA . MET A 1 431 ? 10.074 -14.550 13.192 1.00 98.25 431 MET A CA 1
ATOM 3236 C C . MET A 1 431 ? 10.218 -14.305 14.697 1.00 98.25 431 MET A C 1
ATOM 3238 O O . MET A 1 431 ? 10.668 -13.238 15.108 1.00 98.25 431 MET A O 1
ATOM 3242 N N . ILE A 1 432 ? 9.900 -15.304 15.526 1.00 97.19 432 ILE A N 1
ATOM 3243 C CA . ILE A 1 432 ? 10.031 -15.195 16.987 1.00 97.19 432 ILE A CA 1
ATOM 3244 C C . ILE A 1 432 ? 11.492 -15.079 17.416 1.00 97.19 432 ILE A C 1
ATOM 3246 O O . ILE A 1 432 ? 11.801 -14.273 18.292 1.00 97.19 432 ILE A O 1
ATOM 3250 N N . GLU A 1 433 ? 12.389 -15.857 16.809 1.00 96.56 433 GLU A N 1
ATOM 3251 C CA . GLU A 1 433 ? 13.831 -15.749 17.047 1.00 96.56 433 GLU A CA 1
ATOM 3252 C C . GLU A 1 433 ? 14.331 -14.326 16.769 1.00 96.56 433 GLU A C 1
ATOM 3254 O O . GLU A 1 433 ? 15.008 -13.741 17.612 1.00 96.56 433 GLU A O 1
ATOM 3259 N N . SER A 1 434 ? 13.922 -13.743 15.640 1.00 96.94 434 SER A N 1
ATOM 3260 C CA . SER A 1 434 ? 14.324 -12.396 15.222 1.00 96.94 434 SER A CA 1
ATOM 3261 C C . SER A 1 434 ? 13.800 -11.317 16.174 1.00 96.94 434 SER A C 1
ATOM 3263 O O . SER A 1 434 ? 14.545 -10.419 16.553 1.00 96.94 434 SER A O 1
ATOM 3265 N N . ILE A 1 435 ? 12.549 -11.436 16.636 1.00 97.25 435 ILE A N 1
ATOM 3266 C CA . ILE A 1 435 ? 11.954 -10.519 17.628 1.00 97.25 435 ILE A CA 1
ATOM 3267 C C . ILE A 1 435 ? 12.643 -10.641 18.998 1.00 97.25 435 ILE A C 1
ATOM 3269 O O . ILE A 1 435 ? 12.776 -9.650 19.720 1.00 97.25 435 ILE A O 1
ATOM 3273 N N . ARG A 1 436 ? 13.055 -11.856 19.382 1.00 95.62 436 ARG A N 1
ATOM 3274 C CA . ARG A 1 436 ? 13.708 -12.132 20.670 1.00 95.62 436 ARG A CA 1
ATOM 3275 C C . ARG A 1 436 ? 15.177 -11.706 20.692 1.00 95.62 436 ARG A C 1
ATOM 3277 O O . ARG A 1 436 ? 15.660 -11.344 21.762 1.00 95.62 436 ARG A O 1
ATOM 3284 N N . GLY A 1 437 ? 15.875 -11.824 19.563 1.00 92.69 437 GLY A N 1
ATOM 3285 C CA . GLY A 1 437 ? 17.311 -11.567 19.438 1.00 92.69 437 GLY A CA 1
ATOM 3286 C C . GLY A 1 437 ? 17.699 -10.120 19.739 1.00 92.69 437 GLY A C 1
ATOM 3287 O O . GLY A 1 437 ? 16.847 -9.291 20.033 1.00 92.69 437 GLY A O 1
ATOM 3288 N N . GLU A 1 438 ? 18.993 -9.803 19.663 1.00 90.38 438 GLU A N 1
ATOM 3289 C CA . GLU A 1 438 ? 19.521 -8.473 20.012 1.00 90.38 438 GLU A CA 1
ATOM 3290 C C . GLU A 1 438 ? 19.669 -7.524 18.810 1.00 90.38 438 GLU A C 1
ATOM 3292 O O . GLU A 1 438 ? 19.667 -6.314 19.019 1.00 90.38 438 GLU A O 1
ATOM 3297 N N . ASP A 1 439 ? 19.739 -8.038 17.571 1.00 91.38 439 ASP A N 1
ATOM 3298 C CA . ASP A 1 439 ? 19.906 -7.228 16.348 1.00 91.38 439 ASP A CA 1
ATOM 3299 C C . ASP A 1 439 ? 18.655 -6.362 16.083 1.00 91.38 439 ASP A C 1
ATOM 3301 O O . ASP A 1 439 ? 17.603 -6.915 15.737 1.00 91.38 439 ASP A O 1
ATOM 3305 N N . PRO A 1 440 ? 18.736 -5.020 16.203 1.00 92.50 440 PRO A N 1
ATOM 3306 C CA . PRO A 1 440 ? 17.584 -4.139 16.018 1.00 92.50 440 PRO A CA 1
ATOM 3307 C C . PRO A 1 440 ? 16.942 -4.271 14.634 1.00 92.50 440 PRO A C 1
ATOM 3309 O O . PRO A 1 440 ? 15.718 -4.241 14.515 1.00 92.50 440 PRO A O 1
ATOM 3312 N N . ALA A 1 441 ? 17.755 -4.484 13.593 1.00 93.56 441 ALA A N 1
ATOM 3313 C CA . ALA A 1 441 ? 17.255 -4.636 12.232 1.00 93.56 441 ALA A CA 1
ATOM 3314 C C . ALA A 1 441 ? 16.442 -5.928 12.063 1.00 93.56 441 ALA A C 1
ATOM 3316 O O . ALA A 1 441 ? 15.414 -5.940 11.384 1.00 93.56 441 ALA A O 1
ATOM 3317 N N . ALA A 1 442 ? 16.879 -7.016 12.705 1.00 95.44 442 ALA A N 1
ATOM 3318 C CA . ALA A 1 442 ? 16.157 -8.284 12.702 1.00 95.44 442 ALA A CA 1
ATOM 3319 C C . ALA A 1 442 ? 14.865 -8.206 13.530 1.00 95.44 442 ALA A C 1
ATOM 3321 O O . ALA A 1 442 ? 13.843 -8.757 13.121 1.00 95.44 442 ALA A O 1
ATOM 3322 N N . GLN A 1 443 ? 14.887 -7.494 14.660 1.00 95.62 443 GLN A N 1
ATOM 3323 C CA . GLN A 1 443 ? 13.705 -7.286 15.500 1.00 95.62 443 GLN A CA 1
ATOM 3324 C C . GLN A 1 443 ? 12.600 -6.553 14.735 1.00 95.62 443 GLN A C 1
ATOM 3326 O O . GLN A 1 443 ? 11.470 -7.040 14.674 1.00 95.62 443 GLN A O 1
ATOM 3331 N N . GLU A 1 444 ? 12.929 -5.409 14.125 1.00 95.56 444 GLU A N 1
ATOM 3332 C CA . GLU A 1 444 ? 11.982 -4.627 13.324 1.00 95.56 444 GLU A CA 1
ATOM 3333 C C . GLU A 1 444 ? 11.445 -5.456 12.151 1.00 95.56 444 GLU A C 1
ATOM 3335 O O . GLU A 1 444 ? 10.234 -5.535 11.941 1.00 95.56 444 GLU A O 1
ATOM 3340 N N . ALA A 1 445 ? 12.331 -6.163 11.443 1.00 97.75 445 ALA A N 1
ATOM 3341 C CA . ALA A 1 445 ? 11.950 -7.049 10.352 1.00 97.75 445 ALA A CA 1
ATOM 3342 C C . ALA A 1 445 ? 11.006 -8.179 10.792 1.00 97.75 445 ALA A C 1
ATOM 3344 O O . ALA A 1 445 ? 10.064 -8.496 10.068 1.00 97.75 445 ALA A O 1
ATOM 3345 N N . GLY A 1 446 ? 11.226 -8.770 11.970 1.00 97.81 446 GLY A N 1
ATOM 3346 C CA . GLY A 1 446 ? 10.362 -9.806 12.532 1.00 97.81 446 GLY A CA 1
ATOM 3347 C C . GLY A 1 446 ? 8.961 -9.289 12.869 1.00 97.81 446 GLY A C 1
ATOM 3348 O O . GLY A 1 446 ? 7.975 -9.958 12.564 1.00 97.81 446 GLY A O 1
ATOM 3349 N N . LEU A 1 447 ? 8.858 -8.079 13.431 1.00 97.00 447 LEU A N 1
ATOM 3350 C CA . LEU A 1 447 ? 7.570 -7.425 13.697 1.00 97.00 447 LEU A CA 1
ATOM 3351 C C . LEU A 1 447 ? 6.835 -7.067 12.394 1.00 97.00 447 LEU A C 1
ATOM 3353 O O . LEU A 1 447 ? 5.640 -7.326 12.277 1.00 97.00 447 LEU A O 1
ATOM 3357 N N . MET A 1 448 ? 7.539 -6.538 11.387 1.00 97.75 448 MET A N 1
ATOM 3358 C CA . MET A 1 448 ? 6.944 -6.254 10.073 1.00 97.75 448 MET A CA 1
ATOM 3359 C C . MET A 1 448 ? 6.476 -7.530 9.365 1.00 97.75 448 MET A C 1
ATOM 3361 O O . MET A 1 448 ? 5.376 -7.564 8.817 1.00 97.75 448 MET A O 1
ATOM 3365 N N . ALA A 1 449 ? 7.278 -8.598 9.414 1.00 98.12 449 ALA A N 1
ATOM 3366 C CA . ALA A 1 449 ? 6.921 -9.878 8.813 1.00 98.12 449 ALA A CA 1
ATOM 3367 C C . ALA A 1 449 ? 5.669 -10.495 9.458 1.00 98.12 449 ALA A C 1
ATOM 3369 O O . ALA A 1 449 ? 4.889 -11.151 8.772 1.00 98.12 449 ALA A O 1
ATOM 3370 N N . ALA A 1 450 ? 5.439 -10.263 10.753 1.00 97.31 450 ALA A N 1
ATOM 3371 C CA . ALA A 1 450 ? 4.209 -10.690 11.412 1.00 97.31 450 ALA A CA 1
ATOM 3372 C C . ALA A 1 450 ? 2.956 -10.053 10.803 1.00 97.31 450 ALA A C 1
ATOM 3374 O O . ALA A 1 450 ? 1.972 -10.754 10.565 1.00 97.31 450 ALA A O 1
ATOM 3375 N N . LEU A 1 451 ? 3.008 -8.746 10.527 1.00 96.69 451 LEU A N 1
ATOM 3376 C CA . LEU A 1 451 ? 1.916 -8.014 9.883 1.00 96.69 451 LEU A CA 1
ATOM 3377 C C . LEU A 1 451 ? 1.685 -8.513 8.451 1.00 96.69 451 LEU A C 1
ATOM 3379 O O . LEU A 1 451 ? 0.538 -8.758 8.071 1.00 96.69 451 LEU A O 1
ATOM 3383 N N . ASP A 1 452 ? 2.759 -8.745 7.686 1.00 97.00 452 ASP A N 1
ATOM 3384 C CA . ASP A 1 452 ? 2.670 -9.333 6.339 1.00 97.00 452 ASP A CA 1
ATOM 3385 C C . ASP A 1 452 ? 2.015 -10.725 6.354 1.00 97.00 452 ASP A C 1
ATOM 3387 O O . ASP A 1 452 ? 1.316 -11.107 5.415 1.00 97.00 452 ASP A O 1
ATOM 3391 N N . LEU A 1 453 ? 2.226 -11.486 7.433 1.00 96.88 453 LEU A N 1
ATOM 3392 C CA . LEU A 1 453 ? 1.738 -12.853 7.616 1.00 96.88 453 LEU A CA 1
ATOM 3393 C C . LEU A 1 453 ? 0.453 -12.940 8.455 1.00 96.88 453 LEU A C 1
ATOM 3395 O O . LEU A 1 453 ? 0.123 -14.017 8.968 1.00 96.88 453 LEU A O 1
ATOM 3399 N N . ARG A 1 454 ? -0.316 -11.847 8.573 1.00 94.56 454 ARG A N 1
ATOM 3400 C CA . ARG A 1 454 ? -1.575 -11.839 9.339 1.00 94.56 454 ARG A CA 1
ATOM 3401 C C . ARG A 1 454 ? -2.557 -12.920 8.882 1.00 94.56 454 ARG A C 1
ATOM 3403 O O . ARG A 1 454 ? -3.038 -13.703 9.699 1.00 94.56 454 ARG A O 1
ATOM 3410 N N . GLU A 1 455 ? -2.744 -13.054 7.571 1.00 92.25 455 GLU A N 1
ATOM 3411 C CA . GLU A 1 455 ? -3.657 -14.039 6.974 1.00 92.25 455 GLU A CA 1
ATOM 3412 C C . GLU A 1 455 ? -3.117 -15.474 7.068 1.00 92.25 455 GLU A C 1
ATOM 3414 O O . GLU A 1 455 ? -3.878 -16.440 7.035 1.00 92.25 455 GLU A O 1
ATOM 3419 N N . ALA A 1 456 ? -1.802 -15.632 7.248 1.00 94.31 456 ALA A N 1
ATOM 3420 C CA . ALA A 1 456 ? -1.164 -16.932 7.436 1.00 94.31 456 ALA A CA 1
ATOM 3421 C C . ALA A 1 456 ? -1.291 -17.461 8.879 1.00 94.31 456 ALA A C 1
ATOM 3423 O O . ALA A 1 456 ? -0.831 -18.565 9.169 1.00 94.31 456 ALA A O 1
ATOM 3424 N N . GLY A 1 457 ? -1.912 -16.704 9.792 1.00 95.06 457 GLY A N 1
ATOM 3425 C CA . GLY A 1 457 ? -2.114 -17.115 11.182 1.00 95.06 457 GLY A CA 1
ATOM 3426 C C . GLY A 1 457 ? -0.929 -16.819 12.105 1.00 95.06 457 GLY A C 1
ATOM 3427 O O . GLY A 1 457 ? -0.727 -17.540 13.081 1.00 95.06 457 GLY A O 1
ATOM 3428 N N . ALA A 1 458 ? -0.158 -15.760 11.832 1.00 97.12 458 ALA A N 1
ATOM 3429 C CA . ALA A 1 458 ? 0.958 -15.350 12.689 1.00 97.12 458 ALA A CA 1
ATOM 3430 C C . ALA A 1 458 ? 0.512 -14.884 14.095 1.00 97.12 458 ALA A C 1
ATOM 3432 O O . ALA A 1 458 ? 1.242 -15.080 15.068 1.00 97.12 458 ALA A O 1
ATOM 3433 N N . ALA A 1 459 ? -0.697 -14.325 14.234 1.00 96.50 459 ALA A N 1
ATOM 3434 C CA . ALA A 1 459 ? -1.192 -13.753 15.490 1.00 96.50 459 ALA A CA 1
ATOM 3435 C C . ALA A 1 459 ? -1.261 -14.758 16.659 1.00 96.50 459 ALA A C 1
ATOM 3437 O O . ALA A 1 459 ? -0.646 -14.496 17.695 1.00 96.50 459 ALA A O 1
ATOM 3438 N N . PRO A 1 460 ? -1.924 -15.930 16.548 1.00 95.19 460 PRO A N 1
ATOM 3439 C CA . PRO A 1 460 ? -1.922 -16.910 17.637 1.00 95.19 460 PRO A CA 1
ATOM 3440 C C . PRO A 1 460 ? -0.517 -17.438 17.965 1.00 95.19 460 PRO A C 1
ATOM 3442 O O . PRO A 1 460 ? -0.238 -17.766 19.118 1.00 95.19 460 PRO A O 1
ATOM 3445 N N . PHE A 1 461 ? 0.390 -17.497 16.985 1.00 95.75 461 PHE A N 1
ATOM 3446 C CA . PHE A 1 461 ? 1.770 -17.925 17.219 1.00 95.75 461 PHE A CA 1
ATOM 3447 C C . PHE A 1 461 ? 2.551 -16.898 18.050 1.00 95.75 461 PHE A C 1
ATOM 3449 O O . PHE A 1 461 ? 3.191 -17.257 19.039 1.00 95.75 461 PHE A O 1
ATOM 3456 N N . LEU A 1 462 ? 2.433 -15.613 17.705 1.00 96.62 462 LEU A N 1
ATOM 3457 C CA . LEU A 1 462 ? 2.998 -14.506 18.477 1.00 96.62 462 LEU A CA 1
ATOM 3458 C C . LEU A 1 462 ? 2.407 -14.416 19.881 1.00 96.62 462 LEU A C 1
ATOM 3460 O O . LEU A 1 462 ? 3.153 -14.291 20.852 1.00 96.62 462 LEU A O 1
ATOM 3464 N N . ALA A 1 463 ? 1.085 -14.537 20.000 1.00 96.19 463 ALA A N 1
ATOM 3465 C CA . ALA A 1 463 ? 0.386 -14.489 21.279 1.00 96.19 463 ALA A CA 1
ATOM 3466 C C . ALA A 1 463 ? 0.882 -15.580 22.246 1.00 96.19 463 ALA A C 1
ATOM 3468 O O . ALA A 1 463 ? 1.079 -15.310 23.429 1.00 96.19 463 ALA A O 1
ATOM 3469 N N . ASN A 1 464 ? 1.163 -16.787 21.741 1.00 95.19 464 ASN A N 1
ATOM 3470 C CA . ASN A 1 464 ? 1.747 -17.873 22.535 1.00 95.19 464 ASN A CA 1
ATOM 3471 C C . ASN A 1 464 ? 3.213 -17.617 22.920 1.00 95.19 464 ASN A C 1
ATOM 3473 O O . ASN A 1 464 ? 3.671 -18.084 23.963 1.00 95.19 464 ASN A O 1
ATOM 3477 N N . ALA A 1 465 ? 3.958 -16.882 22.093 1.00 95.19 465 ALA A N 1
ATOM 3478 C CA . ALA A 1 465 ? 5.359 -16.569 22.341 1.00 95.19 465 ALA A CA 1
ATOM 3479 C C . ALA A 1 465 ? 5.566 -15.394 23.312 1.00 95.19 465 ALA A C 1
ATOM 3481 O O . ALA A 1 465 ? 6.651 -15.309 23.888 1.00 95.19 465 ALA A O 1
ATOM 3482 N N . LEU A 1 466 ? 4.562 -14.530 23.531 1.00 93.69 466 LEU A N 1
ATOM 3483 C CA . LEU A 1 466 ? 4.644 -13.301 24.342 1.00 93.69 466 LEU A CA 1
ATOM 3484 C C . LEU A 1 466 ? 5.413 -13.480 25.657 1.00 93.69 466 LEU A C 1
ATOM 3486 O O . LEU A 1 466 ? 6.406 -12.798 25.891 1.00 93.69 466 LEU A O 1
ATOM 3490 N N . ASN A 1 467 ? 5.016 -14.444 26.490 1.00 88.75 467 ASN A N 1
ATOM 3491 C CA . ASN A 1 467 ? 5.622 -14.642 27.814 1.00 88.75 467 ASN A CA 1
ATOM 3492 C C . ASN A 1 467 ? 7.097 -15.080 27.761 1.00 88.75 467 ASN A C 1
ATOM 3494 O O . ASN A 1 467 ? 7.802 -14.975 28.759 1.00 88.75 467 ASN A O 1
ATOM 3498 N N . SER A 1 468 ? 7.568 -15.577 26.614 1.00 90.44 468 SER A N 1
ATOM 3499 C CA . SER A 1 468 ? 8.972 -15.953 26.399 1.00 90.44 468 SER A CA 1
ATOM 3500 C C . SER A 1 468 ? 9.844 -14.803 25.886 1.00 90.44 468 SER A C 1
ATOM 3502 O O . SER A 1 468 ? 11.053 -14.974 25.721 1.00 90.44 468 SER A O 1
ATOM 3504 N N . LEU A 1 469 ? 9.235 -13.662 25.560 1.00 93.94 469 LEU A N 1
ATOM 3505 C CA . LEU A 1 469 ? 9.938 -12.485 25.071 1.00 93.94 469 LEU A CA 1
ATOM 3506 C C . LEU A 1 469 ? 10.377 -11.595 26.243 1.00 93.94 469 LEU A C 1
ATOM 3508 O O . LEU A 1 469 ? 9.678 -11.541 27.258 1.00 93.94 469 LEU A O 1
ATOM 3512 N N . PRO A 1 470 ? 11.490 -10.852 26.101 1.00 91.25 470 PRO A N 1
ATOM 3513 C CA . PRO A 1 470 ? 11.862 -9.801 27.047 1.00 91.25 470 PRO A CA 1
ATOM 3514 C C . PRO A 1 470 ? 10.735 -8.774 27.233 1.00 91.25 470 PRO A C 1
ATOM 3516 O O . PRO A 1 470 ? 9.991 -8.501 26.290 1.00 91.25 470 PRO A O 1
ATOM 3519 N N . ALA A 1 471 ? 10.635 -8.155 28.414 1.00 87.88 471 ALA A N 1
ATOM 3520 C CA . ALA A 1 471 ? 9.543 -7.230 28.755 1.00 87.88 471 ALA A CA 1
ATOM 3521 C C . ALA A 1 471 ? 9.369 -6.083 27.737 1.00 87.88 471 ALA A C 1
ATOM 3523 O O . ALA A 1 471 ? 8.252 -5.772 27.327 1.00 87.88 471 ALA A O 1
ATOM 3524 N N . GLU A 1 472 ? 10.474 -5.510 27.250 1.00 87.75 472 GLU A N 1
ATOM 3525 C CA . GLU A 1 472 ? 10.449 -4.473 26.208 1.00 87.75 472 GLU A CA 1
ATOM 3526 C C . GLU A 1 472 ? 9.836 -4.969 24.890 1.00 87.75 472 GLU A C 1
ATOM 3528 O O . GLU A 1 472 ? 9.187 -4.215 24.168 1.00 87.75 472 GLU A O 1
ATOM 3533 N N . ARG A 1 473 ? 10.028 -6.251 24.565 1.00 93.12 473 ARG A N 1
ATOM 3534 C CA . ARG A 1 473 ? 9.513 -6.877 23.341 1.00 93.12 473 ARG A CA 1
ATOM 3535 C C . ARG A 1 473 ? 8.056 -7.292 23.490 1.00 93.12 473 ARG A C 1
ATOM 3537 O O . ARG A 1 473 ? 7.309 -7.193 22.523 1.00 93.12 473 ARG A O 1
ATOM 3544 N N . GLN A 1 474 ? 7.628 -7.676 24.692 1.00 95.38 474 GLN A N 1
ATOM 3545 C CA . GLN A 1 474 ? 6.220 -7.958 24.985 1.00 95.38 474 GLN A CA 1
ATOM 3546 C C . GLN A 1 474 ? 5.322 -6.765 24.650 1.00 95.38 474 GLN A C 1
ATOM 3548 O O . GLN A 1 474 ? 4.262 -6.955 24.063 1.00 95.38 474 GLN A O 1
ATOM 3553 N N . MET A 1 475 ? 5.761 -5.542 24.968 1.00 94.31 475 MET A N 1
ATOM 3554 C CA . MET A 1 475 ? 5.014 -4.318 24.655 1.00 94.31 475 MET A CA 1
ATOM 3555 C C . MET A 1 475 ? 4.830 -4.118 23.146 1.00 94.31 475 MET A C 1
ATOM 3557 O O . MET A 1 475 ? 3.716 -3.862 22.697 1.00 94.31 475 MET A O 1
ATOM 3561 N N . LEU A 1 476 ? 5.911 -4.262 22.371 1.00 94.56 476 LEU A N 1
ATOM 3562 C CA . LEU A 1 476 ? 5.879 -4.105 20.913 1.00 94.56 476 LEU A CA 1
ATOM 3563 C C . LEU A 1 476 ? 5.013 -5.181 20.253 1.00 94.56 476 LEU A C 1
ATOM 3565 O O . LEU A 1 476 ? 4.173 -4.869 19.415 1.00 94.56 476 LEU A O 1
ATOM 3569 N N . VAL A 1 477 ? 5.175 -6.442 20.666 1.00 97.06 477 VAL A N 1
ATOM 3570 C CA . VAL A 1 477 ? 4.382 -7.551 20.121 1.00 97.06 477 VAL A CA 1
ATOM 3571 C C . VAL A 1 477 ? 2.911 -7.430 20.504 1.00 97.06 477 VAL A C 1
ATOM 3573 O O . VAL A 1 477 ? 2.062 -7.729 19.674 1.00 97.06 477 VAL A O 1
ATOM 3576 N N . ALA A 1 478 ? 2.584 -6.961 21.713 1.00 96.62 478 ALA A N 1
ATOM 3577 C CA . ALA A 1 478 ? 1.197 -6.693 22.084 1.00 96.62 478 ALA A CA 1
ATOM 3578 C C . ALA A 1 478 ? 0.552 -5.678 21.127 1.00 96.62 478 ALA A C 1
ATOM 3580 O O . ALA A 1 478 ? -0.516 -5.967 20.597 1.00 96.62 478 ALA A O 1
ATOM 3581 N N . GLY A 1 479 ? 1.239 -4.564 20.839 1.00 94.81 479 GLY A N 1
ATOM 3582 C CA . GLY A 1 479 ? 0.769 -3.565 19.873 1.00 94.81 479 GLY A CA 1
ATOM 3583 C C . GLY A 1 479 ? 0.556 -4.147 18.473 1.00 94.81 479 GLY A C 1
ATOM 3584 O O . GLY A 1 479 ? -0.520 -3.988 17.906 1.00 94.81 479 GLY A O 1
ATOM 3585 N N . VAL A 1 480 ? 1.524 -4.917 17.959 1.00 96.25 480 VAL A N 1
ATOM 3586 C CA . VAL A 1 480 ? 1.383 -5.614 16.666 1.00 96.25 480 VAL A CA 1
ATOM 3587 C C . VAL A 1 480 ? 0.170 -6.550 16.662 1.00 96.25 480 VAL A C 1
ATOM 3589 O O . VAL A 1 480 ? -0.582 -6.568 15.696 1.00 96.25 480 VAL A O 1
ATOM 3592 N N . LEU A 1 481 ? -0.075 -7.298 17.742 1.00 96.19 481 LEU A N 1
ATOM 3593 C CA . LEU A 1 481 ? -1.252 -8.169 17.852 1.00 96.19 481 LEU A CA 1
ATOM 3594 C C . LEU A 1 481 ? -2.578 -7.391 17.845 1.00 96.19 481 LEU A C 1
ATOM 3596 O O . LEU A 1 481 ? -3.565 -7.915 17.330 1.00 96.19 481 LEU A O 1
ATOM 3600 N N . GLY A 1 482 ? -2.603 -6.172 18.394 1.00 92.88 482 GLY A N 1
ATOM 3601 C CA . GLY A 1 482 ? -3.739 -5.251 18.279 1.00 92.88 482 GLY A CA 1
ATOM 3602 C C . GLY A 1 482 ? -3.995 -4.843 16.827 1.00 92.88 482 GLY A C 1
ATOM 3603 O O . GLY A 1 482 ? -5.092 -5.057 16.315 1.00 92.88 482 GLY A O 1
ATOM 3604 N N . GLU A 1 483 ? -2.952 -4.385 16.125 1.00 92.69 483 GLU A N 1
ATOM 3605 C CA . GLU A 1 483 ? -3.014 -3.978 14.709 1.00 92.69 483 GLU A CA 1
ATOM 3606 C C . GLU A 1 483 ? -3.405 -5.121 13.756 1.00 92.69 483 GLU A C 1
ATOM 3608 O O . GLU A 1 483 ? -4.021 -4.899 12.710 1.00 92.69 483 GLU A O 1
ATOM 3613 N N . MET A 1 484 ? -3.060 -6.364 14.104 1.00 93.12 484 MET A N 1
ATOM 3614 C CA . MET A 1 484 ? -3.447 -7.546 13.330 1.00 93.12 484 MET A CA 1
ATOM 3615 C C . MET A 1 484 ? -4.949 -7.839 13.385 1.00 93.12 484 MET A C 1
ATOM 3617 O O . MET A 1 484 ? -5.430 -8.591 12.535 1.00 93.12 484 MET A O 1
ATOM 3621 N N . GLU A 1 485 ? -5.681 -7.273 14.348 1.00 89.44 485 GLU A N 1
ATOM 3622 C CA . GLU A 1 485 ? -7.130 -7.424 14.525 1.00 89.44 485 GLU A CA 1
ATOM 3623 C C . GLU A 1 485 ? -7.623 -8.894 14.546 1.00 89.44 485 GLU A C 1
ATOM 3625 O O . GLU A 1 485 ? -8.740 -9.204 14.136 1.00 89.44 485 GLU A O 1
ATOM 3630 N N . ASP A 1 486 ? -6.788 -9.829 15.017 1.00 91.81 486 ASP A N 1
ATOM 3631 C CA . ASP A 1 486 ? -7.105 -11.262 15.062 1.00 91.81 486 ASP A CA 1
ATOM 3632 C C . ASP A 1 486 ? -7.510 -11.699 16.478 1.00 91.81 486 ASP A C 1
ATOM 3634 O O . ASP A 1 486 ? -6.680 -11.820 17.385 1.00 91.81 486 ASP A O 1
ATOM 3638 N N . GLU A 1 487 ? -8.796 -12.007 16.662 1.00 92.56 487 GLU A N 1
ATOM 3639 C CA . GLU A 1 487 ? -9.365 -12.440 17.945 1.00 92.56 487 GLU A CA 1
ATOM 3640 C C . GLU A 1 487 ? -8.685 -13.689 18.534 1.00 92.56 487 GLU A C 1
ATOM 3642 O O . GLU A 1 487 ? -8.729 -13.911 19.748 1.00 92.56 487 GLU A O 1
ATOM 3647 N N . ARG A 1 488 ? -7.999 -14.503 17.719 1.00 93.38 488 ARG A N 1
ATOM 3648 C CA . ARG A 1 488 ? -7.244 -15.671 18.205 1.00 93.38 488 ARG A CA 1
ATOM 3649 C C . ARG A 1 488 ? -6.063 -15.277 19.100 1.00 93.38 488 ARG A C 1
ATOM 3651 O O . ARG A 1 488 ? -5.561 -16.130 19.829 1.00 93.38 488 ARG A O 1
ATOM 3658 N N . ALA A 1 489 ? -5.640 -14.010 19.091 1.00 95.50 489 ALA A N 1
ATOM 3659 C CA . ALA A 1 489 ? -4.616 -13.475 19.988 1.00 95.50 489 ALA A CA 1
ATOM 3660 C C . ALA A 1 489 ? -5.133 -13.141 21.401 1.00 95.50 489 ALA A C 1
ATOM 3662 O O . ALA A 1 489 ? -4.327 -13.002 22.328 1.00 95.50 489 ALA A O 1
ATOM 3663 N N . ILE A 1 490 ? -6.458 -13.045 21.595 1.00 94.81 490 ILE A N 1
ATOM 3664 C CA . ILE A 1 490 ? -7.084 -12.631 22.863 1.00 94.81 490 ILE A CA 1
ATOM 3665 C C . ILE A 1 490 ? -6.560 -13.420 24.075 1.00 94.81 490 ILE A C 1
ATOM 3667 O O . ILE A 1 490 ? -6.214 -12.780 25.070 1.00 94.81 490 ILE A O 1
ATOM 3671 N N . PRO A 1 491 ? -6.448 -14.766 24.051 1.00 94.94 491 PRO A N 1
ATOM 3672 C CA . PRO A 1 491 ? -5.983 -15.513 25.219 1.00 94.94 491 PRO A CA 1
ATOM 3673 C C . PRO A 1 491 ? -4.567 -15.123 25.668 1.00 94.94 491 PRO A C 1
ATOM 3675 O O . PRO A 1 491 ? -4.327 -14.973 26.866 1.00 94.94 491 PRO A O 1
ATOM 3678 N N . GLY A 1 492 ? -3.645 -14.916 24.719 1.00 95.62 492 GLY A N 1
ATOM 3679 C CA . GLY A 1 492 ? -2.267 -14.515 25.020 1.00 95.62 492 GLY A CA 1
ATOM 3680 C C . GLY A 1 492 ? -2.182 -13.080 25.538 1.00 95.62 492 GLY A C 1
ATOM 3681 O O . GLY A 1 492 ? -1.517 -12.826 26.542 1.00 95.62 492 GLY A O 1
ATOM 3682 N N . LEU A 1 493 ? -2.929 -12.156 24.927 1.00 96.56 493 LEU A N 1
ATOM 3683 C CA . LEU A 1 493 ? -3.020 -10.770 25.396 1.00 96.56 493 LEU A CA 1
ATOM 3684 C C . LEU A 1 493 ? -3.650 -10.675 26.795 1.00 96.56 493 LEU A C 1
ATOM 3686 O O . LEU A 1 493 ? -3.167 -9.923 27.638 1.00 96.56 493 LEU A O 1
ATOM 3690 N N . LEU A 1 494 ? -4.679 -11.472 27.095 1.00 95.94 494 LEU A N 1
ATOM 3691 C CA . LEU A 1 494 ? -5.270 -11.532 28.436 1.00 95.94 494 LEU A CA 1
ATOM 3692 C C . LEU A 1 494 ? -4.293 -12.081 29.479 1.00 95.94 494 LEU A C 1
ATOM 3694 O O . LEU A 1 494 ? -4.238 -11.557 30.592 1.00 95.94 494 LEU A O 1
ATOM 3698 N N . ALA A 1 495 ? -3.515 -13.110 29.136 1.00 95.69 495 ALA A N 1
ATOM 3699 C CA . ALA A 1 495 ? -2.477 -13.625 30.024 1.00 95.69 495 ALA A CA 1
ATOM 3700 C C . ALA A 1 495 ? -1.430 -12.541 30.338 1.00 95.69 495 ALA A C 1
ATOM 3702 O O . ALA A 1 495 ? -1.086 -12.342 31.505 1.00 95.69 495 ALA A O 1
ATOM 3703 N N . LEU A 1 496 ? -1.003 -11.784 29.321 1.00 96.56 496 LEU A N 1
ATOM 3704 C CA . LEU A 1 496 ? -0.054 -10.684 29.483 1.00 96.56 496 LEU A CA 1
ATOM 3705 C C . LEU A 1 496 ? -0.633 -9.525 30.313 1.00 96.56 496 LEU A C 1
ATOM 3707 O O . LEU A 1 496 ? 0.041 -9.012 31.202 1.00 96.56 496 LEU A O 1
ATOM 3711 N N . ALA A 1 497 ? -1.896 -9.150 30.096 1.00 96.56 497 ALA A N 1
ATOM 3712 C CA . ALA A 1 497 ? -2.580 -8.114 30.876 1.00 96.56 497 ALA A CA 1
ATOM 3713 C C . ALA A 1 497 ? -2.663 -8.456 32.378 1.00 96.56 497 ALA A C 1
ATOM 3715 O O . ALA A 1 497 ? -2.560 -7.574 33.238 1.00 96.56 497 ALA A O 1
ATOM 3716 N N . LYS A 1 498 ? -2.831 -9.743 32.706 1.00 95.38 498 LYS A N 1
ATOM 3717 C CA . LYS A 1 498 ? -2.952 -10.224 34.089 1.00 95.38 498 LYS A CA 1
ATOM 3718 C C . LYS A 1 498 ? -1.609 -10.369 34.803 1.00 95.38 498 LYS A C 1
ATOM 3720 O O . LYS A 1 498 ? -1.540 -10.053 35.984 1.00 95.38 498 LYS A O 1
ATOM 3725 N N . ALA A 1 499 ? -0.577 -10.857 34.115 1.00 93.88 499 ALA A N 1
ATOM 3726 C CA . ALA A 1 499 ? 0.653 -11.327 34.762 1.00 93.88 499 ALA A CA 1
ATOM 3727 C C . ALA A 1 499 ? 1.960 -10.728 34.209 1.00 93.88 499 ALA A C 1
ATOM 3729 O O . ALA A 1 499 ? 3.031 -11.097 34.684 1.00 93.88 499 ALA A O 1
ATOM 3730 N N . GLY A 1 500 ? 1.899 -9.849 33.205 1.00 92.88 500 GLY A N 1
ATOM 3731 C CA . GLY A 1 500 ? 3.081 -9.204 32.630 1.00 92.88 500 GLY A CA 1
ATOM 3732 C C . GLY A 1 500 ? 3.707 -8.135 33.529 1.00 92.88 500 GLY A C 1
ATOM 3733 O O . GLY A 1 500 ? 3.155 -7.748 34.557 1.00 92.88 500 GLY A O 1
ATOM 3734 N N . GLU A 1 501 ? 4.841 -7.593 33.090 1.00 92.06 501 GLU A N 1
ATOM 3735 C CA . GLU A 1 501 ? 5.438 -6.390 33.685 1.00 92.06 501 GLU A CA 1
ATOM 3736 C C . GLU A 1 501 ? 4.564 -5.148 33.425 1.00 92.06 501 GLU A C 1
ATOM 3738 O O . GLU A 1 501 ? 3.872 -5.109 32.402 1.00 92.06 501 GLU A O 1
ATOM 3743 N N . PRO A 1 502 ? 4.601 -4.100 34.275 1.00 91.94 502 PRO A N 1
ATOM 3744 C CA . PRO A 1 502 ? 3.656 -2.979 34.220 1.00 91.94 502 PRO A CA 1
ATOM 3745 C C . PRO A 1 502 ? 3.431 -2.389 32.818 1.00 91.94 502 PRO A C 1
ATOM 3747 O O . PRO A 1 502 ? 2.290 -2.241 32.387 1.00 91.94 502 PRO A O 1
ATOM 3750 N N . GLY A 1 503 ? 4.501 -2.128 32.057 1.00 92.38 503 GLY A N 1
ATOM 3751 C CA . GLY A 1 503 ? 4.392 -1.608 30.688 1.00 92.38 503 GLY A CA 1
ATOM 3752 C C . GLY A 1 503 ? 3.725 -2.582 29.709 1.00 92.38 503 GLY A C 1
ATOM 3753 O O . GLY A 1 503 ? 2.898 -2.174 28.892 1.00 92.38 503 GLY A O 1
ATOM 3754 N N . ALA A 1 504 ? 4.028 -3.876 29.822 1.00 94.75 504 ALA A N 1
ATOM 3755 C CA . ALA A 1 504 ? 3.450 -4.922 28.984 1.00 94.75 504 ALA A CA 1
ATOM 3756 C C . ALA A 1 504 ? 1.970 -5.169 29.311 1.00 94.75 504 ALA A C 1
ATOM 3758 O O . ALA A 1 504 ? 1.170 -5.369 28.396 1.00 94.75 504 ALA A O 1
ATOM 3759 N N . ARG A 1 505 ? 1.582 -5.068 30.592 1.00 96.50 505 ARG A N 1
ATOM 3760 C CA . ARG A 1 505 ? 0.175 -5.153 31.014 1.00 96.50 505 ARG A CA 1
ATOM 3761 C C . ARG A 1 505 ? -0.669 -4.066 30.354 1.00 96.50 505 ARG A C 1
ATOM 3763 O O . ARG A 1 505 ? -1.715 -4.365 29.784 1.00 96.50 505 ARG A O 1
ATOM 3770 N N . LEU A 1 506 ? -0.198 -2.817 30.395 1.00 96.25 506 LEU A N 1
ATOM 3771 C CA . LEU A 1 506 ? -0.896 -1.675 29.796 1.00 96.25 506 LEU A CA 1
ATOM 3772 C C . LEU A 1 506 ? -1.003 -1.814 28.271 1.00 96.25 506 LEU A C 1
ATOM 3774 O O . LEU A 1 506 ? -2.084 -1.626 27.714 1.00 96.25 506 LEU A O 1
ATOM 3778 N N . ALA A 1 507 ? 0.088 -2.206 27.603 1.00 95.69 507 ALA A N 1
ATOM 3779 C CA . ALA A 1 507 ? 0.089 -2.448 26.160 1.00 95.69 507 ALA A CA 1
ATOM 3780 C C . ALA A 1 507 ? -0.917 -3.544 25.764 1.00 95.69 507 ALA A C 1
ATOM 3782 O O . ALA A 1 507 ? -1.682 -3.374 24.814 1.00 95.69 507 ALA A O 1
ATOM 3783 N N . ALA A 1 508 ? -0.977 -4.636 26.531 1.00 96.62 508 ALA A N 1
ATOM 3784 C CA . ALA A 1 508 ? -1.930 -5.714 26.299 1.00 96.62 508 ALA A CA 1
ATOM 3785 C C . ALA A 1 508 ? -3.387 -5.252 26.457 1.00 96.62 508 ALA A C 1
ATOM 3787 O O . ALA A 1 508 ? -4.214 -5.555 25.602 1.00 96.62 508 ALA A O 1
ATOM 3788 N N . ILE A 1 509 ? -3.706 -4.481 27.504 1.00 97.19 509 ILE A N 1
ATOM 3789 C CA . ILE A 1 509 ? -5.061 -3.946 27.729 1.00 97.19 509 ILE A CA 1
ATOM 3790 C C . ILE A 1 509 ? -5.496 -3.030 26.582 1.00 97.19 509 ILE A C 1
ATOM 3792 O O . ILE A 1 509 ? -6.630 -3.133 26.113 1.00 97.19 509 ILE A O 1
ATOM 3796 N N . ARG A 1 510 ? -4.594 -2.170 26.101 1.00 94.81 510 ARG A N 1
ATOM 3797 C CA . ARG A 1 510 ? -4.869 -1.291 24.960 1.00 94.81 510 ARG A CA 1
ATOM 3798 C C . ARG A 1 510 ? -5.149 -2.081 23.685 1.00 94.81 510 ARG A C 1
ATOM 3800 O O . ARG A 1 510 ? -6.149 -1.830 23.023 1.00 94.81 510 ARG A O 1
ATOM 3807 N N . SER A 1 511 ? -4.328 -3.091 23.415 1.00 95.00 511 SER A N 1
ATOM 3808 C CA . SER A 1 511 ? -4.465 -3.958 22.237 1.00 95.00 511 SER A CA 1
ATOM 3809 C C . SER A 1 511 ? -5.760 -4.781 22.284 1.00 95.00 511 SER A C 1
ATOM 3811 O O . SER A 1 511 ? -6.443 -4.947 21.280 1.00 95.00 511 SER A O 1
ATOM 3813 N N . LEU A 1 512 ? -6.172 -5.242 23.472 1.00 94.62 512 LEU A N 1
ATOM 3814 C CA . LEU A 1 512 ? -7.475 -5.890 23.665 1.00 94.62 512 LEU A CA 1
ATOM 3815 C C . LEU A 1 512 ? -8.638 -4.941 23.333 1.00 94.62 512 LEU A C 1
ATOM 3817 O O . LEU A 1 512 ? -9.625 -5.371 22.743 1.00 94.62 512 LEU A O 1
ATOM 3821 N N . ALA A 1 513 ? -8.536 -3.654 23.677 1.00 89.56 513 ALA A N 1
ATOM 3822 C CA . ALA A 1 513 ? -9.577 -2.677 23.355 1.00 89.56 513 ALA A CA 1
ATOM 3823 C C . ALA A 1 513 ? -9.769 -2.498 21.838 1.00 89.56 513 ALA A C 1
ATOM 3825 O O . ALA A 1 513 ? -10.902 -2.310 21.388 1.00 89.56 513 ALA A O 1
ATOM 3826 N N . GLU A 1 514 ? -8.685 -2.583 21.063 1.00 87.69 514 GLU A N 1
ATOM 3827 C CA . GLU A 1 514 ? -8.696 -2.475 19.598 1.00 87.69 514 GLU A CA 1
ATOM 3828 C C . GLU A 1 514 ? -9.412 -3.658 18.935 1.00 87.69 514 GLU A C 1
ATOM 3830 O O . GLU A 1 514 ? -10.191 -3.445 18.008 1.00 87.69 514 GLU A O 1
ATOM 3835 N N . LEU A 1 515 ? -9.269 -4.874 19.484 1.00 86.62 515 LEU A N 1
ATOM 3836 C CA . LEU A 1 515 ? -9.992 -6.068 19.017 1.00 86.62 515 LEU A CA 1
ATOM 3837 C C . LEU A 1 515 ? -11.517 -5.956 19.194 1.00 86.62 515 LEU A C 1
ATOM 3839 O O . LEU A 1 515 ? -12.276 -6.602 18.480 1.00 86.62 515 LEU A O 1
ATOM 3843 N N . GLY A 1 516 ? -11.988 -5.118 20.125 1.00 77.12 516 GLY A N 1
ATOM 3844 C CA . GLY A 1 516 ? -13.355 -4.589 20.107 1.00 77.12 516 GLY A CA 1
ATOM 3845 C C . GLY A 1 516 ? -14.497 -5.585 20.356 1.00 77.12 516 GLY A C 1
ATOM 3846 O O . GLY A 1 516 ? -15.654 -5.240 20.118 1.00 77.12 516 GLY A O 1
ATOM 3847 N N . THR A 1 517 ? -14.228 -6.797 20.846 1.00 81.19 517 THR A N 1
ATOM 3848 C CA . THR A 1 517 ? -15.262 -7.827 21.030 1.00 81.19 517 THR A CA 1
ATOM 3849 C C . THR A 1 517 ? -15.973 -7.736 22.382 1.00 81.19 517 THR A C 1
ATOM 3851 O O . THR A 1 517 ? -15.383 -7.439 23.422 1.00 81.19 517 THR A O 1
ATOM 3854 N N . GLY A 1 518 ? -17.275 -8.054 22.408 1.00 82.94 518 GLY A N 1
ATOM 3855 C CA . GLY A 1 518 ? -18.057 -8.081 23.654 1.00 82.94 518 GLY A CA 1
ATOM 3856 C C . GLY A 1 518 ? -17.608 -9.159 24.653 1.00 82.94 518 GLY A C 1
ATOM 3857 O O . GLY A 1 518 ? -17.847 -9.022 25.853 1.00 82.94 518 GLY A O 1
ATOM 3858 N N . SER A 1 519 ? -16.906 -10.201 24.190 1.00 88.69 519 SER A N 1
ATOM 3859 C CA . SER A 1 519 ? -16.330 -11.252 25.043 1.00 88.69 519 SER A CA 1
ATOM 3860 C C . SER A 1 519 ? -15.213 -10.737 25.959 1.00 88.69 519 SER A C 1
ATOM 3862 O O . SER A 1 519 ? -14.902 -11.384 26.960 1.00 88.69 519 SER A O 1
ATOM 3864 N N . LEU A 1 520 ? -14.658 -9.553 25.679 1.00 93.56 520 LEU A N 1
ATOM 3865 C CA . LEU A 1 520 ? -13.645 -8.900 26.508 1.00 93.56 520 LEU A CA 1
ATOM 3866 C C . LEU A 1 520 ? -14.224 -8.154 27.712 1.00 93.56 520 LEU A C 1
ATOM 3868 O O . LEU A 1 520 ? -13.477 -7.790 28.618 1.00 93.56 520 LEU A O 1
ATOM 3872 N N . VAL A 1 521 ? -15.543 -7.954 27.780 1.00 94.75 521 VAL A N 1
ATOM 3873 C CA . VAL A 1 521 ? -16.156 -7.210 28.889 1.00 94.75 521 VAL A CA 1
ATOM 3874 C C . VAL A 1 521 ? -15.909 -7.883 30.247 1.00 94.75 521 VAL A C 1
ATOM 3876 O O . VAL A 1 521 ? -15.412 -7.198 31.143 1.00 94.75 521 VAL A O 1
ATOM 3879 N N . PRO A 1 522 ? -16.178 -9.192 30.453 1.00 93.94 522 PRO A N 1
ATOM 3880 C CA . PRO A 1 522 ? -15.897 -9.833 31.737 1.00 93.94 522 PRO A CA 1
ATOM 3881 C C . PRO A 1 522 ? -14.431 -9.722 32.200 1.00 93.94 522 PRO A C 1
ATOM 3883 O O . PRO A 1 522 ? -14.231 -9.279 33.335 1.00 93.94 522 PRO A O 1
ATOM 3886 N N . PRO A 1 523 ? -13.406 -10.054 31.382 1.00 95.50 523 PRO A N 1
ATOM 3887 C CA . PRO A 1 523 ? -12.019 -9.946 31.829 1.00 95.50 523 PRO A CA 1
ATOM 3888 C C . PRO A 1 523 ? -11.542 -8.498 32.011 1.00 95.50 523 PRO A C 1
ATOM 3890 O O . PRO A 1 523 ? -10.753 -8.238 32.916 1.00 95.50 523 PRO A O 1
ATOM 3893 N N . LEU A 1 524 ? -12.023 -7.531 31.224 1.00 96.06 524 LEU A N 1
ATOM 3894 C CA . LEU A 1 524 ? -11.669 -6.126 31.450 1.00 96.06 524 LEU A CA 1
ATOM 3895 C C . LEU A 1 524 ? -12.318 -5.568 32.727 1.00 96.06 524 LEU A C 1
ATOM 3897 O O . LEU A 1 524 ? -11.706 -4.762 33.422 1.00 96.06 524 LEU A O 1
ATOM 3901 N N . VAL A 1 525 ? -13.522 -6.022 33.091 1.00 95.44 525 VAL A N 1
ATOM 3902 C CA . VAL A 1 525 ? -14.144 -5.665 34.380 1.00 95.44 525 VAL A CA 1
ATOM 3903 C C . VAL A 1 525 ? -13.372 -6.259 35.563 1.00 95.44 525 VAL A C 1
ATOM 3905 O O . VAL A 1 525 ? -13.277 -5.607 36.601 1.00 95.44 525 VAL A O 1
ATOM 3908 N N . GLU A 1 526 ? -12.799 -7.456 35.415 1.00 95.12 526 GLU A N 1
ATOM 3909 C CA . GLU A 1 526 ? -11.867 -8.035 36.395 1.00 95.12 526 GLU A CA 1
ATOM 3910 C C . GLU A 1 526 ? -10.614 -7.154 36.543 1.00 95.12 526 GLU A C 1
ATOM 3912 O O . GLU A 1 526 ? -10.298 -6.727 37.650 1.00 95.12 526 GLU A O 1
ATOM 3917 N N . LEU A 1 527 ? -9.965 -6.789 35.431 1.00 96.56 527 LEU A N 1
ATOM 3918 C CA . LEU A 1 527 ? -8.773 -5.925 35.419 1.00 96.56 527 LEU A CA 1
ATOM 3919 C C . LEU A 1 527 ? -9.050 -4.496 35.914 1.00 96.56 527 LEU A C 1
ATOM 3921 O O . LEU A 1 527 ? -8.176 -3.847 36.473 1.00 96.56 527 LEU A O 1
ATOM 3925 N N . MET A 1 528 ? -10.279 -3.996 35.793 1.00 95.88 528 MET A N 1
ATOM 3926 C CA . MET A 1 528 ? -10.689 -2.712 36.377 1.00 95.88 528 MET A CA 1
ATOM 3927 C C . MET A 1 528 ? -10.642 -2.715 37.923 1.00 95.88 528 MET A C 1
ATOM 3929 O O . MET A 1 528 ? -10.689 -1.653 38.556 1.00 95.88 528 MET A O 1
ATOM 3933 N N . GLN A 1 529 ? -10.571 -3.899 38.540 1.00 93.44 529 GLN A N 1
ATOM 3934 C CA . GLN A 1 529 ? -10.376 -4.094 39.980 1.00 93.44 529 GLN A CA 1
ATOM 3935 C C . GLN A 1 529 ? -8.928 -4.435 40.351 1.00 93.44 529 GLN A C 1
ATOM 3937 O O . GLN A 1 529 ? -8.679 -4.823 41.492 1.00 93.44 529 GLN A O 1
ATOM 3942 N N . ASP A 1 530 ? -7.982 -4.303 39.419 1.00 95.94 530 ASP A N 1
ATOM 3943 C CA . ASP A 1 530 ? -6.578 -4.578 39.703 1.00 95.94 530 ASP A CA 1
ATOM 3944 C C . ASP A 1 530 ? -6.046 -3.673 40.831 1.00 95.94 530 ASP A C 1
ATOM 3946 O O . ASP A 1 530 ? -6.416 -2.492 40.894 1.00 95.94 530 ASP A O 1
ATOM 3950 N N . PRO A 1 531 ? -5.189 -4.191 41.734 1.00 94.06 531 PRO A N 1
ATOM 3951 C CA . PRO A 1 531 ? -4.547 -3.368 42.756 1.00 94.06 531 PRO A CA 1
ATOM 3952 C C . PRO A 1 531 ? -3.624 -2.296 42.161 1.00 94.06 531 PRO A C 1
ATOM 3954 O O . PRO A 1 531 ? -3.405 -1.269 42.807 1.00 94.06 531 PRO A O 1
ATOM 3957 N N . ASP A 1 532 ? -3.092 -2.502 40.951 1.00 95.12 532 ASP A N 1
ATOM 3958 C CA . ASP A 1 532 ? -2.366 -1.465 40.227 1.00 95.12 532 ASP A CA 1
ATOM 3959 C C . ASP A 1 532 ? -3.352 -0.446 39.633 1.00 95.12 532 ASP A C 1
ATOM 3961 O O . ASP A 1 532 ? -4.147 -0.739 38.734 1.00 95.12 532 ASP A O 1
ATOM 3965 N N . ALA A 1 533 ? -3.280 0.789 40.132 1.00 95.12 533 ALA A N 1
ATOM 3966 C CA . ALA A 1 533 ? -4.167 1.870 39.721 1.00 95.12 533 ALA A CA 1
ATOM 3967 C C . ALA A 1 533 ? -4.049 2.224 38.227 1.00 95.12 533 ALA A C 1
ATOM 3969 O O . ALA A 1 533 ? -5.049 2.634 37.633 1.00 95.12 533 ALA A O 1
ATOM 3970 N N . PHE A 1 534 ? -2.872 2.060 37.610 1.00 96.12 534 PHE A N 1
ATOM 3971 C CA . PHE A 1 534 ? -2.687 2.313 36.180 1.00 96.12 534 PHE A CA 1
ATOM 3972 C C . PHE A 1 534 ? -3.374 1.237 35.344 1.00 96.12 534 PHE A C 1
ATOM 3974 O O . PHE A 1 534 ? -4.074 1.562 34.389 1.00 96.12 534 PHE A O 1
ATOM 3981 N N . VAL A 1 535 ? -3.244 -0.031 35.738 1.00 97.00 535 VAL A N 1
ATOM 3982 C CA . VAL A 1 535 ? -3.911 -1.157 35.065 1.00 97.00 535 VAL A CA 1
ATOM 3983 C C . VAL A 1 535 ? -5.424 -1.038 35.202 1.00 97.00 535 VAL A C 1
ATOM 3985 O O . VAL A 1 535 ? -6.142 -1.151 34.207 1.00 97.00 535 VAL A O 1
ATOM 3988 N N . ALA A 1 536 ? -5.916 -0.724 36.402 1.00 96.00 536 ALA A N 1
ATOM 3989 C CA . ALA A 1 536 ? -7.337 -0.502 36.633 1.00 96.00 536 ALA A CA 1
ATOM 3990 C C . ALA A 1 536 ? -7.902 0.647 35.775 1.00 96.00 536 ALA A C 1
ATOM 3992 O O . ALA A 1 536 ? -9.000 0.525 35.223 1.00 96.00 536 ALA A O 1
ATOM 3993 N N . ALA A 1 537 ? -7.157 1.751 35.640 1.00 96.06 537 ALA A N 1
ATOM 3994 C CA . ALA A 1 537 ? -7.550 2.898 34.822 1.00 96.06 537 ALA A CA 1
ATOM 3995 C C . ALA A 1 537 ? -7.498 2.601 33.312 1.00 96.06 537 ALA A C 1
ATOM 3997 O O . ALA A 1 537 ? -8.408 3.000 32.576 1.00 96.06 537 ALA A O 1
ATOM 3998 N N . GLU A 1 538 ? -6.482 1.872 32.841 1.00 97.38 538 GLU A N 1
ATOM 3999 C CA . GLU A 1 538 ? -6.381 1.457 31.437 1.00 97.38 538 GLU A CA 1
ATOM 4000 C C . GLU A 1 538 ? -7.514 0.481 31.087 1.00 97.38 538 GLU A C 1
ATOM 4002 O O . GLU A 1 538 ? -8.145 0.633 30.047 1.00 97.38 538 GLU A O 1
ATOM 4007 N N . ALA A 1 539 ? -7.865 -0.455 31.979 1.00 97.00 539 ALA A N 1
ATOM 4008 C CA . ALA A 1 539 ? -8.979 -1.384 31.770 1.00 97.00 539 ALA A CA 1
ATOM 4009 C C . ALA A 1 539 ? -10.341 -0.668 31.710 1.00 97.00 539 ALA A C 1
ATOM 4011 O O . ALA A 1 539 ? -11.181 -0.985 30.864 1.00 97.00 539 ALA A O 1
ATOM 4012 N N . GLN A 1 540 ? -10.554 0.345 32.558 1.00 96.31 540 GLN A N 1
ATOM 4013 C CA . GLN A 1 540 ? -11.743 1.203 32.491 1.00 96.31 540 GLN A CA 1
ATOM 4014 C C . GLN A 1 540 ? -11.803 1.995 31.173 1.00 96.31 540 GLN A C 1
ATOM 4016 O O . GLN A 1 540 ? -12.875 2.133 30.569 1.00 96.31 540 GLN A O 1
ATOM 4021 N N . SER A 1 541 ? -10.656 2.495 30.708 1.00 95.62 541 SER A N 1
ATOM 4022 C CA . SER A 1 541 ? -10.541 3.208 29.431 1.00 95.62 541 SER A CA 1
ATOM 4023 C C . SER A 1 541 ? -10.807 2.275 28.247 1.00 95.62 541 SER A C 1
ATOM 4025 O O . SER A 1 541 ? -11.593 2.623 27.367 1.00 95.62 541 SER A O 1
ATOM 4027 N N . ALA A 1 542 ? -10.260 1.057 28.275 1.00 95.31 542 ALA A N 1
ATOM 4028 C CA . ALA A 1 542 ? -10.501 0.013 27.284 1.00 95.31 542 ALA A CA 1
ATOM 4029 C C . ALA A 1 542 ? -11.993 -0.330 27.173 1.00 95.31 542 ALA A C 1
ATOM 4031 O O . ALA A 1 542 ? -12.557 -0.266 26.083 1.00 95.31 542 ALA A O 1
ATOM 4032 N N . LEU A 1 543 ? -12.671 -0.584 28.301 1.00 95.81 543 LEU A N 1
ATOM 4033 C CA . LEU A 1 543 ? -14.125 -0.802 28.340 1.00 95.81 543 LEU A CA 1
ATOM 4034 C C . LEU A 1 543 ? -14.908 0.371 27.737 1.00 95.81 543 LEU A C 1
ATOM 4036 O O . LEU A 1 543 ? -15.905 0.172 27.042 1.00 95.81 543 LEU A O 1
ATOM 4040 N N . SER A 1 544 ? -14.461 1.600 27.990 1.00 93.88 544 SER A N 1
ATOM 4041 C CA . SER A 1 544 ? -15.089 2.809 27.450 1.00 93.88 544 SER A CA 1
ATOM 4042 C C . SER A 1 544 ? -14.873 2.960 25.939 1.00 93.88 544 SER A C 1
ATOM 4044 O O . SER A 1 544 ? -15.740 3.511 25.265 1.00 93.88 544 SER A O 1
ATOM 4046 N N . ALA A 1 545 ? -13.769 2.429 25.406 1.00 92.00 545 ALA A N 1
ATOM 4047 C CA . ALA A 1 545 ? -13.394 2.498 23.994 1.00 92.00 545 ALA A CA 1
ATOM 4048 C C . ALA A 1 545 ? -13.953 1.356 23.123 1.00 92.00 545 ALA A C 1
ATOM 4050 O O . ALA A 1 545 ? -13.981 1.503 21.899 1.00 92.00 545 ALA A O 1
ATOM 4051 N N . LEU A 1 546 ? -14.424 0.245 23.717 1.00 90.00 546 LEU A N 1
ATOM 4052 C CA . LEU A 1 546 ? -15.008 -0.880 22.967 1.00 90.00 546 LEU A CA 1
ATOM 4053 C C . LEU A 1 546 ? -16.108 -0.409 21.999 1.00 90.00 546 LEU A C 1
ATOM 4055 O O . LEU A 1 546 ? -16.891 0.491 22.305 1.00 90.00 546 LEU A O 1
ATOM 4059 N N . LYS A 1 547 ? -16.232 -1.032 20.831 1.00 82.25 547 LYS A N 1
ATOM 4060 C CA . LYS A 1 547 ? -17.217 -0.613 19.823 1.00 82.25 547 LYS A CA 1
ATOM 4061 C C . LYS A 1 547 ? -18.381 -1.599 19.745 1.00 82.25 547 LYS A C 1
ATOM 4063 O O . LYS A 1 547 ? -18.227 -2.793 19.968 1.00 82.25 547 LYS A O 1
ATOM 4068 N N . GLY A 1 548 ? -19.552 -1.083 19.379 1.00 84.88 548 GLY A N 1
ATOM 4069 C CA . GLY A 1 548 ? -20.710 -1.895 19.007 1.00 84.88 548 GLY A CA 1
ATOM 4070 C C . GLY A 1 548 ? -21.654 -2.286 20.149 1.00 84.88 548 GLY A C 1
ATOM 4071 O O . GLY A 1 548 ? -21.298 -2.346 21.324 1.00 84.88 548 GLY A O 1
ATOM 4072 N N . GLN A 1 549 ? -22.892 -2.598 19.756 1.00 87.69 549 GLN A N 1
ATOM 4073 C CA . GLN A 1 549 ? -24.007 -2.895 20.665 1.00 87.69 549 GLN A CA 1
ATOM 4074 C C . GLN A 1 549 ? -23.823 -4.200 21.454 1.00 87.69 549 GLN A C 1
ATOM 4076 O O . GLN A 1 549 ? -24.396 -4.358 22.528 1.00 87.69 549 GLN A O 1
ATOM 4081 N N . VAL A 1 550 ? -23.018 -5.139 20.944 1.00 89.19 550 VAL A N 1
ATOM 4082 C CA . VAL A 1 550 ? -22.722 -6.401 21.642 1.00 89.19 550 VAL A CA 1
ATOM 4083 C C . VAL A 1 550 ? -21.913 -6.136 22.914 1.00 89.19 550 VAL A C 1
ATOM 4085 O O . VAL A 1 550 ? -22.224 -6.697 23.964 1.00 89.19 550 VAL A O 1
ATOM 4088 N N . ALA A 1 551 ? -20.920 -5.242 22.846 1.00 92.12 551 ALA A N 1
ATOM 4089 C CA . ALA A 1 551 ? -20.175 -4.806 24.023 1.00 92.12 551 ALA A CA 1
ATOM 4090 C C . ALA A 1 551 ? -21.087 -4.062 25.008 1.00 92.12 551 ALA A C 1
ATOM 4092 O O . ALA A 1 551 ? -21.020 -4.310 26.209 1.00 92.12 551 ALA A O 1
ATOM 4093 N N . ASP A 1 552 ? -21.995 -3.219 24.507 1.00 94.50 552 ASP A N 1
ATOM 4094 C CA . ASP A 1 552 ? -22.951 -2.503 25.355 1.00 94.50 552 ASP A CA 1
ATOM 4095 C C . ASP A 1 552 ? -23.881 -3.448 26.121 1.00 94.50 552 ASP A C 1
ATOM 4097 O O . ASP A 1 552 ? -24.043 -3.310 27.334 1.00 94.50 552 ASP A O 1
ATOM 4101 N N . ALA A 1 553 ? -24.448 -4.446 25.439 1.00 94.00 553 ALA A N 1
ATOM 4102 C CA . ALA A 1 553 ? -25.286 -5.459 26.069 1.00 94.00 553 ALA A CA 1
ATOM 4103 C C . ALA A 1 553 ? -24.509 -6.247 27.136 1.00 94.00 553 ALA A C 1
ATOM 4105 O O . ALA A 1 553 ? -25.004 -6.438 28.246 1.00 94.00 553 ALA A O 1
ATOM 4106 N N . ALA A 1 554 ? -23.266 -6.638 26.841 1.00 94.75 554 ALA A N 1
ATOM 4107 C CA . ALA A 1 554 ? -22.406 -7.328 27.798 1.00 94.75 554 ALA A CA 1
ATOM 4108 C C . ALA A 1 554 ? -22.060 -6.453 29.021 1.00 94.75 554 ALA A C 1
ATOM 4110 O O . ALA A 1 554 ? -22.036 -6.958 30.144 1.00 94.75 554 ALA A O 1
ATOM 4111 N N . ILE A 1 555 ? -21.847 -5.144 28.836 1.00 96.56 555 ILE A N 1
ATOM 4112 C CA . ILE A 1 555 ? -21.632 -4.189 29.937 1.00 96.56 555 ILE A CA 1
ATOM 4113 C C . ILE A 1 555 ? -22.883 -4.084 30.813 1.00 96.56 555 ILE A C 1
ATOM 4115 O O . ILE A 1 555 ? -22.762 -4.098 32.037 1.00 96.56 555 ILE A O 1
ATOM 4119 N N . VAL A 1 556 ? -24.078 -4.024 30.217 1.00 96.75 556 VAL A N 1
ATOM 4120 C CA . VAL A 1 556 ? -25.346 -3.979 30.966 1.00 96.75 556 VAL A CA 1
ATOM 4121 C C . VAL A 1 556 ? -25.563 -5.261 31.765 1.00 96.75 556 VAL A C 1
ATOM 4123 O O . VAL A 1 556 ? -25.901 -5.187 32.946 1.00 96.75 556 VAL A O 1
ATOM 4126 N N . GLU A 1 557 ? -25.338 -6.432 31.166 1.00 95.94 557 GLU A N 1
ATOM 4127 C CA . GLU A 1 557 ? -25.422 -7.705 31.891 1.00 95.94 557 GLU A CA 1
ATOM 4128 C C . GLU A 1 557 ? -24.410 -7.766 33.032 1.00 95.94 557 GLU A C 1
ATOM 4130 O O . GLU A 1 557 ? -24.742 -8.185 34.142 1.00 95.94 557 GLU A O 1
ATOM 4135 N N . ARG A 1 558 ? -23.186 -7.274 32.808 1.00 95.69 558 ARG A N 1
ATOM 4136 C CA . ARG A 1 558 ? -22.180 -7.248 33.866 1.00 95.69 558 ARG A CA 1
ATOM 4137 C C . ARG A 1 558 ? -22.540 -6.270 34.981 1.00 95.69 558 ARG A C 1
ATOM 4139 O O . ARG A 1 558 ? -22.335 -6.619 36.138 1.00 95.69 558 ARG A O 1
ATOM 4146 N N . LEU A 1 559 ? -23.126 -5.114 34.661 1.00 96.56 559 LEU A N 1
ATOM 4147 C CA . LEU A 1 559 ? -23.596 -4.124 35.636 1.00 96.56 559 LEU A CA 1
ATOM 4148 C C . LEU A 1 559 ? -24.643 -4.700 36.593 1.00 96.56 559 LEU A C 1
ATOM 4150 O O . LEU A 1 559 ? -24.611 -4.384 37.776 1.00 96.56 559 LEU A O 1
ATOM 4154 N N . LYS A 1 560 ? -25.526 -5.584 36.113 1.00 95.06 560 LYS A N 1
ATOM 4155 C CA . LYS A 1 560 ? -26.518 -6.270 36.961 1.00 95.06 560 LYS A CA 1
ATOM 4156 C C . LYS A 1 560 ? -25.889 -7.233 37.972 1.00 95.06 560 LYS A C 1
ATOM 4158 O O . LYS A 1 560 ? -26.526 -7.561 38.965 1.00 95.06 560 LYS A O 1
ATOM 4163 N N . ALA A 1 561 ? -24.684 -7.725 37.690 1.00 93.62 561 ALA A N 1
ATOM 4164 C CA . ALA A 1 561 ? -24.047 -8.811 38.432 1.00 93.62 561 ALA A CA 1
ATOM 4165 C C . ALA A 1 561 ? -22.928 -8.352 39.382 1.00 93.62 561 ALA A C 1
ATOM 4167 O O . ALA A 1 561 ? -22.367 -9.187 40.089 1.00 93.62 561 ALA A O 1
ATOM 4168 N N . VAL A 1 562 ? -22.550 -7.069 39.368 1.00 92.62 562 VAL A N 1
ATOM 4169 C CA . VAL A 1 562 ? -21.464 -6.532 40.202 1.00 92.62 562 VAL A CA 1
ATOM 4170 C C . VAL A 1 562 ? -21.990 -5.547 41.241 1.00 92.62 562 VAL A C 1
ATOM 4172 O O . VAL A 1 562 ? -22.950 -4.821 40.999 1.00 92.62 562 VAL A O 1
ATOM 4175 N N . GLU A 1 563 ? -21.312 -5.481 42.384 1.00 89.62 563 GLU A N 1
ATOM 4176 C CA . GLU A 1 563 ? -21.634 -4.581 43.497 1.00 89.62 563 GLU A CA 1
ATOM 4177 C C . GLU A 1 563 ? -20.394 -3.775 43.936 1.00 89.62 563 GLU A C 1
ATOM 4179 O O . GLU A 1 563 ? -19.302 -3.913 43.372 1.00 89.62 563 GLU A O 1
ATOM 4184 N N . GLY A 1 564 ? -20.566 -2.890 44.921 1.00 91.06 564 GLY A N 1
ATOM 4185 C CA . GLY A 1 564 ? -19.499 -2.067 45.498 1.00 91.06 564 GLY A CA 1
ATOM 4186 C C . GLY A 1 564 ? -18.732 -1.205 44.484 1.00 91.06 564 GLY A C 1
ATOM 4187 O O . GLY A 1 564 ? -19.288 -0.678 43.518 1.00 91.06 564 GLY A O 1
ATOM 4188 N N . ALA A 1 565 ? -17.420 -1.068 44.695 1.00 90.56 565 ALA A N 1
ATOM 4189 C CA . ALA A 1 565 ? -16.552 -0.222 43.871 1.00 90.56 565 ALA A CA 1
ATOM 4190 C C . ALA A 1 565 ? -16.539 -0.619 42.381 1.00 90.56 565 ALA A C 1
ATOM 4192 O O . ALA A 1 565 ? -16.415 0.247 41.512 1.00 90.56 565 ALA A O 1
ATOM 4193 N N . ALA A 1 566 ? -16.706 -1.910 42.073 1.00 90.88 566 ALA A N 1
ATOM 4194 C CA . ALA A 1 566 ? -16.753 -2.397 40.698 1.00 90.88 566 ALA A CA 1
ATOM 4195 C C . ALA A 1 566 ? -17.982 -1.887 39.945 1.00 90.88 566 ALA A C 1
ATOM 4197 O O . ALA A 1 566 ? -17.862 -1.443 38.802 1.00 90.88 566 ALA A O 1
ATOM 4198 N N . CYS A 1 567 ? -19.142 -1.896 40.602 1.00 95.00 567 CYS A N 1
ATOM 4199 C CA . CYS A 1 567 ? -20.372 -1.362 40.034 1.00 95.00 567 CYS A CA 1
ATOM 4200 C C . CYS A 1 567 ? -20.271 0.151 39.811 1.00 95.00 567 CYS A C 1
ATOM 4202 O O . CYS A 1 567 ? -20.571 0.619 38.716 1.00 95.00 567 CYS A O 1
ATOM 4204 N N . ILE A 1 568 ? -19.726 0.906 40.775 1.00 95.19 568 ILE A N 1
ATOM 4205 C CA . ILE A 1 568 ? -19.520 2.360 40.640 1.00 95.19 568 ILE A CA 1
ATOM 4206 C C . ILE A 1 568 ? -18.675 2.697 39.403 1.00 95.19 568 ILE A C 1
ATOM 4208 O O . ILE A 1 568 ? -19.091 3.518 38.586 1.00 95.19 568 ILE A O 1
ATOM 4212 N N . LYS A 1 569 ? -17.524 2.038 39.214 1.00 95.50 569 LYS A N 1
ATOM 4213 C CA . LYS A 1 569 ? -16.680 2.260 38.026 1.00 95.50 569 LYS A CA 1
ATOM 4214 C C . LYS A 1 569 ? -17.393 1.859 36.728 1.00 95.50 569 LYS A C 1
ATOM 4216 O O . LYS A 1 569 ? -17.277 2.547 35.716 1.00 95.50 569 LYS A O 1
ATOM 4221 N N . LEU A 1 570 ? -18.179 0.781 36.745 1.00 96.75 570 LEU A N 1
ATOM 4222 C CA . LEU A 1 570 ? -18.923 0.337 35.565 1.00 96.75 570 LEU A CA 1
ATOM 4223 C C . LEU A 1 570 ? -20.069 1.297 35.193 1.00 96.75 570 LEU A C 1
ATOM 4225 O O . LEU A 1 570 ? -20.334 1.496 34.009 1.00 96.75 570 LEU A O 1
ATOM 4229 N N . ILE A 1 571 ? -20.692 1.966 36.171 1.00 97.50 571 ILE A N 1
ATOM 4230 C CA . ILE A 1 571 ? -21.640 3.067 35.926 1.00 97.50 571 ILE A CA 1
ATOM 4231 C C . ILE A 1 571 ? -20.949 4.216 35.176 1.00 97.50 571 ILE A C 1
ATOM 4233 O O . ILE A 1 571 ? -21.545 4.814 34.277 1.00 97.50 571 ILE A O 1
ATOM 4237 N N . GLU A 1 572 ? -19.690 4.525 35.497 1.00 96.12 572 GLU A N 1
ATOM 4238 C CA . GLU A 1 572 ? -18.936 5.556 34.777 1.00 96.12 572 GLU A CA 1
ATOM 4239 C C . GLU A 1 572 ? -18.671 5.168 33.321 1.00 96.12 572 GLU A C 1
ATOM 4241 O O . GLU A 1 572 ? -18.838 6.016 32.443 1.00 96.12 572 GLU A O 1
ATOM 4246 N N . VAL A 1 573 ? -18.330 3.899 33.065 1.00 96.81 573 VAL A N 1
ATOM 4247 C CA . VAL A 1 573 ? -18.183 3.342 31.709 1.00 96.81 573 VAL A CA 1
ATOM 4248 C C . VAL A 1 573 ? -19.499 3.465 30.938 1.00 96.81 573 VAL A C 1
ATOM 4250 O O . VAL A 1 573 ? -19.519 4.021 29.841 1.00 96.81 573 VAL A O 1
ATOM 4253 N N . VAL A 1 574 ? -20.614 3.018 31.525 1.00 97.31 574 VAL A N 1
ATOM 4254 C CA . VAL A 1 574 ? -21.962 3.140 30.940 1.00 97.31 574 VAL A CA 1
ATOM 4255 C C . VAL A 1 574 ? -22.280 4.584 30.575 1.00 97.31 574 VAL A C 1
ATOM 4257 O O . VAL A 1 574 ? -22.779 4.857 29.484 1.00 97.31 574 VAL A O 1
ATOM 4260 N N . ALA A 1 575 ? -21.972 5.520 31.469 1.00 96.00 575 ALA A N 1
ATOM 4261 C CA . ALA A 1 575 ? -22.255 6.929 31.262 1.00 96.00 575 ALA A CA 1
ATOM 4262 C C . ALA A 1 575 ? -21.342 7.574 30.205 1.00 96.00 575 ALA A C 1
ATOM 4264 O O . ALA A 1 575 ? -21.789 8.463 29.481 1.00 96.00 575 ALA A O 1
ATOM 4265 N N . HIS A 1 576 ? -20.079 7.142 30.104 1.00 94.88 576 HIS A N 1
ATOM 4266 C CA . HIS A 1 576 ? -19.149 7.598 29.067 1.00 94.88 576 HIS A CA 1
ATOM 4267 C C . HIS A 1 576 ? -19.590 7.118 27.680 1.00 94.88 576 HIS A C 1
ATOM 4269 O O . HIS A 1 576 ? -19.638 7.902 26.735 1.00 94.88 576 HIS A O 1
ATOM 4275 N N . ARG A 1 577 ? -19.992 5.846 27.596 1.00 93.94 577 ARG A N 1
ATOM 4276 C CA . ARG A 1 577 ? -20.500 5.201 26.379 1.00 93.94 577 ARG A CA 1
ATOM 4277 C C . ARG A 1 577 ? -21.932 5.603 26.020 1.00 93.94 577 ARG A C 1
ATOM 4279 O O . ARG A 1 577 ? -22.337 5.419 24.881 1.00 93.94 577 ARG A O 1
ATOM 4286 N N . ARG A 1 578 ? -22.683 6.166 26.976 1.00 94.75 578 ARG A N 1
ATOM 4287 C CA . ARG A 1 578 ? -24.103 6.548 26.849 1.00 94.75 578 ARG A CA 1
ATOM 4288 C C . ARG A 1 578 ? -25.009 5.362 26.499 1.00 94.75 578 ARG A C 1
ATOM 4290 O O . ARG A 1 578 ? -25.805 5.427 25.568 1.00 94.75 578 ARG A O 1
ATOM 4297 N N . ILE A 1 579 ? -24.878 4.266 27.244 1.00 95.88 579 ILE A N 1
ATOM 4298 C CA . ILE A 1 579 ? -25.618 3.029 26.964 1.00 95.88 579 ILE A CA 1
ATOM 4299 C C . ILE A 1 579 ? -27.077 3.168 27.417 1.00 95.88 579 ILE A C 1
ATOM 4301 O O . ILE A 1 579 ? -27.398 2.928 28.582 1.00 95.88 579 ILE A O 1
ATOM 4305 N N . ASP A 1 580 ? -27.983 3.507 26.498 1.00 93.88 580 ASP A N 1
ATOM 4306 C CA . ASP A 1 580 ? -29.416 3.663 26.797 1.00 93.88 580 ASP A CA 1
ATOM 4307 C C . ASP A 1 580 ? -30.044 2.402 27.414 1.00 93.88 580 ASP A C 1
ATOM 4309 O O . ASP A 1 580 ? -30.851 2.497 28.340 1.00 93.88 580 ASP A O 1
ATOM 4313 N N . GLY A 1 581 ? -29.611 1.211 26.986 1.00 95.50 581 GLY A N 1
ATOM 4314 C CA . GLY A 1 581 ? -30.067 -0.067 27.550 1.00 95.50 581 GLY A CA 1
ATOM 4315 C C . GLY A 1 581 ? -29.751 -0.256 29.042 1.00 95.50 581 GLY A C 1
ATOM 4316 O O . GLY A 1 581 ? -30.353 -1.110 29.689 1.00 95.50 581 GLY A O 1
ATOM 4317 N N . ALA A 1 582 ? -28.848 0.549 29.615 1.00 97.25 582 ALA A N 1
ATOM 4318 C CA . ALA A 1 582 ? -28.519 0.515 31.038 1.00 97.25 582 ALA A CA 1
ATOM 4319 C C . ALA A 1 582 ? -29.500 1.314 31.911 1.00 97.25 582 ALA A C 1
ATOM 4321 O O . ALA A 1 582 ? -29.511 1.130 33.129 1.00 97.25 582 ALA A O 1
ATOM 4322 N N . LYS A 1 583 ? -30.328 2.192 31.322 1.00 96.31 583 LYS A N 1
ATOM 4323 C CA . LYS A 1 583 ? -31.245 3.078 32.061 1.00 96.31 583 LYS A CA 1
ATOM 4324 C C . LYS A 1 583 ? -32.138 2.338 33.067 1.00 96.31 583 LYS A C 1
ATOM 4326 O O . LYS A 1 583 ? -32.195 2.795 34.207 1.00 96.31 583 LYS A O 1
ATOM 4331 N N . PRO A 1 584 ? -32.757 1.182 32.748 1.00 96.31 584 PRO A N 1
ATOM 4332 C CA . PRO A 1 584 ? -33.559 0.446 33.728 1.00 96.31 584 PRO A CA 1
ATOM 4333 C C . PRO A 1 584 ? -32.748 -0.029 34.942 1.00 96.31 584 PRO A C 1
ATOM 4335 O O . PRO A 1 584 ? -33.222 0.049 36.073 1.00 96.31 584 PRO A O 1
ATOM 4338 N N . VAL A 1 585 ? -31.507 -0.479 34.720 1.00 97.12 585 VAL A N 1
ATOM 4339 C CA . VAL A 1 585 ? -30.612 -0.933 35.797 1.00 97.12 585 VAL A CA 1
ATOM 4340 C C . VAL A 1 585 ? -30.200 0.253 36.668 1.00 97.12 585 VAL A C 1
ATOM 4342 O O . VAL A 1 585 ? -30.317 0.193 37.891 1.00 97.12 585 VAL A O 1
ATOM 4345 N N . LEU A 1 586 ? -29.796 1.365 36.046 1.00 97.62 586 LEU A N 1
ATOM 4346 C CA . LEU A 1 586 ? -29.441 2.591 36.760 1.00 97.62 586 LEU A CA 1
ATOM 4347 C C . LEU A 1 586 ? -30.626 3.149 37.561 1.00 97.62 586 LEU A C 1
ATOM 4349 O O . LEU A 1 586 ? -30.428 3.574 38.694 1.00 97.62 586 LEU A O 1
ATOM 4353 N N . ALA A 1 587 ? -31.849 3.109 37.021 1.00 95.81 587 ALA A N 1
ATOM 4354 C CA . ALA A 1 587 ? -33.053 3.551 37.724 1.00 95.81 587 ALA A CA 1
ATOM 4355 C C . ALA A 1 587 ? -33.295 2.775 39.024 1.00 95.81 587 ALA A C 1
ATOM 4357 O O . ALA A 1 587 ? -33.553 3.391 40.057 1.00 95.81 587 ALA A O 1
ATOM 4358 N N . GLY A 1 588 ? -33.122 1.449 39.005 1.00 94.94 588 GLY A N 1
ATOM 4359 C CA . GLY A 1 588 ? -33.168 0.639 40.224 1.00 94.94 588 GLY A CA 1
ATOM 4360 C C . GLY A 1 588 ? -32.091 1.052 41.232 1.00 94.94 588 GLY A C 1
ATOM 4361 O O . GLY A 1 588 ? -32.395 1.290 42.403 1.00 94.94 588 GLY A O 1
ATOM 4362 N N . LEU A 1 589 ? -30.849 1.233 40.767 1.00 96.25 589 LEU A N 1
ATOM 4363 C CA . LEU A 1 589 ? -29.720 1.625 41.619 1.00 96.25 589 LEU A CA 1
ATOM 4364 C C . LEU A 1 589 ? -29.892 3.014 42.249 1.00 96.25 589 LEU A C 1
ATOM 4366 O O . LEU A 1 589 ? -29.488 3.193 43.393 1.00 96.25 589 LEU A O 1
ATOM 4370 N N . MET A 1 590 ? -30.539 3.971 41.571 1.00 96.56 590 MET A N 1
ATOM 4371 C CA . MET A 1 590 ? -30.841 5.303 42.126 1.00 96.56 590 MET A CA 1
ATOM 4372 C C . MET A 1 590 ? -31.752 5.257 43.365 1.00 96.56 590 MET A C 1
ATOM 4374 O O . MET A 1 590 ? -31.766 6.207 44.143 1.00 96.56 590 MET A O 1
ATOM 4378 N N . THR A 1 591 ? -32.490 4.161 43.565 1.00 93.75 591 THR A N 1
ATOM 4379 C CA . THR A 1 591 ? -33.383 3.944 44.720 1.00 93.75 591 THR A CA 1
ATOM 4380 C C . THR A 1 591 ? -32.858 2.906 45.718 1.00 93.75 591 THR A C 1
ATOM 4382 O O . THR A 1 591 ? -33.527 2.603 46.704 1.00 93.75 591 THR A O 1
ATOM 4385 N N . GLY A 1 592 ? -31.665 2.351 45.479 1.00 92.25 592 GLY A N 1
ATOM 4386 C CA . GLY A 1 592 ? -31.076 1.302 46.313 1.00 92.25 592 GLY A CA 1
ATOM 4387 C C . GLY A 1 592 ? -30.658 1.788 47.709 1.00 92.25 592 GLY A C 1
ATOM 4388 O O . GLY A 1 592 ? -30.584 2.987 47.949 1.00 92.25 592 GLY A O 1
ATOM 4389 N N . PRO A 1 593 ? -30.350 0.896 48.662 1.00 91.19 593 PRO A N 1
ATOM 4390 C CA . PRO A 1 593 ? -29.979 1.286 50.028 1.00 91.19 593 PRO A CA 1
ATOM 4391 C C . PRO A 1 593 ? -28.546 1.841 50.162 1.00 91.19 593 PRO A C 1
ATOM 4393 O O . PRO A 1 593 ? -28.288 2.638 51.067 1.00 91.19 593 PRO A O 1
ATOM 4396 N N . ASP A 1 594 ? -27.633 1.495 49.252 1.00 93.19 594 ASP A N 1
ATOM 4397 C CA . ASP A 1 594 ? -26.234 1.949 49.257 1.00 93.19 594 ASP A CA 1
ATOM 4398 C C . ASP A 1 594 ? -26.109 3.404 48.766 1.00 93.19 594 ASP A C 1
ATOM 4400 O O . ASP A 1 594 ? -26.499 3.732 47.644 1.00 93.19 594 ASP A O 1
ATOM 4404 N N . ALA A 1 595 ? -25.583 4.290 49.617 1.00 92.81 595 ALA A N 1
ATOM 4405 C CA . ALA A 1 595 ? -25.509 5.722 49.332 1.00 92.81 595 ALA A CA 1
ATOM 4406 C C . ALA A 1 595 ? -24.513 6.079 48.220 1.00 92.81 595 ALA A C 1
ATOM 4408 O O . ALA A 1 595 ? -24.811 6.950 47.400 1.00 92.81 595 ALA A O 1
ATOM 4409 N N . ASP A 1 596 ? -23.366 5.405 48.164 1.00 93.94 596 ASP A N 1
ATOM 4410 C CA . ASP A 1 596 ? -22.346 5.674 47.152 1.00 93.94 596 ASP A CA 1
ATOM 4411 C C . ASP A 1 596 ? -22.814 5.161 45.788 1.00 93.94 596 ASP A C 1
ATOM 4413 O O . ASP A 1 596 ? -22.678 5.856 44.775 1.00 93.94 596 ASP A O 1
ATOM 4417 N N . MET A 1 597 ? -23.462 3.993 45.772 1.00 94.75 597 MET A N 1
ATOM 4418 C CA . MET A 1 597 ? -24.069 3.417 44.576 1.00 94.75 597 MET A CA 1
ATOM 4419 C C . MET A 1 597 ? -25.206 4.278 44.032 1.00 94.75 597 MET A C 1
ATOM 4421 O O . MET A 1 597 ? -25.229 4.575 42.836 1.00 94.75 597 MET A O 1
ATOM 4425 N N . ARG A 1 598 ? -26.134 4.715 44.902 1.00 95.25 598 ARG A N 1
ATOM 4426 C CA . ARG A 1 598 ? -27.221 5.629 44.519 1.00 95.25 598 ARG A CA 1
ATOM 4427 C C . ARG A 1 598 ? -26.658 6.885 43.876 1.00 95.25 598 ARG A C 1
ATOM 4429 O O . ARG A 1 598 ? -27.068 7.261 42.778 1.00 95.25 598 ARG A O 1
ATOM 4436 N N . LEU A 1 599 ? -25.689 7.518 44.533 1.00 96.88 599 LEU A N 1
ATOM 4437 C CA . LEU A 1 599 ? -25.091 8.756 44.055 1.00 96.88 599 LEU A CA 1
ATOM 4438 C C . LEU A 1 599 ? -24.361 8.566 42.718 1.00 96.88 599 LEU A C 1
ATOM 4440 O O . LEU A 1 599 ? -24.475 9.418 41.830 1.00 96.88 599 LEU A O 1
ATOM 4444 N N . ALA A 1 600 ? -23.633 7.458 42.554 1.00 97.00 600 ALA A N 1
ATOM 4445 C CA . ALA A 1 600 ? -22.991 7.096 41.295 1.00 97.00 600 ALA A CA 1
ATOM 4446 C C . ALA A 1 600 ? -24.026 6.886 40.181 1.00 97.00 600 ALA A C 1
ATOM 4448 O O . ALA A 1 600 ? -23.881 7.474 39.108 1.00 97.00 600 ALA A O 1
ATOM 4449 N N . ALA A 1 601 ? -25.102 6.140 40.448 1.00 97.56 601 ALA A N 1
ATOM 4450 C CA . ALA A 1 601 ? -26.181 5.889 39.497 1.00 97.56 601 ALA A CA 1
ATOM 4451 C C . ALA A 1 601 ? -26.878 7.184 39.060 1.00 97.56 601 ALA A C 1
ATOM 4453 O O . ALA A 1 601 ? -27.047 7.401 37.862 1.00 97.56 601 ALA A O 1
ATOM 4454 N N . ILE A 1 602 ? -27.190 8.092 39.995 1.00 98.06 602 ILE A N 1
ATOM 4455 C CA . ILE A 1 602 ? -27.793 9.402 39.691 1.00 98.06 602 ILE A CA 1
ATOM 4456 C C . ILE A 1 602 ? -26.882 10.214 38.763 1.00 98.06 602 ILE A C 1
ATOM 4458 O O . ILE A 1 602 ? -27.327 10.771 37.755 1.00 98.06 602 ILE A O 1
ATOM 4462 N N . ARG A 1 603 ? -25.587 10.295 39.093 1.00 97.69 603 ARG A N 1
ATOM 4463 C CA . ARG A 1 603 ? -24.608 11.041 38.288 1.00 97.69 603 ARG A CA 1
ATOM 4464 C C . ARG A 1 603 ? -24.412 10.408 36.914 1.00 97.69 603 ARG A C 1
ATOM 4466 O O . ARG A 1 603 ? -24.341 11.139 35.928 1.00 97.69 603 ARG A O 1
ATOM 4473 N N . GLY A 1 604 ? -24.324 9.081 36.859 1.00 96.88 604 GLY A N 1
ATOM 4474 C CA . GLY A 1 604 ? -24.166 8.307 35.634 1.00 96.88 604 GLY A CA 1
ATOM 4475 C C . GLY A 1 604 ? -25.355 8.485 34.699 1.00 96.88 604 GLY A C 1
ATOM 4476 O O . GLY A 1 604 ? -25.167 8.931 33.570 1.00 96.88 604 GLY A O 1
ATOM 4477 N N . TYR A 1 605 ? -26.572 8.245 35.197 1.00 97.38 605 TYR A N 1
ATOM 4478 C CA . TYR A 1 605 ? -27.823 8.439 34.457 1.00 97.38 605 TYR A CA 1
ATOM 4479 C C . TYR A 1 605 ? -27.914 9.875 33.919 1.00 97.38 605 TYR A C 1
ATOM 4481 O O . TYR A 1 605 ? -28.154 10.100 32.734 1.00 97.38 605 TYR A O 1
ATOM 4489 N N 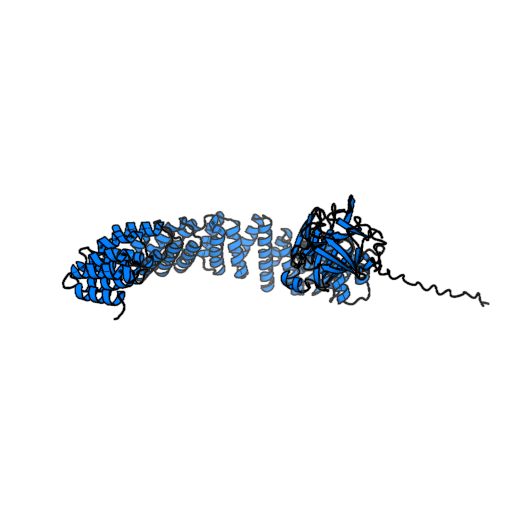. GLY A 1 606 ? -27.633 10.870 34.766 1.00 96.38 606 GLY A N 1
ATOM 4490 C CA . GLY A 1 606 ? -27.706 12.283 34.395 1.00 96.38 606 GLY A CA 1
ATOM 4491 C C . GLY A 1 606 ? -26.755 12.727 33.275 1.00 96.38 606 GLY A C 1
ATOM 4492 O O . GLY A 1 606 ? -27.018 13.755 32.655 1.00 96.38 606 GLY A O 1
ATOM 4493 N N . ARG A 1 607 ? -25.669 11.991 32.983 1.00 95.75 607 ARG A N 1
ATOM 4494 C CA . ARG A 1 607 ? -24.731 12.344 31.893 1.00 95.75 607 ARG A CA 1
ATOM 4495 C C . ARG A 1 607 ? -25.315 12.135 30.495 1.00 95.75 607 ARG A C 1
ATOM 4497 O O . ARG A 1 607 ? -24.836 12.771 29.558 1.00 95.75 607 ARG A O 1
ATOM 4504 N N . PHE A 1 608 ? -26.301 11.254 30.353 1.00 95.50 608 PHE A N 1
ATOM 4505 C CA . PHE A 1 608 ? -26.909 10.916 29.063 1.00 95.50 608 PHE A CA 1
ATOM 4506 C C . PHE A 1 608 ? -28.443 10.876 29.104 1.00 95.50 608 PHE A C 1
ATOM 4508 O O . PHE A 1 608 ? -29.077 10.455 28.139 1.00 95.50 608 PHE A O 1
ATOM 4515 N N . ALA A 1 609 ? -29.043 11.363 30.192 1.00 95.81 609 ALA A N 1
ATOM 4516 C CA . ALA A 1 609 ? -30.475 11.603 30.276 1.00 95.81 609 ALA A CA 1
ATOM 4517 C C . ALA A 1 609 ? -30.939 12.575 29.177 1.00 95.81 609 ALA A C 1
ATOM 4519 O O . ALA A 1 609 ? -30.253 13.550 28.853 1.00 95.81 609 ALA A O 1
ATOM 4520 N N . ALA A 1 610 ? -32.119 12.319 28.631 1.00 95.31 610 ALA A N 1
ATOM 4521 C CA . ALA A 1 610 ? -32.828 13.150 27.668 1.00 95.31 610 ALA A CA 1
ATOM 4522 C C . ALA A 1 610 ? -34.169 13.617 28.250 1.00 95.31 610 ALA A C 1
ATOM 4524 O O . ALA A 1 610 ? -34.542 13.245 29.363 1.00 95.31 610 ALA A O 1
ATOM 4525 N N . ALA A 1 611 ? -34.906 14.438 27.505 1.00 93.56 611 ALA A N 1
ATOM 4526 C CA . ALA A 1 611 ? -36.191 14.972 27.957 1.00 93.56 611 ALA A CA 1
ATOM 4527 C C . ALA A 1 611 ? -37.188 13.887 28.412 1.00 93.56 611 ALA A C 1
ATOM 4529 O O . ALA A 1 611 ? -37.886 14.080 29.407 1.00 93.56 611 ALA A O 1
ATOM 4530 N N . ASP A 1 612 ? -37.200 12.738 27.736 1.00 94.50 612 ASP A N 1
ATOM 4531 C CA . ASP A 1 612 ? -38.087 11.610 28.052 1.00 94.50 612 ASP A CA 1
ATOM 4532 C C . ASP A 1 612 ? -37.743 10.935 29.392 1.00 94.50 612 ASP A C 1
ATOM 4534 O O . ASP A 1 612 ? -38.579 10.267 29.996 1.00 94.50 612 ASP A O 1
ATOM 4538 N N . ASP A 1 613 ? -36.533 11.163 29.910 1.00 95.81 613 ASP A N 1
ATOM 4539 C CA . ASP A 1 613 ? -36.083 10.638 31.198 1.00 95.81 613 ASP A CA 1
ATOM 4540 C C . ASP A 1 613 ? -36.492 11.517 32.397 1.00 95.81 613 ASP A C 1
ATOM 4542 O O . ASP A 1 613 ? -36.243 11.139 33.547 1.00 95.81 613 ASP A O 1
ATOM 4546 N N . LEU A 1 614 ? -37.104 12.694 32.172 1.00 94.75 614 LEU A N 1
ATOM 4547 C CA . LEU A 1 614 ? -37.474 13.608 33.263 1.00 94.75 614 LEU A CA 1
ATOM 4548 C C . LEU A 1 614 ? -38.361 12.927 34.306 1.00 94.75 614 LEU A C 1
ATOM 4550 O O . LEU A 1 614 ? -38.129 13.116 35.497 1.00 94.75 614 LEU A O 1
ATOM 4554 N N . GLY A 1 615 ? -39.344 12.133 33.872 1.00 95.12 615 GLY A N 1
ATOM 4555 C CA . GLY A 1 615 ? -40.264 11.439 34.775 1.00 95.12 615 GLY A CA 1
ATOM 4556 C C . GLY A 1 615 ? -39.527 10.550 35.779 1.00 95.12 615 GLY A C 1
ATOM 4557 O O . GLY A 1 615 ? -39.714 10.699 36.984 1.00 95.12 615 GLY A O 1
ATOM 4558 N N . VAL A 1 616 ? -38.600 9.718 35.290 1.00 96.56 616 VAL A N 1
ATOM 4559 C CA . VAL A 1 616 ? -37.796 8.807 36.123 1.00 96.56 616 VAL A CA 1
ATOM 4560 C C . VAL A 1 616 ? -36.978 9.585 37.156 1.00 96.56 616 VAL A C 1
ATOM 4562 O O . VAL A 1 616 ? -36.983 9.253 38.340 1.00 96.56 616 VAL A O 1
ATOM 4565 N N . LEU A 1 617 ? -36.300 10.657 36.739 1.00 97.38 617 LEU A N 1
ATOM 4566 C CA . LEU A 1 617 ? -35.480 11.472 37.641 1.00 97.38 617 LEU A CA 1
ATOM 4567 C C . LEU A 1 617 ? -36.325 12.242 38.671 1.00 97.38 617 LEU A C 1
ATOM 4569 O O . LEU A 1 617 ? -35.905 12.400 39.819 1.00 97.38 617 LEU A O 1
ATOM 4573 N N . LEU A 1 618 ? -37.507 12.726 38.278 1.00 96.94 618 LEU A N 1
ATOM 4574 C CA . LEU A 1 618 ? -38.434 13.424 39.171 1.00 96.94 618 LEU A CA 1
ATOM 4575 C C . LEU A 1 618 ? -39.023 12.484 40.221 1.00 96.94 618 LEU A C 1
ATOM 4577 O O . LEU A 1 618 ? -39.143 12.879 41.383 1.00 96.94 618 LEU A O 1
ATOM 4581 N N . ASP A 1 619 ? -39.338 11.247 39.838 1.00 95.75 619 ASP A N 1
ATOM 4582 C CA . ASP A 1 619 ? -39.855 10.233 40.754 1.00 95.75 619 ASP A CA 1
ATOM 4583 C C . ASP A 1 619 ? -38.855 9.888 41.857 1.00 95.75 619 ASP A C 1
ATOM 4585 O O . ASP A 1 619 ? -39.246 9.794 43.022 1.00 95.75 619 ASP A O 1
ATOM 4589 N N . VAL A 1 620 ? -37.563 9.805 41.527 1.00 96.19 620 VAL A N 1
ATOM 4590 C CA . VAL A 1 620 ? -36.503 9.636 42.533 1.00 96.19 620 VAL A CA 1
ATOM 4591 C C . VAL A 1 620 ? -36.328 10.916 43.362 1.00 96.19 620 VAL A C 1
ATOM 4593 O O . VAL A 1 620 ? -36.239 10.865 44.588 1.00 96.19 620 VAL A O 1
ATOM 4596 N N . CYS A 1 621 ? -36.308 12.090 42.722 1.00 96.44 621 CYS A N 1
ATOM 4597 C CA . CYS A 1 621 ? -36.041 13.360 43.404 1.00 96.44 621 CYS A CA 1
ATOM 4598 C C . CYS A 1 621 ? -37.097 13.712 44.448 1.00 96.44 621 CYS A C 1
ATOM 4600 O O . CYS A 1 621 ? -36.731 14.122 45.548 1.00 96.44 621 CYS A O 1
ATOM 4602 N N . LYS A 1 622 ? -38.384 13.511 44.145 1.00 95.38 622 LYS A N 1
ATOM 4603 C CA . LYS A 1 622 ? -39.482 13.866 45.056 1.00 95.38 622 LYS A CA 1
ATOM 4604 C C . LYS A 1 622 ? -39.498 13.019 46.336 1.00 95.38 622 LYS A C 1
ATOM 4606 O O . LYS A 1 622 ? -40.012 13.482 47.348 1.00 95.38 622 LYS A O 1
ATOM 4611 N N . GLN A 1 623 ? -38.934 11.809 46.295 1.00 93.06 623 GLN A N 1
ATOM 4612 C CA . GLN A 1 623 ? -38.889 10.874 47.426 1.00 93.06 623 GLN A CA 1
ATOM 4613 C C . GLN A 1 623 ? -37.567 10.923 48.205 1.00 93.06 623 GLN A C 1
ATOM 4615 O O . GLN A 1 623 ? -37.474 10.358 49.292 1.00 93.06 623 GLN A O 1
ATOM 4620 N N . SER A 1 624 ? -36.532 11.572 47.666 1.00 93.62 624 SER A N 1
ATOM 4621 C CA . SER A 1 624 ? -35.217 11.606 48.302 1.00 93.62 624 SER A CA 1
ATOM 4622 C C . SER A 1 624 ? -35.204 12.527 49.524 1.00 93.62 624 SER A C 1
ATOM 4624 O O . SER A 1 624 ? -35.661 13.668 49.466 1.00 93.62 624 SER A O 1
ATOM 4626 N N . GLU A 1 625 ? -34.594 12.051 50.608 1.00 92.81 625 GLU A N 1
ATOM 4627 C CA . GLU A 1 625 ? -34.296 12.834 51.819 1.00 92.81 625 GLU A CA 1
ATOM 4628 C C . GLU A 1 625 ? -32.794 13.144 51.949 1.00 92.81 625 GLU A C 1
ATOM 4630 O O . GLU A 1 625 ? -32.381 13.966 52.765 1.00 92.81 625 GLU A O 1
ATOM 4635 N N . ASN A 1 626 ? -31.943 12.513 51.130 1.00 93.88 626 ASN A N 1
ATOM 4636 C CA . ASN A 1 626 ? -30.502 12.737 51.165 1.00 93.88 626 ASN A CA 1
ATOM 4637 C C . ASN A 1 626 ? -30.132 14.022 50.387 1.00 93.88 626 ASN A C 1
ATOM 4639 O O . ASN A 1 626 ? -30.369 14.091 49.176 1.00 93.88 626 ASN A O 1
ATOM 4643 N N . PRO A 1 627 ? -29.513 15.037 51.025 1.00 94.69 627 PRO A N 1
ATOM 4644 C CA . PRO A 1 627 ? -29.179 16.304 50.364 1.00 94.69 627 PRO A CA 1
ATOM 4645 C C . PRO A 1 627 ? -28.207 16.166 49.181 1.00 94.69 627 PRO A C 1
ATOM 4647 O O . PRO A 1 627 ? -28.277 16.936 48.215 1.00 94.69 627 PRO A O 1
ATOM 4650 N N . THR A 1 628 ? -27.296 15.193 49.248 1.00 96.12 628 THR A N 1
ATOM 4651 C CA . THR A 1 628 ? -26.309 14.922 48.197 1.00 96.12 628 THR A CA 1
ATOM 4652 C C . THR A 1 628 ? -26.989 14.341 46.960 1.00 96.12 628 THR A C 1
ATOM 4654 O O . THR A 1 628 ? -26.738 14.819 45.849 1.00 96.12 628 THR A O 1
ATOM 4657 N N . ASP A 1 629 ? -27.907 13.392 47.162 1.00 96.62 629 ASP A N 1
ATOM 4658 C CA . ASP A 1 629 ? -28.704 12.771 46.097 1.00 96.62 629 ASP A CA 1
ATOM 4659 C C . ASP A 1 629 ? -29.607 13.818 45.430 1.00 96.62 629 ASP A C 1
ATOM 4661 O O . ASP A 1 629 ? -29.572 13.976 44.211 1.00 96.62 629 ASP A O 1
ATOM 4665 N N . ILE A 1 630 ? -30.315 14.636 46.221 1.00 97.12 630 ILE A N 1
ATOM 4666 C CA . ILE A 1 630 ? -31.162 15.740 45.729 1.00 97.12 630 ILE A CA 1
ATOM 4667 C C . ILE A 1 630 ? -30.352 16.716 44.866 1.00 97.12 630 ILE A C 1
ATOM 4669 O O . ILE A 1 630 ? -30.795 17.138 43.797 1.00 97.12 630 ILE A O 1
ATOM 4673 N N . THR A 1 631 ? -29.138 17.066 45.295 1.00 97.62 631 THR A N 1
ATOM 4674 C CA . THR A 1 631 ? -28.264 17.968 44.532 1.00 97.62 631 THR A CA 1
ATOM 4675 C C . THR A 1 631 ? -27.818 17.354 43.207 1.00 97.62 631 THR A C 1
ATOM 4677 O O . THR A 1 631 ? -27.762 18.053 42.190 1.00 97.62 631 THR A O 1
ATOM 4680 N N . ALA A 1 632 ? -27.494 16.060 43.194 1.00 97.62 632 ALA A N 1
ATOM 4681 C CA . ALA A 1 632 ? -27.127 15.348 41.977 1.00 97.62 632 ALA A CA 1
ATOM 4682 C C . ALA A 1 632 ? -28.329 15.194 41.025 1.00 97.62 632 ALA A C 1
ATOM 4684 O O . ALA A 1 632 ? -28.188 15.471 39.833 1.00 97.62 632 ALA A O 1
ATOM 4685 N N . LEU A 1 633 ? -29.516 14.879 41.552 1.00 97.88 633 LEU A N 1
ATOM 4686 C CA . LEU A 1 633 ? -30.773 14.790 40.801 1.00 97.88 633 LEU A CA 1
ATOM 4687 C C . LEU A 1 633 ? -31.151 16.132 40.177 1.00 97.88 633 LEU A C 1
ATOM 4689 O O . LEU A 1 633 ? -31.472 16.188 38.996 1.00 97.88 633 LEU A O 1
ATOM 4693 N N . GLY A 1 634 ? -31.012 17.240 40.911 1.00 97.12 634 GLY A N 1
ATOM 4694 C CA . GLY A 1 634 ? -31.232 18.578 40.359 1.00 97.12 634 GLY A CA 1
ATOM 4695 C C . GLY A 1 634 ? -30.329 18.887 39.158 1.00 97.12 634 GLY A C 1
ATOM 4696 O O . GLY A 1 634 ? -30.781 19.474 38.173 1.00 97.12 634 GLY A O 1
ATOM 4697 N N . LYS A 1 635 ? -29.058 18.457 39.193 1.00 97.12 635 LYS A N 1
ATOM 4698 C CA . LYS A 1 635 ? -28.141 18.580 38.044 1.00 97.12 635 LYS A CA 1
ATOM 4699 C C . LYS A 1 635 ? -28.571 17.682 36.880 1.00 97.12 635 LYS A C 1
ATOM 4701 O O . LYS A 1 635 ? -28.573 18.155 35.745 1.00 97.12 635 LYS A O 1
ATOM 4706 N N . ALA A 1 636 ? -28.947 16.434 37.162 1.00 96.94 636 ALA A N 1
ATOM 4707 C CA . ALA A 1 636 ? -29.415 15.477 36.162 1.00 96.94 636 ALA A CA 1
ATOM 4708 C C . ALA A 1 636 ? -30.691 15.965 35.453 1.00 96.94 636 ALA A C 1
ATOM 4710 O O . ALA A 1 636 ? -30.743 15.951 34.231 1.00 96.94 636 ALA A O 1
ATOM 4711 N N . LEU A 1 637 ? -31.669 16.499 36.193 1.00 97.38 637 LEU A N 1
ATOM 4712 C CA . LEU A 1 637 ? -32.909 17.068 35.650 1.00 97.38 637 LEU A CA 1
ATOM 4713 C C . LEU A 1 637 ? -32.648 18.237 34.691 1.00 97.38 637 LEU A C 1
ATOM 4715 O O . LEU A 1 637 ? -33.239 18.319 33.616 1.00 97.38 637 LEU A O 1
ATOM 4719 N N . VAL A 1 638 ? -31.731 19.142 35.052 1.00 95.62 638 VAL A N 1
ATOM 4720 C CA . VAL A 1 638 ? -31.345 20.260 34.175 1.00 95.62 638 VAL A CA 1
ATOM 4721 C C . VAL A 1 638 ? -30.599 19.765 32.934 1.00 95.62 638 VAL A C 1
ATOM 4723 O O . VAL A 1 638 ? -30.779 20.333 31.857 1.00 95.62 638 VAL A O 1
ATOM 4726 N N . ALA A 1 639 ? -29.756 18.737 33.065 1.00 94.50 639 ALA A N 1
ATOM 4727 C CA . ALA A 1 639 ? -29.065 18.127 31.930 1.00 94.50 639 ALA A CA 1
ATOM 4728 C C . ALA A 1 639 ? -30.053 17.445 30.970 1.00 94.50 639 ALA A C 1
ATOM 4730 O O . ALA A 1 639 ? -30.013 17.731 29.776 1.00 94.50 639 ALA A O 1
ATOM 4731 N N . ALA A 1 640 ? -30.991 16.657 31.502 1.00 94.81 640 ALA A N 1
ATOM 4732 C CA . ALA A 1 640 ? -32.065 16.008 30.756 1.00 94.81 640 ALA A CA 1
ATOM 4733 C C . ALA A 1 640 ? -32.908 17.024 29.970 1.00 94.81 640 ALA A C 1
ATOM 4735 O O . ALA A 1 640 ? -33.109 16.870 28.770 1.00 94.81 640 ALA A O 1
ATOM 4736 N N . TYR A 1 641 ? -33.307 18.129 30.614 1.00 94.69 641 TYR A N 1
ATOM 4737 C CA . TYR A 1 641 ? -34.000 19.234 29.944 1.00 94.69 641 TYR A CA 1
ATOM 4738 C C . TYR A 1 641 ? -33.182 19.827 28.787 1.00 94.69 641 TYR A C 1
ATOM 4740 O O . TYR A 1 641 ? -33.709 20.047 27.700 1.00 94.69 641 TYR A O 1
ATOM 4748 N N . ARG A 1 642 ? -31.887 20.086 29.000 1.00 93.50 642 ARG A N 1
ATOM 4749 C CA . ARG A 1 642 ? -31.007 20.640 27.956 1.00 93.50 642 ARG A CA 1
ATOM 4750 C C . ARG A 1 642 ? -30.818 19.687 26.778 1.00 93.50 642 ARG A C 1
ATOM 4752 O O . ARG A 1 642 ? -30.521 20.146 25.680 1.00 93.50 642 ARG A O 1
ATOM 4759 N N . ASN A 1 643 ? -30.988 18.391 27.004 1.00 91.88 643 ASN A N 1
ATOM 4760 C CA . ASN A 1 643 ? -30.850 17.351 26.001 1.00 91.88 643 ASN A CA 1
ATOM 4761 C C . ASN A 1 643 ? -32.214 17.007 25.371 1.00 91.88 643 ASN A C 1
ATOM 4763 O O . ASN A 1 643 ? -32.767 15.928 25.578 1.00 91.88 643 ASN A O 1
ATOM 4767 N N . GLY A 1 644 ? -32.767 17.963 24.615 1.00 86.06 644 GLY A N 1
ATOM 4768 C CA . GLY A 1 644 ? -33.967 17.766 23.788 1.00 86.06 644 GLY A CA 1
ATOM 4769 C C . GLY A 1 644 ? -35.298 18.229 24.393 1.00 86.06 644 GLY A C 1
ATOM 4770 O O . GLY A 1 644 ? -36.340 18.031 23.775 1.00 86.06 644 GLY A O 1
ATOM 4771 N N . GLY A 1 645 ? -35.298 18.855 25.574 1.00 87.88 645 GLY A N 1
ATOM 4772 C CA . GLY A 1 645 ? -36.514 19.329 26.241 1.00 87.88 645 GLY A CA 1
ATOM 4773 C C . GLY A 1 645 ? -36.934 20.744 25.833 1.00 87.88 645 GLY A C 1
ATOM 4774 O O . GLY A 1 645 ? -36.114 21.584 25.466 1.00 87.88 645 GLY A O 1
ATOM 4775 N N . THR A 1 646 ? -38.230 21.044 25.960 1.00 91.38 646 THR A N 1
ATOM 4776 C CA . THR A 1 646 ? -38.767 22.413 25.855 1.00 91.38 646 THR A CA 1
ATOM 4777 C C . THR A 1 646 ? -39.369 22.844 27.184 1.00 91.38 646 THR A C 1
ATOM 4779 O O . THR A 1 646 ? -39.893 22.019 27.934 1.00 91.38 646 THR A O 1
ATOM 4782 N N . ALA A 1 647 ? -39.326 24.144 27.490 1.00 90.38 647 ALA A N 1
ATOM 4783 C CA . ALA A 1 647 ? -39.901 24.657 28.732 1.00 90.38 647 ALA A CA 1
ATOM 4784 C C . ALA A 1 647 ? -41.394 24.302 28.856 1.00 90.38 647 ALA A C 1
ATOM 4786 O O . ALA A 1 647 ? -41.843 23.917 29.931 1.00 90.38 647 ALA A O 1
ATOM 4787 N N . ALA A 1 648 ? -42.135 24.353 27.743 1.00 90.44 648 ALA A N 1
ATOM 4788 C CA . ALA A 1 648 ? -43.553 24.003 27.690 1.00 90.44 648 ALA A CA 1
ATOM 4789 C C . ALA A 1 648 ? -43.825 22.531 28.049 1.00 90.44 648 ALA A C 1
ATOM 4791 O O . ALA A 1 648 ? -44.808 22.251 28.728 1.00 90.44 648 ALA A O 1
ATOM 4792 N N . ALA A 1 649 ? -42.956 21.604 27.634 1.00 90.81 649 ALA A N 1
ATOM 4793 C CA . ALA A 1 649 ? -43.116 20.179 27.927 1.00 90.81 649 ALA A CA 1
ATOM 4794 C C . ALA A 1 649 ? -42.585 19.788 29.318 1.00 90.81 649 ALA A C 1
ATOM 4796 O O . ALA A 1 649 ? -43.177 18.952 30.001 1.00 90.81 649 ALA A O 1
ATOM 4797 N N . CYS A 1 650 ? -41.468 20.381 29.747 1.00 93.12 650 CYS A N 1
ATOM 4798 C CA . CYS A 1 650 ? -40.761 19.964 30.957 1.00 93.12 650 CYS A CA 1
ATOM 4799 C C . CYS A 1 650 ? -41.235 20.696 32.222 1.00 93.12 650 CYS A C 1
ATOM 4801 O O . CYS A 1 650 ? -41.317 20.078 33.281 1.00 93.12 650 CYS A O 1
ATOM 4803 N N . ALA A 1 651 ? -41.557 21.995 32.150 1.00 93.38 651 ALA A N 1
ATOM 4804 C CA . ALA A 1 651 ? -41.924 22.775 33.338 1.00 93.38 651 ALA A CA 1
ATOM 4805 C C . ALA A 1 651 ? -43.177 22.247 34.070 1.00 93.38 651 ALA A C 1
ATOM 4807 O O . ALA A 1 651 ? -43.122 22.173 35.300 1.00 93.38 651 ALA A O 1
ATOM 4808 N N . PRO A 1 652 ? -44.261 21.819 33.381 1.00 93.94 652 PRO A N 1
ATOM 4809 C CA . PRO A 1 652 ? -45.423 21.240 34.056 1.00 93.94 652 PRO A CA 1
ATOM 4810 C C . PRO A 1 652 ? -45.074 19.987 34.866 1.00 93.94 652 PRO A C 1
ATOM 4812 O O . PRO A 1 652 ? -45.511 19.857 36.003 1.00 93.94 652 PRO A O 1
ATOM 4815 N N . GLN A 1 653 ? -44.217 19.110 34.331 1.00 94.50 653 GLN A N 1
ATOM 4816 C CA . GLN A 1 653 ? -43.795 17.888 35.025 1.00 94.50 653 GLN A CA 1
ATOM 4817 C C . GLN A 1 653 ? -43.042 18.207 36.324 1.00 94.50 653 GLN A C 1
ATOM 4819 O O . GLN A 1 653 ? -43.321 17.621 37.369 1.00 94.50 653 GLN A O 1
ATOM 4824 N N . VAL A 1 654 ? -42.123 19.181 36.282 1.00 95.19 654 VAL A N 1
ATOM 4825 C CA . VAL A 1 654 ? -41.373 19.614 37.473 1.00 95.19 654 VAL A CA 1
ATOM 4826 C C . VAL A 1 654 ? -42.290 20.285 38.501 1.00 95.19 654 VAL A C 1
ATOM 4828 O O . VAL A 1 654 ? -42.121 20.054 39.697 1.00 95.19 654 VAL A O 1
ATOM 4831 N N . ALA A 1 655 ? -43.275 21.076 38.063 1.00 93.69 655 ALA A N 1
ATOM 4832 C CA . ALA A 1 655 ? -44.256 21.697 38.955 1.00 93.69 655 ALA A CA 1
ATOM 4833 C C . ALA A 1 655 ? -45.123 20.646 39.674 1.00 93.69 655 ALA A C 1
ATOM 4835 O O . ALA A 1 655 ? -45.256 20.695 40.894 1.00 93.69 655 ALA A O 1
ATOM 4836 N N . THR A 1 656 ? -45.621 19.638 38.953 1.00 94.62 656 THR A N 1
ATOM 4837 C CA . THR A 1 656 ? -46.375 18.523 39.552 1.00 94.62 656 THR A CA 1
ATOM 4838 C C . THR A 1 656 ? -45.522 17.702 40.525 1.00 94.62 656 THR A C 1
ATOM 4840 O O . THR A 1 656 ? -46.000 17.277 41.579 1.00 94.62 656 THR A O 1
ATOM 4843 N N . ALA A 1 657 ? -44.241 17.485 40.212 1.00 94.81 657 ALA A N 1
ATOM 4844 C CA . ALA A 1 657 ? -43.328 16.809 41.129 1.00 94.81 657 ALA A CA 1
ATOM 4845 C C . ALA A 1 657 ? -43.069 17.631 42.404 1.00 94.81 657 ALA A C 1
ATOM 4847 O O . ALA A 1 657 ? -42.987 17.053 43.485 1.00 94.81 657 ALA A O 1
ATOM 4848 N N . LEU A 1 658 ? -42.984 18.965 42.297 1.00 94.75 658 LEU A N 1
ATOM 4849 C CA . LEU A 1 658 ? -42.766 19.879 43.424 1.00 94.75 658 LEU A CA 1
ATOM 4850 C C . LEU A 1 658 ? -43.900 19.822 44.461 1.00 94.75 658 LEU A C 1
ATOM 4852 O O . LEU A 1 658 ? -43.628 19.865 45.663 1.00 94.75 658 LEU A O 1
ATOM 4856 N N . GLU A 1 659 ? -45.153 19.689 44.018 1.00 93.69 659 GLU A N 1
ATOM 4857 C CA . GLU A 1 659 ? -46.321 19.568 44.906 1.00 93.69 659 GLU A CA 1
ATOM 4858 C C . GLU A 1 659 ? -46.224 18.344 45.826 1.00 93.69 659 GLU A C 1
ATOM 4860 O O . GLU A 1 659 ? -46.575 18.418 47.005 1.00 93.69 659 GLU A O 1
ATOM 4865 N N . ASN A 1 660 ? -45.675 17.246 45.301 1.00 92.88 660 ASN A N 1
ATOM 4866 C CA . ASN A 1 660 ? -45.612 15.940 45.956 1.00 92.88 660 ASN A CA 1
ATOM 4867 C C . ASN A 1 660 ? -44.224 15.603 46.532 1.00 92.88 660 ASN A C 1
ATOM 4869 O O . ASN A 1 660 ? -43.978 14.460 46.914 1.00 92.88 660 ASN A O 1
ATOM 4873 N N . ALA A 1 661 ? -43.302 16.568 46.557 1.00 94.81 661 ALA A N 1
ATOM 4874 C CA . ALA A 1 661 ? -41.929 16.355 46.997 1.00 94.81 661 ALA A CA 1
ATOM 4875 C C . ALA A 1 661 ? -41.762 16.419 48.520 1.00 94.81 661 ALA A C 1
ATOM 4877 O O . ALA A 1 661 ? -42.458 17.174 49.209 1.00 94.81 661 ALA A O 1
ATOM 4878 N N . SER A 1 662 ? -40.770 15.683 49.028 1.00 93.31 662 SER A N 1
ATOM 4879 C CA . SER A 1 662 ? -40.275 15.811 50.398 1.00 93.31 662 SER A CA 1
ATOM 4880 C C . SER A 1 662 ? -39.896 17.258 50.722 1.00 93.31 662 SER A C 1
ATOM 4882 O O . SER A 1 662 ? -39.530 18.049 49.842 1.00 93.31 662 SER A O 1
ATOM 4884 N N . ALA A 1 663 ? -39.941 17.620 52.007 1.00 93.44 663 ALA A N 1
ATOM 4885 C CA . ALA A 1 663 ? -39.533 18.952 52.454 1.00 93.44 663 ALA A CA 1
ATOM 4886 C C . ALA A 1 663 ? -38.096 19.287 52.011 1.00 93.44 663 ALA A C 1
ATOM 4888 O O . ALA A 1 663 ? -37.811 20.430 51.651 1.00 93.44 663 ALA A O 1
ATOM 4889 N N . GLN A 1 664 ? -37.224 18.276 51.966 1.00 94.31 664 GLN A N 1
ATOM 4890 C CA . GLN A 1 664 ? -35.830 18.419 51.569 1.00 94.31 664 GLN A CA 1
ATOM 4891 C C . GLN A 1 664 ? -35.652 18.628 50.054 1.00 94.31 664 GLN A C 1
ATOM 4893 O O . GLN A 1 664 ? -34.741 19.348 49.636 1.00 94.31 664 GLN A O 1
ATOM 4898 N N . ALA A 1 665 ? -36.508 18.031 49.217 1.00 95.25 665 ALA A N 1
ATOM 4899 C CA . ALA A 1 665 ? -36.400 18.106 47.758 1.00 95.25 665 ALA A CA 1
ATOM 4900 C C . ALA A 1 665 ? -37.041 19.368 47.151 1.00 95.25 665 ALA A C 1
ATOM 4902 O O . ALA A 1 665 ? -36.583 19.842 46.103 1.00 95.25 665 ALA A O 1
ATOM 4903 N N . LYS A 1 666 ? -38.052 19.959 47.811 1.00 95.81 666 LYS A N 1
ATOM 4904 C CA . LYS A 1 666 ? -38.771 21.154 47.320 1.00 95.81 666 LYS A CA 1
ATOM 4905 C C . LYS A 1 666 ? -37.855 22.311 46.882 1.00 95.81 666 LYS A C 1
ATOM 4907 O O . LYS A 1 666 ? -37.997 22.759 45.740 1.00 95.81 666 LYS A O 1
ATOM 4912 N N . PRO A 1 667 ? -36.856 22.752 47.677 1.00 96.88 667 PRO A N 1
ATOM 4913 C CA . PRO A 1 667 ? -35.989 23.867 47.281 1.00 96.88 667 PRO A CA 1
ATOM 4914 C C . PRO A 1 667 ? -35.194 23.595 45.996 1.00 96.88 667 PRO A C 1
ATOM 4916 O O . PRO A 1 667 ? -34.915 24.509 45.212 1.00 96.88 667 PRO A O 1
ATOM 4919 N N . MET A 1 668 ? -34.814 22.334 45.759 1.00 97.12 668 MET A N 1
ATOM 4920 C CA . MET A 1 668 ? -34.095 21.949 44.548 1.00 97.12 668 MET A CA 1
ATOM 4921 C C . MET A 1 668 ? -35.018 21.959 43.330 1.00 97.12 668 MET A C 1
ATOM 4923 O O . MET A 1 668 ? -34.643 22.511 42.296 1.00 97.12 668 MET A O 1
ATOM 4927 N N . LEU A 1 669 ? -36.229 21.410 43.447 1.00 96.00 669 LEU A N 1
ATOM 4928 C CA . LEU A 1 669 ? -37.201 21.397 42.351 1.00 96.00 669 LEU A CA 1
ATOM 4929 C C . LEU A 1 669 ? -37.645 22.814 41.959 1.00 96.00 669 LEU A C 1
ATOM 4931 O O . LEU A 1 669 ? -37.719 23.113 40.770 1.00 96.00 669 LEU A O 1
ATOM 4935 N N . GLU A 1 670 ? -37.805 23.734 42.913 1.00 95.69 670 GLU A N 1
ATOM 4936 C CA . GLU A 1 670 ? -38.024 25.161 42.620 1.00 95.69 670 GLU A CA 1
ATOM 4937 C C . GLU A 1 670 ? -36.865 25.786 41.831 1.00 95.69 670 GLU A C 1
ATOM 4939 O O . GLU A 1 670 ? -37.059 26.631 40.951 1.00 95.69 670 GLU A O 1
ATOM 4944 N N . LYS A 1 671 ? -35.623 25.402 42.148 1.00 95.69 671 LYS A N 1
ATOM 4945 C CA . LYS A 1 671 ? -34.432 25.870 41.428 1.00 95.69 671 LYS A CA 1
ATOM 4946 C C . LYS A 1 671 ? -34.380 25.302 40.009 1.00 95.69 671 LYS A C 1
ATOM 4948 O O . LYS A 1 671 ? -34.046 26.039 39.081 1.00 95.69 671 LYS A O 1
ATOM 4953 N N . VAL A 1 672 ? -34.721 24.025 39.834 1.00 95.62 672 VAL A N 1
ATOM 4954 C CA . VAL A 1 672 ? -34.829 23.378 38.518 1.00 95.62 672 VAL A CA 1
ATOM 4955 C C . VAL A 1 672 ? -35.925 24.049 37.690 1.00 95.62 672 VAL A C 1
ATOM 4957 O O . VAL A 1 672 ? -35.658 24.451 36.559 1.00 95.62 672 VAL A O 1
ATOM 4960 N N . LEU A 1 673 ? -37.111 24.274 38.262 1.00 93.81 673 LEU A N 1
ATOM 4961 C CA . LEU A 1 673 ? -38.236 24.926 37.589 1.00 93.81 673 LEU A CA 1
ATOM 4962 C C . LEU A 1 673 ? -37.872 26.337 37.109 1.00 93.81 673 LEU A C 1
ATOM 4964 O O . LEU A 1 673 ? -38.104 26.665 35.948 1.00 93.81 673 LEU A O 1
ATOM 4968 N N . ARG A 1 674 ? -37.200 27.140 37.949 1.00 92.56 674 ARG A N 1
ATOM 4969 C CA . ARG A 1 674 ? -36.658 28.455 37.550 1.00 92.56 674 ARG A CA 1
ATOM 4970 C C . ARG A 1 674 ? -35.648 28.361 36.407 1.00 92.56 674 ARG A C 1
ATOM 4972 O O . ARG A 1 674 ? -35.570 29.260 35.574 1.00 92.56 674 ARG A O 1
ATOM 4979 N N . ARG A 1 675 ? -34.852 27.289 36.357 1.00 91.81 675 ARG A N 1
ATOM 4980 C CA . ARG A 1 675 ? -33.853 27.084 35.300 1.00 91.81 675 ARG A CA 1
ATOM 4981 C C . ARG A 1 675 ? -34.481 26.658 33.972 1.00 91.81 675 ARG A C 1
ATOM 4983 O O . ARG A 1 675 ? -33.947 27.031 32.932 1.00 91.81 675 ARG A O 1
ATOM 4990 N N . ILE A 1 676 ? -35.581 25.908 34.014 1.00 88.62 676 ILE A N 1
ATOM 4991 C CA . ILE A 1 676 ? -36.342 25.459 32.837 1.00 88.62 676 ILE A CA 1
ATOM 4992 C C . ILE A 1 676 ? -37.242 26.581 32.301 1.00 88.62 676 ILE A C 1
ATOM 4994 O O . ILE A 1 676 ? -37.279 26.809 31.097 1.00 88.62 676 ILE A O 1
ATOM 4998 N N . GLY A 1 677 ? -37.940 27.303 33.182 1.00 72.81 677 GLY A N 1
ATOM 4999 C CA . GLY A 1 677 ? -38.948 28.308 32.821 1.00 72.81 677 GLY A CA 1
ATOM 5000 C C . GLY A 1 677 ? -38.410 29.635 32.273 1.00 72.81 677 GLY A C 1
ATOM 5001 O O . GLY A 1 677 ? -39.204 30.450 31.811 1.00 72.81 677 GLY A O 1
ATOM 5002 N N . GLY A 1 678 ? -37.088 29.847 32.298 1.00 52.38 678 GLY A N 1
ATOM 5003 C CA . GLY A 1 678 ? -36.462 31.133 31.981 1.00 52.38 678 GLY A CA 1
ATOM 5004 C C . GLY A 1 678 ? -36.690 32.154 33.100 1.00 52.38 678 GLY A C 1
ATOM 5005 O O . GLY A 1 678 ? -37.772 32.233 33.674 1.00 52.38 678 GLY A O 1
ATOM 5006 N N . ALA A 1 679 ? -35.653 32.918 33.452 1.00 42.09 679 ALA A N 1
ATOM 5007 C CA . ALA A 1 679 ? -35.779 33.992 34.433 1.00 42.09 679 ALA A CA 1
ATOM 5008 C C . ALA A 1 679 ? -36.897 34.958 34.000 1.00 42.09 679 ALA A C 1
ATOM 5010 O O . ALA A 1 679 ? -36.811 35.547 32.922 1.00 42.09 679 ALA A O 1
ATOM 5011 N N . ARG A 1 680 ? -37.935 35.084 34.827 1.00 38.50 680 ARG A N 1
ATOM 5012 C CA . ARG A 1 680 ? -38.787 36.271 34.856 1.00 38.50 680 ARG A CA 1
ATOM 5013 C C . ARG A 1 680 ? -38.329 37.153 35.997 1.00 38.50 680 ARG A C 1
ATOM 5015 O O . ARG A 1 680 ? -38.035 36.578 37.072 1.00 38.50 680 ARG A O 1
#

Sequence (680 aa):
MTIPALILIAISLVTSAMAQEQHLFNGKDLTGWDGKPGWWYVEDGVLTSESTPEKPCRRATYLVWTGGEPSDFELTLDFKLSPQSPKSNSGVQIRSERRPDWDTFGYQADMTATGNLVGYVYHHGRGLIAARGETVTIAADGKREARKLENADQLNAAYRPGEWNHYRIVCNGPAITLYVNDVLMCEFTDHDARQARSKGIIALQMHPGPPMKVQFKNIVLKPLNDTATSDPEAALVRLLQSDAGVQEKSDACRRLRQIGSAALVPALAALLDDPALSHMARYALLGIPADAASEALRAALGSLQGEQLSGVALTLGERGDAKSVDALAGLIGHDDPGVVQTAVGALGRIGTPEAIIHLRAASIDASESLQTMLNSALLHTAGKATDKGRNEEALAIYDDLRVQSRASDAVRGAAVRGAIVLRGAEGFPLMIESIRGEDPAAQEAGLMAALDLREAGAAPFLANALNSLPAERQMLVAGVLGEMEDERAIPGLLALAKAGEPGARLAAIRSLAELGTGSLVPPLVELMQDPDAFVAAEAQSALSALKGQVADAAIVERLKAVEGAACIKLIEVVAHRRIDGAKPVLAGLMTGPDADMRLAAIRGYGRFAAADDLGVLLDVCKQSENPTDITALGKALVAAYRNGGTAAACAPQVATALENASAQAKPMLEKVLRRIGGAR

Mean predicted aligned error: 16.16 Å

Foldseek 3Di:
DDDDDDDDDDPPPPPDPAQDKDFLAPLAFLVQKDWDPPQWTHDNSWIKGWAAPVRAFAAKAKIWGNPDKAFWWKKKKKKFKAVPDQAFKKWKDFQWAQDPPRDIFAKTQIDGLPLLSHLWIAGRVLGTQKFFQWEWEQDQQRDIDIDGNDDRVVLSVLDDHRDIKMWIWGRDAQKIWIDINNHTGYIYGHNHNPRRGSIGIIIIMDHGDHIIMMIMDPTIIGHPDCVVVDDVLNVLLVCLVDPDDLVSVLVSLVVLLVVLDLVCQVSLLVCLQPPSCNLSSLVSLLSRPDPSSLVSLLVCCVPHDDPSNLSSLLSLLSSLPPVCLVVLLVQCPPPDVSSNLSSLQSLLSNLDPSSLVSLVVCCPDDDLVSVASSLVSLLSSLVVCVVVVVLVSSLVSLVCQLPDPSYDLQSNLSSLLSNQLSCQPPSLVSLLVQCQDDRPSSNVSSLVSLLSNLVSPSQLSLLVCLVVHDLVSLLSSLQSSLVSLDCSSLVSLLVCLVDNDPNNVLSSLQSVLSNQALVCLVSLLVQLPDPPPSSVVSSLVSLLSRDDPSNLVSLLVVLQVDDDPSNLSSLVSCLSNVRPVNLVVLLVQCPDPDPSSVLSSLQSCLSNAALVCLLSLLVSLQEDPDLSSLVSSLSSNLSNCVRHHALVSNLVSLVVSLVRGDPSNNVSSVVSSCSRNDPD

Nearest PDB structures (foldseek):
  4zv6-assembly1_A  TM=5.467E-01  e=1.611E-08  synthetic construct
  6veh-assembly1_A  TM=6.682E-01  e=5.814E-04  synthetic construct
  6gx7-assembly2_F  TM=5.050E-01  e=6.154E-05  synthetic construct
  3ltj-assembly1_A  TM=5.018E-01  e=7.246E-05  synthetic construct
  8aw4-assembly1_A  TM=4.555E-01  e=1.232E-04  synthetic construct

pLDDT: mean 91.63, std 11.71, range [33.22, 98.69]